Protein AF-A0A375ABY7-F1 (afdb_monomer_lite)

Radius of gyration: 39.33 Å; chains: 1; bounding box: 84×59×164 Å

Organism: NCBI:txid1401087

Structure (mmCIF, N/CA/C/O backbone):
data_AF-A0A375ABY7-F1
#
_entry.id   AF-A0A375ABY7-F1
#
loop_
_atom_site.group_PDB
_atom_site.id
_atom_site.type_symbol
_atom_site.label_atom_id
_atom_site.label_alt_id
_atom_site.label_comp_id
_atom_site.label_asym_id
_atom_site.label_entity_id
_atom_site.label_seq_id
_atom_site.pdbx_PDB_ins_code
_atom_site.Cartn_x
_atom_site.Cartn_y
_atom_site.Cartn_z
_atom_site.occupancy
_atom_site.B_iso_or_equiv
_atom_site.auth_seq_id
_atom_site.auth_comp_id
_atom_site.auth_asym_id
_atom_site.auth_atom_id
_atom_site.pdbx_PDB_model_num
ATOM 1 N N . MET A 1 1 ? 3.886 -8.723 -0.516 1.00 47.38 1 MET A N 1
ATOM 2 C CA . MET A 1 1 ? 2.912 -7.849 0.178 1.00 47.38 1 MET A CA 1
ATOM 3 C C . MET A 1 1 ? 3.285 -7.792 1.645 1.00 47.38 1 MET A C 1
ATOM 5 O O . MET A 1 1 ? 3.635 -8.850 2.158 1.00 47.38 1 MET A O 1
ATOM 9 N N . PRO A 1 2 ? 3.219 -6.632 2.321 1.00 45.31 2 PRO A N 1
ATOM 10 C CA . PRO A 1 2 ? 3.276 -6.630 3.775 1.00 45.31 2 PRO A CA 1
ATOM 11 C C . PRO A 1 2 ? 2.141 -7.528 4.275 1.00 45.31 2 PRO A C 1
ATOM 13 O O . PRO A 1 2 ? 0.974 -7.316 3.959 1.00 45.31 2 PRO A O 1
ATOM 16 N N . ILE A 1 3 ? 2.516 -8.606 4.958 1.00 53.03 3 ILE A N 1
ATOM 17 C CA . ILE A 1 3 ? 1.608 -9.682 5.386 1.00 53.03 3 ILE A CA 1
ATOM 18 C C . ILE A 1 3 ? 0.677 -9.195 6.515 1.00 53.03 3 ILE A C 1
ATOM 20 O O . ILE A 1 3 ? -0.306 -9.852 6.842 1.00 53.03 3 ILE A O 1
ATOM 24 N N . ILE A 1 4 ? 0.958 -8.024 7.092 1.00 64.69 4 ILE A N 1
ATOM 25 C CA . ILE A 1 4 ? 0.335 -7.531 8.317 1.00 64.69 4 ILE A CA 1
ATOM 26 C C . ILE A 1 4 ? -0.389 -6.217 8.027 1.00 64.69 4 ILE A C 1
ATOM 28 O O . ILE A 1 4 ? 0.233 -5.229 7.634 1.00 64.69 4 ILE A O 1
ATOM 32 N N . ASP A 1 5 ? -1.701 -6.210 8.258 1.00 75.06 5 ASP A N 1
ATOM 33 C CA . ASP A 1 5 ? -2.489 -4.985 8.365 1.00 75.06 5 ASP A CA 1
ATOM 34 C C . ASP A 1 5 ? -2.070 -4.243 9.639 1.00 75.06 5 ASP A C 1
ATOM 36 O O . ASP A 1 5 ? -2.392 -4.657 10.754 1.00 75.06 5 ASP A O 1
ATOM 40 N N . LEU A 1 6 ? -1.322 -3.149 9.469 1.00 78.75 6 LEU A N 1
ATOM 41 C CA . LEU A 1 6 ? -0.796 -2.359 10.584 1.00 78.75 6 LEU A CA 1
ATOM 42 C C . LEU A 1 6 ? -1.899 -1.797 11.489 1.00 78.75 6 LEU A C 1
ATOM 44 O O . LEU A 1 6 ? -1.629 -1.542 12.658 1.00 78.75 6 LEU A O 1
ATOM 48 N N . SER A 1 7 ? -3.129 -1.634 10.986 1.00 76.06 7 SER A N 1
ATOM 49 C CA . SER A 1 7 ? -4.248 -1.131 11.794 1.00 76.06 7 SER A CA 1
ATOM 50 C C . SER A 1 7 ? -4.737 -2.126 12.852 1.00 76.06 7 SER A C 1
ATOM 52 O O . SER A 1 7 ? -5.441 -1.737 13.779 1.00 76.06 7 SER A O 1
ATOM 54 N N . GLN A 1 8 ? -4.338 -3.399 12.747 1.00 80.69 8 GLN A N 1
ATOM 55 C CA . GLN A 1 8 ? -4.672 -4.451 13.711 1.00 80.69 8 GLN A CA 1
ATOM 56 C C . GLN A 1 8 ? -3.637 -4.581 14.837 1.00 80.69 8 GLN A C 1
ATOM 58 O O . GLN A 1 8 ? -3.783 -5.436 15.712 1.00 80.69 8 GLN A O 1
ATOM 63 N N . LEU A 1 9 ? -2.567 -3.779 14.816 1.00 82.75 9 LEU A N 1
ATOM 64 C CA . LEU A 1 9 ? -1.571 -3.799 15.881 1.00 82.75 9 LEU A CA 1
ATOM 65 C C . LEU A 1 9 ? -2.171 -3.262 17.190 1.00 82.75 9 LEU A C 1
ATOM 67 O O . LEU A 1 9 ? -2.969 -2.320 17.165 1.00 82.75 9 LEU A O 1
ATOM 71 N N . PRO A 1 10 ? -1.780 -3.826 18.348 1.00 85.62 10 PRO A N 1
ATOM 72 C CA . PRO A 1 10 ? -2.202 -3.291 19.632 1.00 85.62 10 PRO A CA 1
ATOM 73 C C . PRO A 1 10 ? -1.714 -1.850 19.794 1.00 85.62 10 PRO A C 1
ATOM 75 O O . PRO A 1 10 ? -0.683 -1.452 19.243 1.00 85.62 10 PRO A O 1
ATOM 78 N N . ALA A 1 11 ? -2.457 -1.066 20.574 1.00 84.81 11 ALA A N 1
ATOM 79 C CA . ALA A 1 11 ? -2.044 0.291 20.895 1.00 84.81 11 ALA A CA 1
ATOM 80 C C . ALA A 1 11 ? -0.668 0.277 21.600 1.00 84.81 11 ALA A C 1
ATOM 82 O O . ALA A 1 11 ? -0.438 -0.565 22.470 1.00 84.81 11 ALA A O 1
ATOM 83 N N . PRO A 1 12 ? 0.255 1.180 21.229 1.00 87.56 12 PRO A N 1
ATOM 84 C CA . PRO A 1 12 ? 1.574 1.262 21.847 1.00 87.56 12 PRO A CA 1
ATOM 85 C C . PRO A 1 12 ? 1.485 1.829 23.264 1.00 87.56 12 PRO A C 1
ATOM 87 O O . PRO A 1 12 ? 0.535 2.534 23.592 1.00 87.56 12 PRO A O 1
ATOM 90 N N . SER A 1 13 ? 2.525 1.614 24.072 1.00 87.81 13 SER A N 1
ATOM 91 C CA . SER A 1 13 ? 2.567 2.014 25.489 1.00 87.81 13 SER A CA 1
ATOM 92 C C . SER A 1 13 ? 2.395 3.515 25.750 1.00 87.81 13 SER A C 1
ATOM 94 O O . SER A 1 13 ? 2.078 3.895 26.869 1.00 87.81 13 SER A O 1
ATOM 96 N N . VAL A 1 14 ? 2.601 4.371 24.741 1.00 85.75 14 VAL A N 1
ATOM 97 C CA . VAL A 1 14 ? 2.328 5.817 24.846 1.00 85.75 14 VAL A CA 1
ATOM 98 C C . VAL A 1 14 ? 0.828 6.127 24.925 1.00 85.75 14 VAL A C 1
ATOM 100 O O . VAL A 1 14 ? 0.452 7.205 25.366 1.00 85.75 14 VAL A O 1
ATOM 103 N N . VAL A 1 15 ? -0.032 5.202 24.482 1.00 87.19 15 VAL A N 1
ATOM 104 C CA . VAL A 1 15 ? -1.485 5.322 24.602 1.00 87.19 15 VAL A CA 1
ATOM 105 C C . VAL A 1 15 ? -1.897 4.774 25.962 1.00 87.19 15 VAL A C 1
ATOM 107 O O . VAL A 1 15 ? -1.997 3.564 26.158 1.00 87.19 15 VAL A O 1
ATOM 110 N N . GLU A 1 16 ? -2.158 5.677 26.897 1.00 87.94 16 GLU A N 1
ATOM 111 C CA . GLU A 1 16 ? -2.575 5.321 28.252 1.00 87.94 16 GLU A CA 1
ATOM 112 C C . GLU A 1 16 ? -4.068 4.964 28.293 1.00 87.94 16 GLU A C 1
ATOM 114 O O . GLU A 1 16 ? -4.901 5.639 27.682 1.00 87.94 16 GLU A O 1
ATOM 119 N N . THR A 1 17 ? -4.437 3.938 29.062 1.00 89.19 17 THR A N 1
ATOM 120 C CA . THR A 1 17 ? -5.833 3.723 29.463 1.00 89.19 17 THR A CA 1
ATOM 121 C C . THR A 1 17 ? -6.176 4.694 30.584 1.00 89.19 17 THR A C 1
ATOM 123 O O . THR A 1 17 ? -5.584 4.631 31.660 1.00 89.19 17 THR A O 1
ATOM 126 N N . LEU A 1 18 ? -7.119 5.596 30.332 1.00 86.12 18 LEU A N 1
ATOM 127 C CA . LEU A 1 18 ? -7.476 6.652 31.272 1.00 86.12 18 LEU A CA 1
ATOM 128 C C . LEU A 1 18 ? -8.690 6.239 32.100 1.00 86.12 18 LEU A C 1
ATOM 130 O O . LEU A 1 18 ? -9.719 5.864 31.542 1.00 86.12 18 LEU A O 1
ATOM 134 N N . ASP A 1 19 ? -8.569 6.360 33.419 1.00 93.62 19 ASP A N 1
ATOM 135 C CA . ASP A 1 19 ? -9.668 6.184 34.363 1.00 93.62 19 ASP A CA 1
ATOM 136 C C . ASP A 1 19 ? -9.809 7.429 35.243 1.00 93.62 19 ASP A C 1
ATOM 138 O O . ASP A 1 19 ? -8.854 7.889 35.874 1.00 93.62 19 ASP A O 1
ATOM 142 N N . TYR A 1 20 ? -11.015 7.987 35.261 1.00 89.06 20 TYR A N 1
ATOM 143 C CA . TYR A 1 20 ? -11.310 9.223 35.975 1.00 89.06 20 TYR A CA 1
ATOM 144 C C . TYR A 1 20 ? -11.210 9.046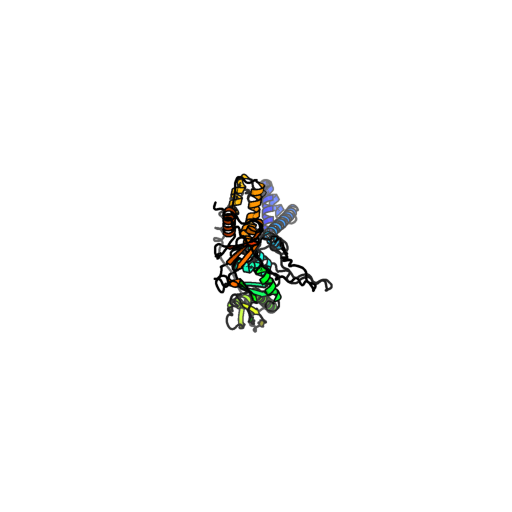 37.494 1.00 89.06 20 TYR A C 1
ATOM 146 O O . TYR A 1 20 ? -10.643 9.902 38.175 1.00 89.06 20 TYR A O 1
ATOM 154 N N . GLU A 1 21 ? -11.727 7.935 38.023 1.00 93.44 21 GLU A N 1
ATOM 155 C CA . GLU A 1 21 ? -11.785 7.705 39.469 1.00 93.44 21 GLU A CA 1
ATOM 156 C C . GLU A 1 21 ? -10.387 7.507 40.060 1.00 93.44 21 GLU A C 1
ATOM 158 O O . GLU A 1 21 ? -10.067 8.078 41.105 1.00 93.44 21 GLU A O 1
ATOM 163 N N . THR A 1 22 ? -9.513 6.793 39.345 1.00 93.88 22 THR A N 1
ATOM 164 C CA . THR A 1 22 ? -8.100 6.653 39.718 1.00 93.88 22 THR A CA 1
ATOM 165 C C . THR A 1 22 ? -7.399 8.014 39.779 1.00 93.88 22 THR A C 1
ATOM 167 O O . THR A 1 22 ? -6.739 8.321 40.772 1.00 93.88 22 THR A O 1
ATOM 170 N N . LEU A 1 23 ? -7.584 8.875 38.767 1.00 86.19 23 LEU A N 1
ATOM 171 C CA . LEU A 1 23 ? -6.995 10.222 38.756 1.00 86.19 23 LEU A CA 1
ATOM 172 C C . LEU A 1 23 ? -7.519 11.086 39.912 1.00 86.19 23 LEU A C 1
ATOM 174 O O . LEU A 1 23 ? -6.738 11.762 40.587 1.00 86.19 23 LEU A O 1
ATOM 178 N N . LEU A 1 24 ? -8.829 11.050 40.173 1.00 88.81 24 LEU A N 1
ATOM 179 C CA . LEU A 1 24 ? -9.443 11.788 41.275 1.00 88.81 24 LEU A CA 1
ATOM 180 C C . LEU A 1 24 ? -8.913 11.314 42.636 1.00 88.81 24 LEU A C 1
ATOM 182 O O . LEU A 1 24 ? -8.612 12.148 43.495 1.00 88.81 24 LEU A O 1
ATOM 186 N N . ALA A 1 25 ? -8.760 10.003 42.827 1.00 93.31 25 ALA A N 1
ATOM 187 C CA . ALA A 1 25 ? -8.198 9.426 44.044 1.00 93.31 25 ALA A CA 1
ATOM 188 C C . ALA A 1 25 ? -6.751 9.892 44.271 1.00 93.31 25 ALA A C 1
ATOM 190 O O . ALA A 1 25 ? -6.456 10.462 45.323 1.00 93.31 25 ALA A O 1
ATOM 191 N N . THR A 1 26 ? -5.880 9.780 43.261 1.00 90.81 26 THR A N 1
ATOM 192 C CA . THR A 1 26 ? -4.487 10.260 43.343 1.00 90.81 26 THR A CA 1
ATOM 193 C C . THR A 1 26 ? -4.412 11.757 43.656 1.00 90.81 26 THR A C 1
ATOM 195 O O . THR A 1 26 ? -3.563 12.199 44.436 1.00 90.81 26 THR A O 1
ATOM 198 N N . ARG A 1 27 ? -5.313 12.569 43.091 1.00 85.31 27 ARG A N 1
ATOM 199 C CA . ARG A 1 27 ? -5.376 14.012 43.370 1.00 85.31 27 ARG A CA 1
ATOM 200 C C . ARG A 1 27 ? -5.817 14.306 44.803 1.00 85.31 27 ARG A C 1
ATOM 202 O O . ARG A 1 27 ? -5.216 15.170 45.444 1.00 85.31 27 ARG A O 1
ATOM 209 N N . LYS A 1 28 ? -6.807 13.576 45.330 1.00 87.12 28 LYS A N 1
ATOM 210 C CA . LYS A 1 28 ? -7.218 13.666 46.743 1.00 87.12 28 LYS A CA 1
ATOM 211 C C . LYS A 1 28 ? -6.071 13.277 47.681 1.00 87.12 28 LYS A C 1
ATOM 213 O O . LYS A 1 28 ? -5.802 14.007 48.631 1.00 87.12 28 LYS A O 1
ATOM 218 N N . GLU A 1 29 ? -5.359 12.191 47.389 1.00 92.38 29 GLU A N 1
ATOM 219 C CA . GLU A 1 29 ? -4.185 11.757 48.162 1.00 92.38 29 GLU A CA 1
ATOM 220 C C . GLU A 1 29 ? -3.049 12.785 48.120 1.00 92.38 29 GLU A C 1
ATOM 222 O O . GLU A 1 29 ? -2.469 13.119 49.154 1.00 92.38 29 GLU A O 1
ATOM 227 N N . THR A 1 30 ? -2.776 13.353 46.942 1.00 85.31 30 THR A N 1
ATOM 228 C CA . THR A 1 30 ? -1.775 14.417 46.786 1.00 85.31 30 THR A CA 1
ATOM 229 C C . THR A 1 30 ? -2.149 15.634 47.627 1.00 85.31 30 THR A C 1
ATOM 231 O O . THR A 1 30 ? -1.303 16.143 48.359 1.00 85.31 30 THR A O 1
ATOM 234 N N . LEU A 1 31 ? -3.414 16.073 47.588 1.00 83.00 31 LEU A N 1
ATOM 235 C CA . LEU A 1 31 ? -3.880 17.187 48.413 1.00 83.00 31 LEU A CA 1
ATOM 236 C C . LEU A 1 31 ? -3.700 16.883 49.907 1.00 83.00 31 LEU A C 1
ATOM 238 O O . LEU A 1 31 ? -3.166 17.718 50.628 1.00 83.00 31 LEU A O 1
ATOM 242 N N . LEU A 1 32 ? -4.066 15.679 50.360 1.00 88.50 32 LEU A N 1
ATOM 243 C CA . LEU A 1 32 ? -3.877 15.249 51.750 1.00 88.50 32 LEU A CA 1
ATOM 244 C C . LEU A 1 32 ? -2.405 15.251 52.179 1.00 88.50 32 LEU A C 1
ATOM 246 O O . LEU A 1 32 ? -2.107 15.603 53.320 1.00 88.50 32 LEU A O 1
ATOM 250 N N . SER A 1 33 ? -1.484 14.901 51.276 1.00 87.44 33 SER A N 1
ATOM 251 C CA . SER A 1 33 ? -0.044 14.887 51.565 1.00 87.44 33 SER A CA 1
ATOM 252 C C . SER A 1 33 ? 0.534 16.273 51.877 1.00 87.44 33 SER A C 1
ATOM 254 O O . SER A 1 33 ? 1.536 16.365 52.587 1.00 87.44 33 SER A O 1
ATOM 256 N N . LEU A 1 34 ? -0.113 17.343 51.395 1.00 89.19 34 LEU A N 1
ATOM 257 C CA . LEU A 1 34 ? 0.322 18.730 51.593 1.00 89.19 34 LEU A CA 1
ATOM 258 C C . LEU A 1 34 ? -0.072 19.301 52.965 1.00 89.19 34 LEU A C 1
ATOM 260 O O . LEU A 1 34 ? 0.476 20.325 53.370 1.00 89.19 34 LEU A O 1
ATOM 264 N N . TYR A 1 35 ? -0.995 18.655 53.684 1.00 85.88 35 TYR A N 1
ATOM 265 C CA . TYR A 1 35 ? -1.421 19.084 55.017 1.00 85.88 35 TYR A CA 1
ATOM 266 C C . TYR A 1 35 ? -0.549 18.481 56.127 1.00 85.88 35 TYR A C 1
ATOM 268 O O . TYR A 1 35 ? -0.005 17.370 56.014 1.00 85.88 35 TYR A O 1
ATOM 276 N N . SER A 1 36 ? -0.438 19.216 57.236 1.00 92.06 36 SER A N 1
ATOM 277 C CA . SER A 1 36 ? 0.242 18.757 58.450 1.00 92.06 36 SER A CA 1
ATOM 278 C C . SER A 1 36 ? -0.485 17.557 59.078 1.00 92.06 36 SER A C 1
ATOM 280 O O . SER A 1 36 ? -1.668 17.331 58.821 1.00 92.06 36 SER A O 1
ATOM 282 N N . ALA A 1 37 ? 0.213 16.748 59.884 1.00 89.25 37 ALA A N 1
ATOM 283 C CA . ALA A 1 37 ? -0.360 15.524 60.458 1.00 89.25 37 ALA A CA 1
ATOM 284 C C . ALA A 1 37 ? -1.641 15.786 61.275 1.00 89.25 37 ALA A C 1
ATOM 286 O O . ALA A 1 37 ? -2.571 14.984 61.212 1.00 89.25 37 ALA A O 1
ATOM 287 N N . ASP A 1 38 ? -1.705 16.932 61.954 1.00 90.19 38 ASP A N 1
ATOM 288 C CA . ASP A 1 38 ? -2.819 17.323 62.822 1.00 90.19 38 ASP A CA 1
ATOM 289 C C . ASP A 1 38 ? -4.074 17.735 62.025 1.00 90.19 38 ASP A C 1
ATOM 291 O O . ASP A 1 38 ? -5.199 17.606 62.505 1.00 90.19 38 ASP A O 1
ATOM 295 N N . GLU A 1 39 ? -3.906 18.193 60.780 1.00 88.31 39 GLU A N 1
ATOM 296 C CA . GLU A 1 39 ? -4.999 18.665 59.913 1.00 88.31 39 GLU A CA 1
ATOM 297 C C . GLU A 1 39 ? -5.518 17.576 58.959 1.00 88.31 39 GLU A C 1
ATOM 299 O O . GLU A 1 39 ? -6.666 17.633 58.505 1.00 88.31 39 GLU A O 1
ATOM 304 N N . ARG A 1 40 ? -4.702 16.555 58.662 1.00 88.12 40 ARG A N 1
ATOM 305 C CA . ARG A 1 40 ? -5.013 15.515 57.663 1.00 88.12 40 ARG A CA 1
ATOM 306 C C . ARG A 1 40 ? -6.319 14.780 57.920 1.00 88.12 40 ARG A C 1
ATOM 308 O O . ARG A 1 40 ? -7.047 14.518 56.969 1.00 88.12 40 ARG A O 1
ATOM 315 N N . GLU A 1 41 ? -6.631 14.443 59.170 1.00 91.38 41 GLU A N 1
ATOM 316 C CA . GLU A 1 41 ? -7.851 13.688 59.486 1.00 91.38 41 GLU A CA 1
ATOM 317 C C . GLU A 1 41 ? -9.116 14.516 59.204 1.00 91.38 41 GLU A C 1
ATOM 319 O O . GLU A 1 41 ? -10.105 14.007 58.670 1.00 91.38 41 GLU A O 1
ATOM 324 N N . ALA A 1 42 ? -9.081 15.816 59.515 1.00 89.44 42 ALA A N 1
ATOM 325 C CA . ALA A 1 42 ? -10.186 16.726 59.237 1.00 89.44 42 ALA A CA 1
ATOM 326 C C . ALA A 1 42 ? -10.400 16.903 57.726 1.00 89.44 42 ALA A C 1
ATOM 328 O O . ALA A 1 42 ? -11.532 16.783 57.253 1.00 89.44 42 ALA A O 1
ATOM 329 N N . ILE A 1 43 ? -9.318 17.104 56.967 1.00 86.38 43 ILE A N 1
ATOM 330 C CA . ILE A 1 43 ? -9.382 17.250 55.507 1.00 86.38 43 ILE A CA 1
ATOM 331 C C . ILE A 1 43 ? -9.803 15.939 54.831 1.00 86.38 43 ILE A C 1
ATOM 333 O O . ILE A 1 43 ? -10.629 15.964 53.922 1.00 86.38 43 ILE A O 1
ATOM 337 N N . ALA A 1 44 ? -9.326 14.781 55.299 1.00 90.88 44 ALA A N 1
ATOM 338 C CA . ALA A 1 44 ? -9.725 13.481 54.757 1.00 90.88 44 ALA A CA 1
ATOM 339 C C . ALA A 1 44 ? -11.233 13.248 54.890 1.00 90.88 44 ALA A C 1
ATOM 341 O O . ALA A 1 44 ? -11.869 12.813 53.932 1.00 90.88 44 ALA A O 1
ATOM 342 N N . ARG A 1 45 ? -11.824 13.606 56.040 1.00 91.69 45 ARG A N 1
ATOM 343 C CA . ARG A 1 45 ? -13.282 13.561 56.231 1.00 91.69 45 ARG A CA 1
ATOM 344 C C . ARG A 1 45 ? -14.027 14.537 55.325 1.00 91.69 45 ARG A C 1
ATOM 346 O O . ARG A 1 45 ? -15.087 14.185 54.828 1.00 91.69 45 ARG A O 1
ATOM 353 N N . ALA A 1 46 ? -13.496 15.735 55.089 1.00 87.88 46 ALA A N 1
ATOM 354 C CA . ALA A 1 46 ? -14.122 16.684 54.169 1.00 87.88 46 ALA A CA 1
ATOM 355 C C . ALA A 1 46 ? -14.115 16.162 52.718 1.00 87.88 46 ALA A C 1
ATOM 357 O O . ALA A 1 46 ? -15.113 16.275 52.011 1.00 87.88 46 ALA A O 1
ATOM 358 N N . LEU A 1 47 ? -13.029 15.508 52.285 1.00 88.25 47 LEU A N 1
ATOM 359 C CA . LEU A 1 47 ? -12.875 14.985 50.920 1.00 88.25 47 LEU A CA 1
ATOM 360 C C . LEU A 1 47 ? -13.763 13.770 50.580 1.00 88.25 47 LEU A C 1
ATOM 362 O O . LEU A 1 47 ? -13.823 13.376 49.405 1.00 88.25 47 LEU A O 1
ATOM 366 N N . THR A 1 48 ? -14.452 13.174 51.561 1.00 92.88 48 THR A N 1
ATOM 367 C CA . THR A 1 48 ? -15.474 12.138 51.316 1.00 92.88 48 THR A CA 1
ATOM 368 C C . THR A 1 48 ? -16.844 12.728 50.979 1.00 92.88 48 THR A C 1
ATOM 370 O O . THR A 1 48 ? -17.663 12.041 50.372 1.00 92.88 48 THR A O 1
ATOM 373 N N . LEU A 1 49 ? -17.098 13.994 51.324 1.00 90.94 49 LEU A N 1
ATOM 374 C CA . LEU A 1 49 ? -18.371 14.662 51.069 1.00 90.94 49 LEU A CA 1
ATOM 375 C C . LEU A 1 49 ? -18.400 15.232 49.648 1.00 90.94 49 LEU A C 1
ATOM 377 O O . LEU A 1 49 ? -17.629 16.122 49.302 1.00 90.94 49 LEU A O 1
ATOM 381 N N . GLU A 1 50 ? -19.338 14.780 48.816 1.00 87.44 50 GLU A N 1
ATOM 382 C CA . GLU A 1 50 ? -19.453 15.288 47.440 1.00 87.44 50 GLU A CA 1
ATOM 383 C C . GLU A 1 50 ? -19.878 16.756 47.344 1.00 87.44 50 GLU A C 1
ATOM 385 O O . GLU A 1 50 ? -19.640 17.395 46.315 1.00 87.44 50 GLU A O 1
ATOM 390 N N . SER A 1 51 ? -20.540 17.278 48.378 1.00 89.44 51 SER A N 1
ATOM 391 C CA . SER A 1 51 ? -20.966 18.676 48.465 1.00 89.44 51 SER A CA 1
ATOM 392 C C . SER A 1 51 ? -19.818 19.631 48.790 1.00 89.44 51 SER A C 1
ATOM 394 O O . SER A 1 51 ? -19.996 20.841 48.676 1.00 89.44 51 SER A O 1
ATOM 396 N N . GLU A 1 52 ? -18.664 19.109 49.210 1.00 89.62 52 GLU A N 1
ATOM 397 C CA . GLU A 1 52 ? -17.517 19.920 49.600 1.00 89.62 52 GLU A CA 1
ATOM 398 C C . GLU A 1 52 ? -16.929 20.654 48.377 1.00 89.62 52 GLU A C 1
ATOM 400 O O . GLU A 1 52 ? -16.570 20.007 47.384 1.00 89.62 52 GLU A O 1
ATOM 405 N N . PRO A 1 53 ? -16.779 21.993 48.412 1.00 83.19 53 PRO A N 1
ATOM 406 C CA . PRO A 1 53 ? -16.255 22.759 47.280 1.00 83.19 53 PRO A CA 1
ATOM 407 C C . PRO A 1 53 ? -14.870 22.299 46.807 1.00 83.19 53 PRO A C 1
ATOM 409 O O . PRO A 1 53 ? -14.604 22.290 45.604 1.00 83.19 53 PRO A O 1
ATOM 412 N N . LEU A 1 54 ? -14.005 21.856 47.728 1.00 79.12 54 LEU A N 1
ATOM 413 C CA . LEU A 1 54 ? -12.693 21.297 47.387 1.00 79.12 54 LEU A CA 1
ATOM 414 C C . LEU A 1 54 ? -12.814 20.033 46.528 1.00 79.12 54 LEU A C 1
ATOM 416 O O . LEU A 1 54 ? -12.069 19.876 45.563 1.00 79.12 54 LEU A O 1
ATOM 420 N N . VAL A 1 55 ? -13.785 19.160 46.818 1.00 80.75 55 VAL A N 1
ATOM 421 C CA . VAL A 1 55 ? -14.037 17.960 46.008 1.00 80.75 55 VAL A CA 1
ATOM 422 C C . VAL A 1 55 ? -14.495 18.353 44.606 1.00 80.75 55 VAL A C 1
ATOM 424 O O . VAL A 1 55 ? -14.001 17.777 43.641 1.00 80.75 55 VAL A O 1
ATOM 427 N N . LYS A 1 56 ? -15.352 19.373 44.459 1.00 77.38 56 LYS A N 1
ATOM 428 C CA . LYS A 1 56 ? -15.778 19.864 43.135 1.00 77.38 56 LYS A CA 1
ATOM 429 C C . LYS A 1 56 ? -14.619 20.423 42.305 1.00 77.38 56 LYS A C 1
ATOM 431 O O . LYS A 1 56 ? -14.549 20.150 41.109 1.00 77.38 56 LYS A O 1
ATOM 436 N N . LEU A 1 57 ? -13.686 21.146 42.928 1.00 77.25 57 LEU A N 1
ATOM 437 C CA . LEU A 1 57 ? -12.482 21.638 42.248 1.00 77.25 57 LEU A CA 1
ATOM 438 C C . LEU A 1 57 ? -11.546 20.496 41.824 1.00 77.25 57 LEU A C 1
ATOM 440 O O . LEU A 1 57 ? -11.013 20.520 40.717 1.00 77.25 57 LEU A O 1
ATOM 444 N N . LEU A 1 58 ? -11.373 19.474 42.667 1.00 78.06 58 LEU A N 1
ATOM 445 C CA . LEU A 1 58 ? -10.569 18.295 42.324 1.00 78.06 58 LEU A CA 1
ATOM 446 C C . LEU A 1 58 ? -11.203 17.467 41.200 1.00 78.06 58 LEU A C 1
ATOM 448 O O . LEU A 1 58 ? -10.482 16.990 40.328 1.00 78.06 58 LEU A O 1
ATOM 452 N N . GLN A 1 59 ? -12.532 17.331 41.193 1.00 76.88 59 GLN A N 1
ATOM 453 C CA . GLN A 1 59 ? -13.285 16.678 40.116 1.00 76.88 59 GLN A CA 1
ATOM 454 C C . GLN A 1 59 ? -13.093 17.407 38.779 1.00 76.88 59 GLN A C 1
ATOM 456 O O . GLN A 1 59 ? -12.771 16.786 37.767 1.00 76.88 59 GLN A O 1
ATOM 461 N N . GLU A 1 60 ? -13.220 18.736 38.781 1.00 84.00 60 GLU A N 1
ATOM 462 C CA . GLU A 1 60 ? -12.987 19.568 37.597 1.00 84.00 60 GLU A CA 1
ATOM 463 C C . GLU A 1 60 ? -11.551 19.426 37.070 1.00 84.00 60 GLU A C 1
ATOM 465 O O . GLU A 1 60 ? -11.342 19.234 35.869 1.00 84.00 60 GLU A O 1
ATOM 470 N N . ASN A 1 61 ? -10.566 19.425 37.972 1.00 80.25 61 ASN A N 1
ATOM 471 C CA . ASN A 1 61 ? -9.161 19.271 37.614 1.00 80.25 61 ASN A CA 1
ATOM 472 C C . ASN A 1 61 ? -8.846 17.874 37.055 1.00 80.25 61 ASN A C 1
ATOM 474 O O . ASN A 1 61 ? -8.185 17.775 36.021 1.00 80.25 61 ASN A O 1
ATOM 478 N N . ALA A 1 62 ? -9.359 16.812 37.686 1.00 79.06 62 ALA A N 1
ATOM 479 C CA . ALA A 1 62 ? -9.213 15.437 37.208 1.00 79.06 62 ALA A CA 1
ATOM 480 C C . ALA A 1 62 ? -9.852 15.256 35.823 1.00 79.06 62 ALA A C 1
ATOM 482 O O . ALA A 1 62 ? -9.269 14.617 34.948 1.00 79.06 62 ALA A O 1
ATOM 483 N N . TYR A 1 63 ? -11.007 15.884 35.583 1.00 77.19 63 TYR A N 1
ATOM 484 C CA . TYR A 1 63 ? -11.655 15.871 34.274 1.00 77.19 63 TYR A CA 1
ATOM 485 C C . TYR A 1 63 ? -10.826 16.609 33.211 1.00 77.19 63 TYR A C 1
ATOM 487 O O . TYR A 1 63 ? -10.617 16.085 32.115 1.00 77.19 63 TYR A O 1
ATOM 495 N N . ARG A 1 64 ? -10.285 17.795 33.529 1.00 72.44 64 ARG A N 1
ATOM 496 C CA . ARG A 1 64 ? -9.375 18.522 32.624 1.00 72.44 64 ARG A CA 1
ATOM 497 C C . ARG A 1 64 ? -8.117 17.726 32.301 1.00 72.44 64 ARG A C 1
ATOM 499 O O . ARG A 1 64 ? -7.679 17.726 31.153 1.00 72.44 64 ARG A O 1
ATOM 506 N N . GLU A 1 65 ? -7.540 17.062 33.296 1.00 83.00 65 GLU A N 1
ATOM 507 C CA . GLU A 1 65 ? -6.378 16.200 33.106 1.00 83.00 65 GLU A CA 1
ATOM 508 C C . GLU A 1 65 ? -6.707 15.008 32.203 1.00 83.00 65 GLU A C 1
ATOM 510 O O . GLU A 1 65 ? -5.950 14.734 31.272 1.00 83.00 65 GLU A O 1
ATOM 515 N N . LEU A 1 66 ? -7.852 14.353 32.413 1.00 86.06 66 LEU A N 1
ATOM 516 C CA . LEU A 1 66 ? -8.318 13.262 31.560 1.00 86.06 66 LEU A CA 1
ATOM 517 C C . LEU A 1 66 ? -8.462 13.720 30.105 1.00 86.06 66 LEU A C 1
ATOM 519 O O . LEU A 1 66 ? -7.940 13.063 29.208 1.00 86.06 66 LEU A O 1
ATOM 523 N N . LEU A 1 67 ? -9.097 14.872 29.863 1.00 77.00 67 LEU A N 1
ATOM 524 C CA . LEU A 1 67 ? -9.219 15.436 28.515 1.00 77.00 67 LEU A CA 1
ATOM 525 C C . LEU A 1 67 ? -7.855 15.764 27.895 1.00 77.00 67 LEU A C 1
ATOM 527 O O . LEU A 1 67 ? -7.639 15.515 26.709 1.00 77.00 67 LEU A O 1
ATOM 531 N N . LEU A 1 68 ? -6.920 16.307 28.681 1.00 78.50 68 LEU A N 1
ATOM 532 C CA . LEU A 1 68 ? -5.574 16.617 28.204 1.00 78.50 68 LEU A CA 1
ATOM 533 C C . LEU A 1 68 ? -4.807 15.345 27.822 1.00 78.50 68 LEU A C 1
ATOM 535 O O . LEU A 1 68 ? -4.222 15.296 26.741 1.00 78.50 68 LEU A O 1
ATOM 539 N N . ARG A 1 69 ? -4.829 14.314 28.672 1.00 87.38 69 ARG A N 1
ATOM 540 C CA . ARG A 1 69 ? -4.183 13.025 28.388 1.00 87.38 69 ARG A CA 1
ATOM 541 C C . ARG A 1 69 ? -4.839 12.314 27.207 1.00 87.38 69 ARG A C 1
ATOM 543 O O . ARG A 1 69 ? -4.133 11.782 26.358 1.00 87.38 69 ARG A O 1
ATOM 550 N N . GLN A 1 70 ? -6.165 12.386 27.081 1.00 83.75 70 GLN A N 1
ATOM 551 C CA . GLN A 1 70 ? -6.881 11.846 25.924 1.00 83.75 70 GLN A CA 1
ATOM 552 C C . GLN A 1 70 ? -6.452 12.552 24.632 1.00 83.75 70 GLN A C 1
ATOM 554 O O . GLN A 1 70 ? -6.147 11.894 23.639 1.00 83.75 70 GLN A O 1
ATOM 559 N N . ARG A 1 71 ? -6.330 13.883 24.662 1.00 85.06 71 ARG A N 1
ATOM 560 C CA . ARG A 1 71 ? -5.806 14.656 23.531 1.00 85.06 71 ARG A CA 1
ATOM 561 C C . ARG A 1 71 ? -4.363 14.270 23.189 1.00 85.06 71 ARG A C 1
ATOM 563 O O . ARG A 1 71 ? -4.012 14.239 22.013 1.00 85.06 71 ARG A O 1
ATOM 570 N N . ILE A 1 72 ? -3.523 13.975 24.184 1.00 86.06 72 ILE A N 1
ATOM 571 C CA . ILE A 1 72 ? -2.150 13.488 23.965 1.00 86.06 72 ILE A CA 1
ATOM 572 C C . ILE A 1 72 ? -2.166 12.096 23.318 1.00 86.06 72 ILE A C 1
ATOM 574 O O . ILE A 1 72 ? -1.455 11.888 22.337 1.00 86.06 72 ILE A O 1
ATOM 578 N N . ASN A 1 73 ? -3.012 11.176 23.795 1.00 88.38 73 ASN A N 1
ATOM 579 C CA . ASN A 1 73 ? -3.202 9.854 23.192 1.00 88.38 73 ASN A CA 1
ATOM 580 C C . ASN A 1 73 ? -3.625 9.958 21.719 1.00 88.38 73 ASN A C 1
ATOM 582 O O . ASN A 1 73 ? -3.092 9.250 20.864 1.00 88.38 73 ASN A O 1
ATOM 586 N N . GLU A 1 74 ? -4.579 10.837 21.414 1.00 86.88 74 GLU A N 1
ATOM 587 C CA . GLU A 1 74 ? -5.048 11.090 20.048 1.00 86.88 74 GLU A CA 1
ATOM 588 C C . GLU A 1 74 ? -3.944 11.694 19.174 1.00 86.88 74 GLU A C 1
ATOM 590 O O . GLU A 1 74 ? -3.711 11.205 18.071 1.00 86.88 74 GLU A O 1
ATOM 595 N N . ALA A 1 75 ? -3.197 12.676 19.686 1.00 85.19 75 ALA A N 1
ATOM 596 C CA . ALA A 1 75 ? -2.065 13.270 18.975 1.00 85.19 75 ALA A CA 1
ATOM 597 C C . ALA A 1 75 ? -0.941 12.253 18.706 1.00 85.19 75 ALA A C 1
ATOM 599 O O . ALA A 1 75 ? -0.352 12.246 17.625 1.00 85.19 75 ALA A O 1
ATOM 600 N N . ALA A 1 76 ? -0.659 11.363 19.662 1.00 89.81 76 ALA A N 1
ATOM 601 C CA . ALA A 1 76 ? 0.310 10.288 19.484 1.00 89.81 76 ALA A CA 1
ATOM 602 C C . ALA A 1 76 ? -0.148 9.297 18.402 1.00 89.81 76 ALA A C 1
ATOM 604 O O . ALA A 1 76 ? 0.642 8.943 17.528 1.00 89.81 76 ALA A O 1
ATOM 605 N N . LYS A 1 77 ? -1.429 8.898 18.412 1.00 89.31 77 LYS A N 1
ATOM 606 C CA . LYS A 1 77 ? -2.025 8.028 17.382 1.00 89.31 77 LYS A CA 1
ATOM 607 C C . LYS A 1 77 ? -1.994 8.671 15.994 1.00 89.31 77 LYS A C 1
ATOM 609 O O . LYS A 1 77 ? -1.639 7.997 15.031 1.00 89.31 77 LYS A O 1
ATOM 614 N N . ALA A 1 78 ? -2.304 9.962 15.893 1.00 89.56 78 ALA A N 1
ATOM 615 C CA . ALA A 1 78 ? -2.261 10.719 14.641 1.00 89.56 78 ALA A CA 1
ATOM 616 C C . ALA A 1 78 ? -0.859 10.740 14.002 1.00 89.56 78 ALA A C 1
ATOM 618 O O . ALA A 1 78 ? -0.730 10.728 12.782 1.00 89.56 78 ALA A O 1
ATOM 619 N N . GLY A 1 79 ? 0.202 10.703 14.815 1.00 89.69 79 GLY A N 1
ATOM 620 C CA . GLY A 1 79 ? 1.586 10.622 14.337 1.00 89.69 79 GLY A CA 1
ATOM 621 C C . GLY A 1 79 ? 2.040 9.227 13.887 1.00 89.69 79 GLY A C 1
ATOM 622 O O . GLY A 1 79 ? 3.181 9.076 13.449 1.00 89.69 79 GLY A O 1
ATOM 623 N N . MET A 1 80 ? 1.194 8.198 14.003 1.00 91.25 80 MET A N 1
ATOM 624 C CA . MET A 1 80 ? 1.553 6.807 13.725 1.00 91.25 80 MET A CA 1
ATOM 625 C C . MET A 1 80 ? 0.756 6.248 12.553 1.00 91.25 80 MET A C 1
ATOM 627 O O . MET A 1 80 ? -0.471 6.219 12.581 1.00 91.25 80 MET A O 1
ATOM 631 N N . LEU A 1 81 ? 1.457 5.686 11.565 1.00 91.25 81 LEU A N 1
ATOM 632 C CA . LEU A 1 81 ? 0.842 5.155 10.343 1.00 91.25 81 LEU A CA 1
ATOM 633 C C . LEU A 1 81 ? -0.287 4.142 10.615 1.00 91.25 81 LEU A C 1
ATOM 635 O O . LEU A 1 81 ? -1.277 4.121 9.891 1.00 91.25 81 LEU A O 1
ATOM 639 N N . ALA A 1 82 ? -0.158 3.329 11.668 1.00 90.56 82 ALA A N 1
ATOM 640 C CA . ALA A 1 82 ? -1.150 2.328 12.066 1.00 90.56 82 ALA A CA 1
ATOM 641 C C . ALA A 1 82 ? -2.506 2.925 12.491 1.00 90.56 82 ALA A C 1
ATOM 643 O O . ALA A 1 82 ? -3.539 2.314 12.229 1.00 90.56 82 ALA A O 1
ATOM 644 N N . PHE A 1 83 ? -2.509 4.109 13.115 1.00 89.69 83 PHE A N 1
ATOM 645 C CA . PHE A 1 83 ? -3.698 4.698 13.748 1.00 89.69 83 PHE A CA 1
ATOM 646 C C . PHE A 1 83 ? -4.165 6.003 13.098 1.00 89.69 83 PHE A C 1
ATOM 648 O O . PHE A 1 83 ? -5.314 6.389 13.299 1.00 89.69 83 PHE A O 1
ATOM 655 N N . ALA A 1 84 ? -3.305 6.676 12.331 1.00 91.81 84 ALA A N 1
ATOM 656 C CA . ALA A 1 84 ? -3.634 7.922 11.650 1.00 91.81 84 ALA A CA 1
ATOM 657 C C . ALA A 1 84 ? -4.784 7.737 10.647 1.00 91.81 84 ALA A C 1
ATOM 659 O O . ALA A 1 84 ? -4.850 6.725 9.937 1.00 91.81 84 ALA A O 1
AT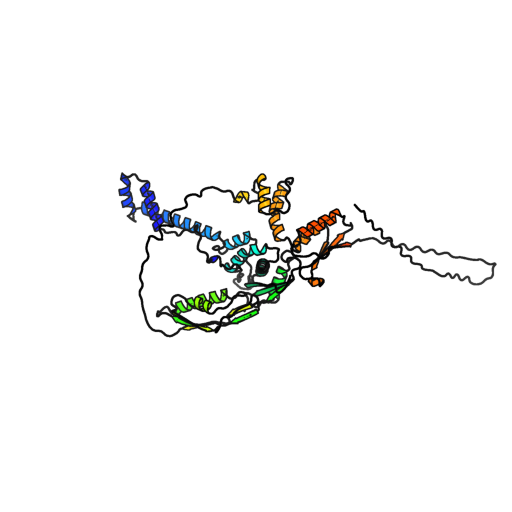OM 660 N N . LEU A 1 85 ? -5.665 8.737 10.578 1.00 91.06 85 LEU A N 1
ATOM 661 C CA . LEU A 1 85 ? -6.844 8.782 9.710 1.00 91.06 85 LEU A CA 1
ATOM 662 C C . LEU A 1 85 ? -6.958 10.160 9.046 1.00 91.06 85 LEU A C 1
ATOM 664 O O . LEU A 1 85 ? -6.438 11.150 9.564 1.00 91.06 85 LEU A O 1
ATOM 668 N N . GLY A 1 86 ? -7.653 10.224 7.909 1.00 91.88 86 GLY A N 1
ATOM 669 C CA . GLY A 1 86 ? -7.941 11.473 7.199 1.00 91.88 86 GLY A CA 1
ATOM 670 C C . GLY A 1 86 ? -6.698 12.339 6.954 1.00 91.88 86 GLY A C 1
ATOM 671 O O . GLY A 1 86 ? -5.678 11.853 6.467 1.00 91.88 86 GLY A O 1
ATOM 672 N N . ASN A 1 87 ? -6.779 13.618 7.329 1.00 91.75 87 ASN A N 1
ATOM 673 C CA . ASN A 1 87 ? -5.730 14.607 7.062 1.00 91.75 87 ASN A CA 1
ATOM 674 C C . ASN A 1 87 ? -4.388 14.277 7.735 1.00 91.75 87 ASN A C 1
ATOM 676 O O . ASN A 1 87 ? -3.340 14.611 7.185 1.00 91.75 87 ASN A O 1
ATOM 680 N N . ASP A 1 88 ? -4.392 13.627 8.903 1.00 92.75 88 ASP A N 1
ATOM 681 C CA . ASP A 1 88 ? -3.148 13.239 9.580 1.00 92.75 88 ASP A CA 1
ATOM 682 C C . ASP A 1 88 ? -2.418 12.154 8.777 1.00 92.75 88 ASP A C 1
ATOM 684 O O . ASP A 1 88 ? -1.200 12.208 8.594 1.00 92.75 88 ASP A O 1
ATOM 688 N N . LEU A 1 89 ? -3.176 11.209 8.210 1.00 94.44 89 LEU A N 1
ATOM 689 C CA . LEU A 1 89 ? -2.637 10.202 7.299 1.00 94.44 89 LEU A CA 1
ATOM 690 C C . LEU A 1 89 ? -2.109 10.843 6.007 1.00 94.44 89 LEU A C 1
ATOM 692 O O . LEU A 1 89 ? -1.067 10.424 5.504 1.00 94.44 89 LEU A O 1
ATOM 696 N N . ASP A 1 90 ? -2.776 11.884 5.502 1.00 94.19 90 ASP A N 1
ATOM 697 C CA . ASP A 1 90 ? -2.315 12.644 4.334 1.00 94.19 90 ASP A CA 1
ATOM 698 C C . ASP A 1 90 ? -0.972 13.352 4.604 1.00 94.19 90 ASP A C 1
ATOM 700 O O . ASP A 1 90 ? -0.096 13.346 3.736 1.00 94.19 90 ASP A O 1
ATOM 704 N N . GLN A 1 91 ? -0.743 13.872 5.818 1.00 93.06 91 GLN A N 1
ATOM 705 C CA . GLN A 1 91 ? 0.561 14.427 6.219 1.00 93.06 91 GLN A CA 1
ATOM 706 C C . GLN A 1 91 ? 1.651 13.351 6.308 1.00 93.06 91 GLN A C 1
ATOM 708 O O . GLN A 1 91 ? 2.782 13.566 5.867 1.00 93.06 91 GLN A O 1
ATOM 713 N N . LEU A 1 92 ? 1.323 12.167 6.835 1.00 92.94 92 LEU A N 1
ATOM 714 C CA . LEU A 1 92 ? 2.264 11.044 6.850 1.00 92.94 92 LEU A CA 1
ATOM 715 C C . LEU A 1 92 ? 2.612 10.572 5.433 1.00 92.94 92 LEU A C 1
ATOM 717 O O . LEU A 1 92 ? 3.771 10.248 5.172 1.00 92.94 92 LEU A O 1
ATOM 721 N N . GLY A 1 93 ? 1.648 10.579 4.510 1.00 92.50 93 GLY A N 1
ATOM 722 C CA . GLY A 1 93 ? 1.897 10.295 3.097 1.00 92.50 93 GLY A CA 1
ATOM 723 C C . GLY A 1 93 ? 2.786 11.342 2.430 1.00 92.50 93 GLY A C 1
ATOM 724 O O . GLY A 1 93 ? 3.710 10.985 1.695 1.00 92.50 93 GLY A O 1
ATOM 725 N N . ALA A 1 94 ? 2.596 12.624 2.755 1.00 92.19 94 ALA A N 1
ATOM 726 C CA . ALA A 1 94 ? 3.434 13.706 2.246 1.00 92.19 94 ALA A CA 1
ATOM 727 C C . ALA A 1 94 ? 4.920 13.530 2.614 1.00 92.19 94 ALA A C 1
ATOM 729 O O . ALA A 1 94 ? 5.783 13.787 1.775 1.00 92.19 94 ALA A O 1
ATOM 730 N N . ASN A 1 95 ? 5.233 12.995 3.802 1.00 89.81 95 ASN A N 1
ATOM 731 C CA . ASN A 1 95 ? 6.617 12.714 4.220 1.00 89.81 95 ASN A CA 1
ATOM 732 C C . ASN A 1 95 ? 7.351 11.724 3.299 1.00 89.81 95 ASN A C 1
ATOM 734 O O . ASN A 1 95 ? 8.580 11.728 3.245 1.00 89.81 95 ASN A O 1
ATOM 738 N N . VAL A 1 96 ? 6.610 10.877 2.581 1.00 90.31 96 VAL A N 1
ATOM 739 C CA . VAL A 1 96 ? 7.151 9.906 1.619 1.00 90.31 96 VAL A CA 1
ATOM 740 C C . VAL A 1 96 ? 6.759 10.229 0.173 1.00 90.31 96 VAL A C 1
ATOM 742 O O . VAL A 1 96 ? 6.910 9.387 -0.709 1.00 90.31 96 VAL A O 1
ATOM 745 N N . ASN A 1 97 ? 6.303 11.459 -0.095 1.00 90.25 97 ASN A N 1
ATOM 746 C CA . ASN A 1 97 ? 5.849 11.936 -1.408 1.00 90.25 97 ASN A CA 1
ATOM 747 C C . ASN A 1 97 ? 4.698 11.113 -2.018 1.00 90.25 97 ASN A C 1
ATOM 749 O O . ASN A 1 97 ? 4.642 10.921 -3.234 1.00 90.25 97 ASN A O 1
ATOM 753 N N . VAL A 1 98 ? 3.771 10.629 -1.189 1.00 93.12 98 VAL A N 1
ATOM 754 C CA . VAL A 1 98 ? 2.569 9.914 -1.637 1.00 93.12 98 VAL A CA 1
ATOM 755 C C . VAL A 1 98 ? 1.334 10.741 -1.292 1.00 93.12 98 VAL A C 1
ATOM 757 O O . VAL A 1 98 ? 1.083 11.056 -0.133 1.00 93.12 98 VAL A O 1
ATOM 760 N N . THR A 1 99 ? 0.544 11.081 -2.307 1.00 93.94 99 THR A N 1
ATOM 761 C CA . THR A 1 99 ? -0.725 11.809 -2.168 1.00 93.94 99 THR A CA 1
ATOM 762 C C . THR A 1 99 ? -1.903 10.899 -2.485 1.00 93.94 99 THR A C 1
ATOM 764 O O . THR A 1 99 ? -1.767 9.936 -3.244 1.00 93.94 99 THR A O 1
ATOM 767 N N . ARG A 1 100 ? -3.066 11.188 -1.898 1.00 94.31 100 ARG A N 1
ATOM 768 C CA . ARG A 1 100 ? -4.280 10.389 -2.077 1.00 94.31 100 ARG A CA 1
ATOM 769 C C . ARG A 1 100 ? -4.762 10.440 -3.529 1.00 94.31 100 ARG A C 1
ATOM 771 O O . ARG A 1 100 ? -4.852 11.516 -4.119 1.00 94.31 100 ARG A O 1
ATOM 778 N N . LEU A 1 101 ? -5.078 9.280 -4.105 1.00 94.38 101 LEU A N 1
ATOM 779 C CA . LEU A 1 101 ? -5.557 9.212 -5.488 1.00 94.38 101 LEU A CA 1
ATOM 780 C C . LEU A 1 101 ? -7.042 9.564 -5.576 1.00 94.38 101 LEU A C 1
ATOM 782 O O . LEU A 1 101 ? -7.837 9.219 -4.700 1.00 94.38 101 LEU A O 1
ATOM 786 N N . VAL A 1 102 ? -7.422 10.204 -6.678 1.00 93.81 102 VAL A N 1
ATOM 787 C CA . VAL A 1 102 ? -8.824 10.395 -7.059 1.00 93.81 102 VAL A CA 1
ATOM 788 C C . VAL A 1 102 ? -9.280 9.149 -7.818 1.00 93.81 102 VAL A C 1
ATOM 790 O O . VAL A 1 102 ? -8.680 8.790 -8.830 1.00 93.81 102 VAL A O 1
ATOM 793 N N . ILE A 1 103 ? -10.320 8.475 -7.327 1.00 90.88 103 ILE A N 1
ATOM 794 C CA . ILE A 1 103 ? -10.939 7.317 -7.992 1.00 90.88 103 ILE A CA 1
ATOM 795 C C . ILE A 1 103 ? -11.948 7.806 -9.029 1.00 90.88 103 ILE A C 1
ATOM 797 O O . ILE A 1 103 ? -11.910 7.399 -10.188 1.00 90.88 103 ILE A O 1
ATOM 801 N N . THR A 1 104 ? -12.833 8.708 -8.607 1.00 89.56 104 THR A N 1
ATOM 802 C CA . THR A 1 104 ? -13.839 9.333 -9.466 1.00 89.56 104 THR A CA 1
ATOM 803 C C . THR A 1 104 ? -13.741 10.844 -9.286 1.00 89.56 104 THR A C 1
ATOM 805 O O . THR A 1 104 ? -13.818 11.313 -8.146 1.00 89.56 104 THR A O 1
ATOM 808 N N . PRO A 1 105 ? -13.532 11.618 -10.364 1.00 90.94 105 PRO A N 1
ATOM 809 C CA . PRO A 1 105 ? -13.476 13.071 -10.269 1.00 90.94 105 PRO A CA 1
ATOM 810 C C . PRO A 1 105 ? -14.822 13.639 -9.805 1.00 90.94 105 PRO A C 1
ATOM 812 O O . PRO A 1 105 ? -15.861 13.001 -9.956 1.00 90.94 105 PRO A O 1
ATOM 815 N N . ALA A 1 106 ? -14.795 14.844 -9.237 1.00 91.25 106 ALA A N 1
ATOM 816 C CA . ALA A 1 106 ? -16.020 15.543 -8.865 1.00 91.25 106 ALA A CA 1
ATOM 817 C C . ALA A 1 106 ? -16.864 15.834 -10.113 1.00 91.25 106 ALA A C 1
ATOM 819 O O . ALA A 1 106 ? -16.324 16.231 -11.149 1.00 91.25 106 ALA A O 1
ATOM 820 N N . ASP A 1 107 ? -18.179 15.678 -9.993 1.00 91.38 107 ASP A N 1
ATOM 821 C CA . ASP A 1 107 ? -19.127 15.995 -11.054 1.00 91.38 107 ASP A CA 1
ATOM 822 C C . ASP A 1 107 ? -19.856 17.299 -10.724 1.00 91.38 107 ASP A C 1
ATOM 824 O O . ASP A 1 107 ? -20.736 17.362 -9.861 1.00 91.38 107 ASP A O 1
ATOM 828 N N . THR A 1 108 ? -19.471 18.355 -11.435 1.00 91.38 108 THR A N 1
ATOM 829 C CA . THR A 1 108 ? -20.050 19.694 -11.308 1.00 91.38 108 THR A CA 1
ATOM 830 C C . THR A 1 108 ? -21.331 19.879 -12.120 1.00 91.38 108 THR A C 1
ATOM 832 O O . THR A 1 108 ? -21.948 20.939 -12.024 1.00 91.38 108 THR A O 1
ATOM 835 N N . SER A 1 109 ? -21.751 18.879 -12.904 1.00 90.81 109 SER A N 1
ATOM 836 C CA . SER A 1 109 ? -22.996 18.926 -13.683 1.00 90.81 109 SER A CA 1
ATOM 837 C C . SER A 1 109 ? -24.249 18.628 -12.848 1.00 90.81 109 SER A C 1
ATOM 839 O O . SER A 1 109 ? -25.362 18.954 -13.264 1.00 90.81 109 SER A O 1
ATOM 841 N N . THR A 1 110 ? -24.081 18.057 -11.651 1.00 89.12 110 THR A N 1
ATOM 842 C CA . THR A 1 110 ? -25.161 17.779 -10.692 1.00 89.12 110 THR A CA 1
ATOM 843 C C . THR A 1 110 ? -25.349 18.937 -9.700 1.00 89.12 110 THR A C 1
ATOM 845 O O . THR A 1 110 ? -24.415 19.682 -9.406 1.00 89.12 110 THR A O 1
ATOM 848 N N . LEU A 1 111 ? -26.574 19.130 -9.192 1.00 85.75 111 LEU A N 1
ATOM 849 C CA . LEU A 1 111 ? -26.922 20.177 -8.220 1.00 85.75 111 LEU A CA 1
ATOM 850 C C . LEU A 1 111 ? -27.594 19.550 -6.982 1.00 85.75 111 LEU A C 1
ATOM 852 O O . LEU A 1 111 ? -28.723 19.069 -7.105 1.00 85.75 111 LEU A O 1
ATOM 856 N N . PRO A 1 112 ? -26.956 19.582 -5.793 1.00 86.88 112 PRO A N 1
ATOM 857 C CA . PRO A 1 112 ? -25.597 20.078 -5.532 1.00 86.88 112 PRO A CA 1
ATOM 858 C C . PRO A 1 112 ? -24.508 19.228 -6.229 1.00 86.88 112 PRO A C 1
ATOM 860 O O . PRO A 1 112 ? -24.761 18.053 -6.494 1.00 86.88 112 PRO A O 1
ATOM 863 N N . PRO A 1 113 ? -23.314 19.795 -6.512 1.00 90.56 113 PRO A N 1
ATOM 864 C CA . PRO A 1 113 ? -22.209 19.066 -7.137 1.00 90.56 113 PRO A CA 1
ATOM 865 C C . PRO A 1 113 ? -21.838 17.796 -6.377 1.00 90.56 113 PRO A C 1
ATOM 867 O O . PRO A 1 113 ? -21.668 17.818 -5.154 1.00 90.56 113 PRO A O 1
ATOM 870 N N . THR A 1 114 ? -21.663 16.698 -7.106 1.00 92.25 114 THR A N 1
ATOM 871 C CA . THR A 1 114 ? -21.217 15.430 -6.524 1.00 92.25 114 THR A CA 1
ATOM 872 C C . THR A 1 114 ? -19.712 15.504 -6.272 1.00 92.25 114 THR A C 1
ATOM 874 O O . THR A 1 114 ? -18.926 15.741 -7.190 1.00 92.25 114 THR A O 1
ATOM 877 N N . ALA A 1 115 ? -19.298 15.335 -5.015 1.00 91.38 115 ALA A N 1
ATOM 878 C CA . ALA A 1 115 ? -17.893 15.406 -4.623 1.00 91.38 115 ALA A CA 1
ATOM 879 C C . ALA A 1 115 ? -17.060 14.265 -5.235 1.00 91.38 115 ALA A C 1
ATOM 881 O O . ALA A 1 115 ? -17.574 13.186 -5.525 1.00 91.38 115 ALA A O 1
ATOM 882 N N . ALA A 1 116 ? -15.755 14.502 -5.397 1.00 91.81 116 ALA A N 1
ATOM 883 C CA . ALA A 1 116 ? -14.826 13.479 -5.863 1.00 91.81 116 ALA A CA 1
ATOM 884 C C . ALA A 1 116 ? -1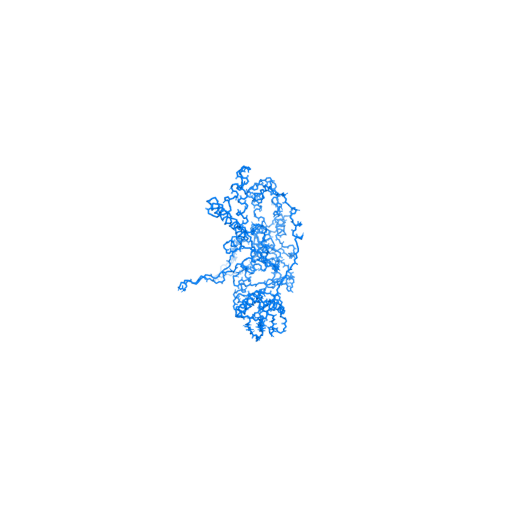4.755 12.308 -4.871 1.00 91.81 116 ALA A C 1
ATOM 886 O O . ALA A 1 116 ? -14.702 12.510 -3.656 1.00 91.81 116 ALA A O 1
ATOM 887 N N . VAL A 1 117 ? -14.684 11.087 -5.396 1.00 93.00 117 VAL A N 1
ATOM 888 C CA . VAL A 1 117 ? -14.431 9.886 -4.596 1.00 93.00 117 VAL A CA 1
ATOM 889 C C . VAL A 1 117 ? -12.926 9.666 -4.544 1.00 93.00 117 VAL A C 1
ATOM 891 O O . VAL A 1 117 ? -12.288 9.442 -5.574 1.00 93.00 117 VAL A O 1
ATOM 894 N N . LEU A 1 118 ? -12.357 9.751 -3.345 1.00 93.50 118 LEU A N 1
ATOM 895 C CA . LEU A 1 118 ? -10.929 9.561 -3.104 1.00 93.50 118 LEU A CA 1
ATOM 896 C C . LEU A 1 118 ? -10.616 8.120 -2.677 1.00 93.50 118 LEU A C 1
ATOM 898 O O . LEU A 1 118 ? -11.491 7.378 -2.228 1.00 93.50 118 LEU A O 1
ATOM 902 N N . GLU A 1 119 ? -9.347 7.737 -2.806 1.00 92.75 119 GLU A N 1
ATOM 903 C CA . GLU A 1 119 ? -8.778 6.508 -2.242 1.00 92.75 119 GLU A CA 1
ATOM 904 C C . GLU A 1 119 ? -9.112 6.389 -0.745 1.00 92.75 119 GLU A C 1
ATOM 906 O O . GLU A 1 119 ? -9.181 7.396 -0.046 1.00 92.75 119 GLU A O 1
ATOM 911 N N . SER A 1 120 ? -9.344 5.173 -0.242 1.00 91.81 120 SER A N 1
ATOM 912 C CA . SER A 1 120 ? -9.665 4.936 1.176 1.00 91.81 120 SER A CA 1
ATOM 913 C C . SER A 1 120 ? -8.427 5.041 2.076 1.00 91.81 120 SER A C 1
ATOM 915 O O . SER A 1 120 ? -7.314 4.788 1.622 1.00 91.81 120 SER A O 1
ATOM 917 N N . ASP A 1 121 ? -8.602 5.330 3.372 1.00 91.56 121 ASP A N 1
ATOM 918 C CA . ASP A 1 121 ? -7.484 5.385 4.336 1.00 91.56 121 ASP A CA 1
ATOM 919 C C . ASP A 1 121 ? -6.709 4.064 4.402 1.00 91.56 121 ASP A C 1
ATOM 921 O O . ASP A 1 121 ? -5.492 4.059 4.555 1.00 91.56 121 ASP A O 1
ATOM 925 N N . THR A 1 122 ? -7.400 2.932 4.258 1.00 88.75 122 THR A N 1
ATOM 926 C CA . THR A 1 122 ? -6.780 1.603 4.287 1.00 88.75 122 THR A CA 1
ATOM 927 C C . THR A 1 122 ? -5.864 1.375 3.088 1.00 88.75 122 THR A C 1
ATOM 929 O O . THR A 1 122 ? -4.730 0.926 3.262 1.00 88.75 122 THR A O 1
ATOM 932 N N . ASP A 1 123 ? -6.328 1.702 1.879 1.00 89.31 123 ASP A N 1
ATOM 933 C CA . ASP A 1 123 ? -5.516 1.540 0.669 1.00 89.31 123 ASP A CA 1
ATOM 934 C C . ASP A 1 123 ? -4.376 2.566 0.627 1.00 89.31 123 ASP A C 1
ATOM 936 O O . ASP A 1 123 ? -3.235 2.209 0.326 1.00 89.31 123 ASP A O 1
ATOM 940 N N . PHE A 1 124 ? -4.658 3.808 1.028 1.00 93.50 124 PHE A N 1
ATOM 941 C CA . PHE A 1 124 ? -3.663 4.870 1.091 1.00 93.50 124 PHE A CA 1
ATOM 942 C C . PHE A 1 124 ? -2.549 4.542 2.096 1.00 93.50 124 PHE A C 1
ATOM 944 O O . PHE A 1 124 ? -1.371 4.638 1.756 1.00 93.50 124 PHE A O 1
ATOM 951 N N . ARG A 1 125 ? -2.891 4.031 3.288 1.00 92.50 125 ARG A N 1
ATOM 952 C CA . ARG A 1 125 ? -1.922 3.543 4.287 1.00 92.50 125 ARG A CA 1
ATOM 953 C C . ARG A 1 125 ? -1.015 2.449 3.730 1.00 92.50 125 ARG A C 1
ATOM 955 O O . ARG A 1 125 ? 0.195 2.481 3.953 1.00 92.50 125 ARG A O 1
ATOM 962 N N . LEU A 1 126 ? -1.584 1.495 2.994 1.00 89.50 126 LEU A N 1
ATOM 963 C CA . LEU A 1 126 ? -0.811 0.427 2.363 1.00 89.50 126 LEU A CA 1
ATOM 964 C C . LEU A 1 126 ? 0.161 0.997 1.322 1.00 89.50 126 LEU A C 1
ATOM 966 O O . LEU A 1 126 ? 1.312 0.568 1.260 1.00 89.50 126 LEU A O 1
ATOM 970 N N . ARG A 1 127 ? -0.262 2.002 0.549 1.00 92.62 127 ARG A N 1
ATOM 971 C CA . ARG A 1 127 ? 0.592 2.673 -0.439 1.00 92.62 127 ARG A CA 1
ATOM 972 C C . ARG A 1 127 ? 1.718 3.479 0.217 1.00 92.62 127 ARG A C 1
ATOM 974 O O . ARG A 1 127 ? 2.846 3.414 -0.258 1.00 92.62 127 ARG A O 1
ATOM 981 N N . ILE A 1 128 ? 1.453 4.143 1.346 1.00 92.75 128 ILE A N 1
ATOM 982 C CA . ILE A 1 128 ? 2.479 4.810 2.172 1.00 92.75 128 ILE A CA 1
ATOM 983 C C . ILE A 1 128 ? 3.513 3.793 2.674 1.00 92.75 128 ILE A C 1
ATOM 985 O O . ILE A 1 128 ? 4.713 4.030 2.563 1.00 92.75 128 ILE A O 1
ATOM 989 N N . GLN A 1 129 ? 3.071 2.632 3.167 1.00 90.69 129 GLN A N 1
ATOM 990 C CA . GLN A 1 129 ? 3.978 1.566 3.604 1.00 90.69 129 GLN A CA 1
ATOM 991 C C . GLN A 1 129 ? 4.836 1.032 2.446 1.00 90.69 129 GLN A C 1
ATOM 993 O O . GLN A 1 129 ? 6.024 0.767 2.620 1.00 90.69 129 GLN A O 1
ATOM 998 N N . GLN A 1 130 ? 4.243 0.895 1.257 1.00 88.94 130 GLN A N 1
ATOM 999 C CA . GLN A 1 130 ? 4.929 0.450 0.044 1.00 88.94 130 GLN A CA 1
ATOM 1000 C C . GLN A 1 130 ? 5.834 1.519 -0.588 1.00 88.94 130 GLN A C 1
ATOM 1002 O O . GLN A 1 130 ? 6.629 1.176 -1.458 1.00 88.94 130 GLN A O 1
ATOM 1007 N N . ALA A 1 131 ? 5.768 2.783 -0.160 1.00 90.31 131 ALA A N 1
ATOM 1008 C CA . ALA A 1 131 ? 6.574 3.859 -0.738 1.00 90.31 131 ALA A CA 1
ATOM 1009 C C . ALA A 1 131 ? 8.079 3.561 -0.683 1.00 90.31 131 ALA A C 1
ATOM 1011 O O . ALA A 1 131 ? 8.802 3.843 -1.637 1.00 90.31 131 ALA A O 1
ATOM 1012 N N . TYR A 1 132 ? 8.534 2.904 0.389 1.00 86.38 132 TYR A N 1
ATOM 1013 C CA . TYR A 1 132 ? 9.928 2.486 0.542 1.00 86.38 132 TYR A CA 1
ATOM 1014 C C . TYR A 1 132 ? 10.352 1.414 -0.470 1.00 86.38 132 TYR A C 1
ATOM 1016 O O . TYR A 1 132 ? 11.483 1.442 -0.948 1.00 86.38 132 TYR A O 1
ATOM 1024 N N . GLU A 1 133 ? 9.445 0.511 -0.857 1.00 85.75 133 GLU A N 1
ATOM 1025 C CA . GLU A 1 133 ? 9.697 -0.458 -1.934 1.00 85.75 133 GLU A CA 1
ATOM 1026 C C . GLU A 1 133 ? 9.862 0.253 -3.283 1.00 85.75 133 GLU A C 1
ATOM 1028 O O . GLU A 1 133 ? 10.677 -0.150 -4.111 1.00 85.75 133 GLU A O 1
ATOM 1033 N N . GLY A 1 134 ? 9.134 1.357 -3.478 1.00 83.12 134 GLY A N 1
ATOM 1034 C CA . GLY A 1 134 ? 9.239 2.232 -4.644 1.00 83.12 134 GLY A CA 1
ATOM 1035 C C . GLY A 1 134 ? 10.583 2.949 -4.795 1.00 83.12 134 GLY A C 1
ATOM 1036 O O . GLY A 1 134 ? 10.862 3.462 -5.879 1.00 83.12 134 GLY A O 1
ATOM 1037 N N . PHE A 1 135 ? 11.421 2.981 -3.751 1.00 79.94 135 PHE A N 1
ATOM 1038 C CA . PHE A 1 135 ? 12.788 3.509 -3.833 1.00 79.94 135 PHE A CA 1
ATOM 1039 C C . PHE A 1 135 ? 13.777 2.513 -4.440 1.00 79.94 135 PHE A C 1
ATOM 1041 O O . PHE A 1 135 ? 14.891 2.900 -4.792 1.00 79.94 135 PHE A O 1
ATOM 1048 N N . SER A 1 136 ? 13.395 1.238 -4.566 1.00 79.12 136 SER A N 1
ATOM 1049 C CA . SER A 1 136 ? 14.258 0.232 -5.170 1.00 79.12 136 SER A CA 1
ATOM 1050 C C . SER A 1 136 ? 14.367 0.438 -6.677 1.00 79.12 136 SER A C 1
ATOM 1052 O O . SER A 1 136 ? 13.388 0.368 -7.415 1.00 79.12 136 SER A O 1
ATOM 1054 N N . VAL A 1 137 ? 15.602 0.601 -7.130 1.00 66.06 137 VAL A N 1
ATOM 1055 C CA . VAL A 1 137 ? 15.975 0.736 -8.543 1.00 66.06 137 VAL A CA 1
ATOM 1056 C C . VAL A 1 137 ? 16.349 -0.582 -9.216 1.00 66.06 137 VAL A C 1
ATOM 1058 O O . VAL A 1 137 ? 16.595 -0.644 -10.417 1.00 66.06 137 VAL A O 1
ATOM 1061 N N . ALA A 1 138 ? 16.404 -1.661 -8.437 1.00 70.38 138 ALA A N 1
ATOM 1062 C CA . ALA A 1 138 ? 16.830 -2.974 -8.908 1.00 70.38 138 ALA A CA 1
ATOM 1063 C C . ALA A 1 138 ? 15.698 -3.776 -9.577 1.00 70.38 138 ALA A C 1
ATOM 1065 O O . ALA A 1 138 ? 15.894 -4.947 -9.896 1.00 70.38 138 ALA A O 1
ATOM 1066 N N . GLY A 1 139 ? 14.514 -3.180 -9.769 1.00 78.56 139 GLY A N 1
ATOM 1067 C CA . GLY A 1 139 ? 13.361 -3.869 -10.355 1.00 78.56 139 GLY A CA 1
ATOM 1068 C C . GLY A 1 139 ? 12.744 -4.904 -9.424 1.00 78.56 139 GLY A C 1
ATOM 1069 O O . GLY A 1 139 ? 12.373 -5.991 -9.866 1.00 78.56 139 GLY A O 1
ATOM 1070 N N . SER A 1 140 ? 12.663 -4.606 -8.124 1.00 87.94 140 SER A N 1
ATOM 1071 C CA . SER A 1 140 ? 12.029 -5.517 -7.172 1.00 87.94 140 SER A CA 1
ATOM 1072 C C . SER A 1 140 ? 10.529 -5.661 -7.460 1.00 87.94 140 SER A C 1
ATOM 1074 O O . SER A 1 140 ? 9.875 -4.761 -7.993 1.00 87.94 140 SER A O 1
ATOM 1076 N N . ILE A 1 141 ? 9.951 -6.794 -7.052 1.00 89.31 141 ILE A N 1
ATOM 1077 C CA . ILE A 1 141 ? 8.497 -7.022 -7.112 1.00 89.31 141 ILE A CA 1
ATOM 1078 C C . ILE A 1 141 ? 7.750 -5.884 -6.397 1.00 89.31 141 ILE A C 1
ATOM 1080 O O . ILE A 1 141 ? 6.756 -5.379 -6.917 1.00 89.31 141 ILE A O 1
ATOM 1084 N N . GLY A 1 142 ? 8.251 -5.450 -5.234 1.00 89.31 142 GLY A N 1
ATOM 1085 C CA . GLY A 1 142 ? 7.663 -4.367 -4.447 1.00 89.31 142 GLY A CA 1
ATOM 1086 C C . GLY A 1 142 ? 7.654 -3.021 -5.177 1.00 89.31 142 GLY A C 1
ATOM 1087 O O . GLY A 1 142 ? 6.640 -2.324 -5.134 1.00 89.31 142 GLY A O 1
ATOM 1088 N N . ALA A 1 143 ? 8.726 -2.688 -5.904 1.00 90.00 143 ALA A N 1
ATOM 1089 C CA . ALA A 1 143 ? 8.818 -1.449 -6.675 1.00 90.00 143 ALA A CA 1
ATOM 1090 C C . ALA A 1 143 ? 7.756 -1.393 -7.781 1.00 90.00 143 ALA A C 1
ATOM 1092 O O . ALA A 1 143 ? 6.990 -0.431 -7.861 1.00 90.00 143 ALA A O 1
ATOM 1093 N N . TYR A 1 144 ? 7.645 -2.453 -8.590 1.00 92.31 144 TYR A N 1
ATOM 1094 C CA . TYR A 1 144 ? 6.630 -2.533 -9.646 1.00 92.31 144 TYR A CA 1
ATOM 1095 C C . TYR A 1 144 ? 5.201 -2.521 -9.077 1.00 92.31 144 TYR A C 1
ATOM 1097 O O . TYR A 1 144 ? 4.314 -1.888 -9.653 1.00 92.31 144 TYR A O 1
ATOM 1105 N N . GLN A 1 145 ? 4.968 -3.165 -7.926 1.00 92.88 145 GLN A N 1
ATOM 1106 C CA . GLN A 1 145 ? 3.676 -3.107 -7.235 1.00 92.88 145 GLN A CA 1
ATOM 1107 C C . GLN A 1 145 ? 3.332 -1.684 -6.784 1.00 92.88 145 GLN A C 1
ATOM 1109 O O . GLN A 1 145 ? 2.217 -1.226 -7.030 1.00 92.88 145 GLN A O 1
ATOM 1114 N N . PHE A 1 146 ? 4.271 -0.977 -6.151 1.00 92.62 146 PHE A N 1
ATOM 1115 C CA . PHE A 1 146 ? 4.054 0.387 -5.675 1.00 92.62 146 PHE A CA 1
ATOM 1116 C C . PHE A 1 146 ? 3.779 1.363 -6.826 1.00 92.62 146 PHE A C 1
ATOM 1118 O O . PHE A 1 146 ? 2.767 2.072 -6.802 1.00 92.62 146 PHE A O 1
ATOM 1125 N N . HIS A 1 147 ? 4.648 1.381 -7.843 1.00 92.56 147 HIS A N 1
ATOM 1126 C CA . HIS A 1 147 ? 4.530 2.299 -8.982 1.00 92.56 147 HIS A CA 1
ATOM 1127 C C . HIS A 1 147 ? 3.274 2.018 -9.802 1.00 92.56 147 HIS A C 1
ATOM 1129 O O . HIS A 1 147 ? 2.559 2.944 -10.177 1.00 92.56 147 HIS A O 1
ATOM 1135 N N . GLY A 1 148 ? 2.937 0.742 -10.003 1.00 92.38 148 GLY A N 1
ATOM 1136 C CA . GLY A 1 148 ? 1.723 0.373 -10.718 1.00 92.38 148 GLY A CA 1
ATOM 1137 C C . GLY A 1 148 ? 0.455 0.757 -9.946 1.00 92.38 148 GLY A C 1
ATOM 1138 O O . GLY A 1 148 ? -0.471 1.308 -10.537 1.00 92.38 148 GLY A O 1
ATOM 1139 N N . ARG A 1 149 ? 0.402 0.514 -8.624 1.00 93.06 149 ARG A N 1
ATOM 1140 C CA . ARG A 1 149 ? -0.754 0.908 -7.790 1.00 93.06 149 ARG A CA 1
ATOM 1141 C C . ARG A 1 149 ? -0.905 2.418 -7.704 1.00 93.06 149 ARG A C 1
ATOM 1143 O O . ARG A 1 149 ? -2.013 2.913 -7.553 1.00 93.06 149 ARG A O 1
ATOM 1150 N N . SER A 1 150 ? 0.205 3.141 -7.800 1.00 93.50 150 SER A N 1
ATOM 1151 C CA . SER A 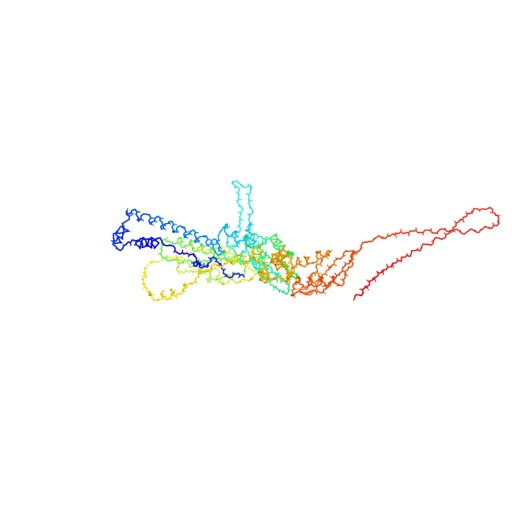1 150 ? 0.223 4.600 -7.757 1.00 93.50 150 SER A CA 1
ATOM 1152 C C . SER A 1 150 ? -0.121 5.260 -9.092 1.00 93.50 150 SER A C 1
ATOM 1154 O O . SER A 1 150 ? -0.323 6.469 -9.115 1.00 93.50 150 SER A O 1
ATOM 1156 N N . ALA A 1 151 ? -0.228 4.492 -10.182 1.00 93.62 151 ALA A N 1
ATOM 1157 C CA . ALA A 1 151 ? -0.504 5.028 -11.512 1.00 93.62 151 ALA A CA 1
ATOM 1158 C C . ALA A 1 151 ? -1.930 5.590 -11.662 1.00 93.62 151 ALA A C 1
ATOM 1160 O O . ALA A 1 151 ? -2.137 6.531 -12.423 1.00 93.62 151 ALA A O 1
ATOM 1161 N N . SER A 1 152 ? -2.924 5.015 -10.973 1.00 94.31 152 SER A N 1
ATOM 1162 C CA . SER A 1 152 ? -4.319 5.469 -11.038 1.00 94.31 152 SER A CA 1
ATOM 1163 C C . SER A 1 152 ? -5.122 5.015 -9.820 1.00 94.31 152 SER A C 1
ATOM 1165 O O . SER A 1 152 ? -4.966 3.887 -9.354 1.00 94.31 152 SER A O 1
ATOM 1167 N N . GLY A 1 153 ? -6.041 5.864 -9.340 1.00 90.94 153 GLY A N 1
ATOM 1168 C CA . GLY A 1 153 ? -6.954 5.528 -8.240 1.00 90.94 153 GLY A CA 1
ATOM 1169 C C . GLY A 1 153 ? -7.919 4.387 -8.571 1.00 90.94 153 GLY A C 1
ATOM 1170 O O . GLY A 1 153 ? -8.425 3.730 -7.665 1.00 90.94 153 GLY A O 1
ATOM 1171 N N . GLN A 1 154 ? -8.134 4.098 -9.858 1.00 92.94 154 GLN A N 1
ATOM 1172 C CA . GLN A 1 154 ? -8.966 2.982 -10.321 1.00 92.94 154 GLN A CA 1
ATOM 1173 C C . GLN A 1 154 ? -8.321 1.608 -10.090 1.00 92.94 154 GLN A C 1
ATOM 1175 O O . GLN A 1 154 ? -9.009 0.592 -10.164 1.00 92.94 154 GLN A O 1
ATOM 1180 N N . VAL A 1 155 ? -7.018 1.553 -9.798 1.00 94.31 155 VAL A N 1
ATOM 1181 C CA . VAL A 1 155 ? -6.325 0.300 -9.490 1.00 94.31 155 VAL A CA 1
ATOM 1182 C C . VAL A 1 155 ? -6.693 -0.154 -8.075 1.00 94.31 155 VAL A C 1
ATOM 1184 O O . VAL A 1 155 ? -6.469 0.554 -7.089 1.00 94.31 155 VAL A O 1
ATOM 1187 N N . ALA A 1 156 ? -7.263 -1.352 -7.962 1.00 91.38 156 ALA A N 1
ATOM 1188 C CA . ALA A 1 156 ? -7.560 -1.988 -6.681 1.00 91.38 156 ALA A CA 1
ATOM 1189 C C . ALA A 1 156 ? -6.314 -2.676 -6.115 1.00 91.38 156 ALA A C 1
ATOM 1191 O O . ALA A 1 156 ? -5.980 -2.518 -4.937 1.00 91.38 156 ALA A O 1
ATOM 1192 N N . ASP A 1 157 ? -5.628 -3.441 -6.966 1.00 92.31 157 ASP A N 1
ATOM 1193 C CA . ASP A 1 157 ? -4.455 -4.218 -6.594 1.00 92.31 157 ASP A CA 1
ATOM 1194 C C . ASP A 1 157 ? -3.585 -4.557 -7.805 1.00 92.31 157 ASP A C 1
ATOM 1196 O O . ASP A 1 157 ? -4.060 -4.561 -8.944 1.00 92.31 157 ASP A O 1
ATOM 1200 N N . ILE A 1 158 ? -2.311 -4.859 -7.543 1.00 93.50 158 ILE A N 1
ATOM 1201 C CA . ILE A 1 158 ? -1.356 -5.295 -8.563 1.00 93.50 158 ILE A CA 1
ATOM 1202 C C . ILE A 1 158 ? -0.505 -6.448 -8.052 1.00 93.50 158 ILE A C 1
ATOM 1204 O O . ILE A 1 158 ? 0.063 -6.407 -6.957 1.00 93.50 158 ILE A O 1
ATOM 1208 N N . SER A 1 159 ? -0.339 -7.442 -8.913 1.00 94.00 159 SER A N 1
ATOM 1209 C CA . SER A 1 159 ? 0.630 -8.512 -8.745 1.00 94.00 159 SER A CA 1
ATOM 1210 C C . SER A 1 159 ? 1.697 -8.431 -9.824 1.00 94.00 159 SER A C 1
ATOM 1212 O O . SER A 1 159 ? 1.471 -7.937 -10.930 1.00 94.00 159 SER A O 1
ATOM 1214 N N . VAL A 1 160 ? 2.884 -8.917 -9.480 1.00 93.62 160 VAL A N 1
ATOM 1215 C CA . VAL A 1 160 ? 4.036 -8.913 -10.372 1.00 93.62 160 VAL A CA 1
ATOM 1216 C C . VAL A 1 160 ? 4.701 -10.273 -10.271 1.00 93.62 160 VAL A C 1
ATOM 1218 O O . VAL A 1 160 ? 5.013 -10.733 -9.171 1.00 93.62 160 VAL A O 1
ATOM 1221 N N . ILE A 1 161 ? 4.904 -10.916 -11.415 1.00 93.31 161 ILE A N 1
ATOM 1222 C CA . ILE A 1 161 ? 5.651 -12.167 -11.531 1.00 93.31 161 ILE A CA 1
ATOM 1223 C C . ILE A 1 161 ? 6.677 -12.057 -12.654 1.00 93.31 161 ILE A C 1
ATOM 1225 O O . ILE A 1 161 ? 6.514 -11.271 -13.587 1.00 93.31 161 ILE A O 1
ATOM 1229 N N . SER A 1 162 ? 7.731 -12.864 -12.580 1.00 92.38 162 SER A N 1
ATOM 1230 C CA . SER A 1 162 ? 8.747 -12.944 -13.627 1.00 92.38 162 SER A CA 1
ATOM 1231 C C . SER A 1 162 ? 8.645 -14.299 -14.333 1.00 92.38 162 SER A C 1
ATOM 1233 O O . SER A 1 162 ? 9.106 -15.299 -13.783 1.00 92.38 162 SER A O 1
ATOM 1235 N N . PRO A 1 163 ? 8.002 -14.379 -15.516 1.00 90.62 163 PRO A N 1
ATOM 1236 C CA . PRO A 1 163 ? 7.865 -15.640 -16.249 1.00 90.62 163 PRO A CA 1
ATOM 1237 C C . PRO A 1 163 ? 9.182 -16.106 -16.891 1.00 90.62 163 PRO A C 1
ATOM 1239 O O . PRO A 1 163 ? 9.301 -17.263 -17.281 1.00 90.62 163 PRO A O 1
ATOM 1242 N N . GLY A 1 164 ? 10.169 -15.215 -17.010 1.00 87.94 164 GLY A N 1
ATOM 1243 C CA . GLY A 1 164 ? 11.485 -15.512 -17.557 1.00 87.94 164 GLY A CA 1
ATOM 1244 C C . GLY A 1 164 ? 12.482 -14.380 -17.288 1.00 87.94 164 GLY A C 1
ATOM 1245 O O . GLY A 1 164 ? 12.088 -13.306 -16.826 1.00 87.94 164 GLY A O 1
ATOM 1246 N N . PRO A 1 165 ? 13.777 -14.589 -17.582 1.00 86.62 165 PRO A N 1
ATOM 1247 C CA . PRO A 1 165 ? 14.822 -13.605 -17.317 1.00 86.62 165 PRO A CA 1
ATOM 1248 C C . PRO A 1 165 ? 14.531 -12.255 -17.978 1.00 86.62 165 PRO A C 1
ATOM 1250 O O . PRO A 1 165 ? 14.212 -12.202 -19.166 1.00 86.62 165 PRO A O 1
ATOM 1253 N N . ALA A 1 166 ? 14.652 -11.170 -17.206 1.00 86.19 166 ALA A N 1
ATOM 1254 C CA . ALA A 1 166 ? 14.391 -9.796 -17.652 1.00 86.19 166 ALA A CA 1
ATOM 1255 C C . ALA A 1 166 ? 12.983 -9.571 -18.252 1.00 86.19 166 ALA A C 1
ATOM 1257 O O . ALA A 1 166 ? 12.771 -8.634 -19.024 1.00 86.19 166 ALA A O 1
ATOM 1258 N N . GLN A 1 167 ? 12.018 -10.432 -17.910 1.00 91.38 167 GLN A N 1
ATOM 1259 C CA . GLN A 1 167 ? 10.607 -10.279 -18.251 1.00 91.38 167 GLN A CA 1
ATOM 1260 C C . GLN A 1 167 ? 9.793 -10.095 -16.976 1.00 91.38 167 GLN A C 1
ATOM 1262 O O . GLN A 1 167 ? 9.906 -10.876 -16.026 1.00 91.38 167 GLN A O 1
ATOM 1267 N N . VAL A 1 168 ? 8.944 -9.073 -16.982 1.00 93.06 168 VAL A N 1
ATOM 1268 C CA . VAL A 1 168 ? 8.082 -8.703 -15.862 1.00 93.06 168 VAL A CA 1
ATOM 1269 C C . VAL A 1 168 ? 6.644 -8.738 -16.357 1.00 93.06 168 VAL A C 1
ATOM 1271 O O . VAL A 1 168 ? 6.281 -8.005 -17.276 1.00 93.06 168 VAL A O 1
ATOM 1274 N N . LEU A 1 169 ? 5.822 -9.603 -15.767 1.00 95.19 169 LEU A N 1
ATOM 1275 C CA . LEU A 1 169 ? 4.387 -9.663 -16.018 1.00 95.19 169 LEU A CA 1
ATOM 1276 C C . LEU A 1 169 ? 3.650 -9.037 -14.838 1.00 95.19 169 LEU A C 1
ATOM 1278 O O . LEU A 1 169 ? 3.744 -9.515 -13.708 1.00 95.19 169 LEU A O 1
ATOM 1282 N N . VAL A 1 170 ? 2.898 -7.984 -15.131 1.00 95.88 170 VAL A N 1
ATOM 1283 C CA . VAL A 1 170 ? 2.110 -7.224 -14.165 1.00 95.88 170 VAL A CA 1
ATOM 1284 C C . VAL A 1 170 ? 0.635 -7.488 -14.426 1.00 95.88 170 VAL A C 1
ATOM 1286 O O . VAL A 1 170 ? 0.158 -7.246 -15.537 1.00 95.88 170 VAL A O 1
ATOM 1289 N N . SER A 1 171 ? -0.084 -7.973 -13.414 1.00 96.50 171 SER A N 1
ATOM 1290 C CA . SER A 1 171 ? -1.537 -8.165 -13.492 1.00 96.50 171 SER A CA 1
ATOM 1291 C C . SER A 1 171 ? -2.237 -7.056 -12.717 1.00 96.50 171 SER A C 1
ATOM 1293 O O . SER A 1 171 ? -1.898 -6.801 -11.561 1.00 96.50 171 SER A O 1
ATOM 1295 N N . VAL A 1 172 ? -3.196 -6.391 -13.358 1.00 96.50 172 VAL A N 1
ATOM 1296 C CA . VAL A 1 172 ? -3.927 -5.245 -12.805 1.00 96.50 172 VAL A CA 1
ATOM 1297 C C . VAL A 1 172 ? -5.352 -5.656 -12.470 1.00 96.50 172 VAL A C 1
ATOM 1299 O O . VAL A 1 172 ? -6.084 -6.120 -13.344 1.00 96.50 172 VAL A O 1
ATOM 1302 N N . LEU A 1 173 ? -5.747 -5.444 -11.216 1.00 95.88 173 LEU A N 1
ATOM 1303 C CA . LEU A 1 173 ? -7.129 -5.562 -10.760 1.00 95.88 173 LEU A CA 1
ATOM 1304 C C . LEU A 1 173 ? -7.759 -4.166 -10.691 1.00 95.88 173 LEU A C 1
ATOM 1306 O O . LEU A 1 173 ? -7.231 -3.276 -10.020 1.00 95.88 173 LEU A O 1
ATOM 1310 N N . SER A 1 174 ? -8.883 -3.977 -11.375 1.00 95.75 174 SER A N 1
ATOM 1311 C CA . SER A 1 174 ? -9.675 -2.743 -11.339 1.00 95.75 174 SER A CA 1
ATOM 1312 C C . SER A 1 174 ? -10.554 -2.674 -10.088 1.00 95.75 174 SER A C 1
ATOM 1314 O O . SER A 1 174 ? -10.927 -3.695 -9.519 1.00 95.75 174 SER A O 1
ATOM 1316 N N . ARG A 1 175 ? -10.917 -1.463 -9.659 1.00 90.12 175 ARG A N 1
ATOM 1317 C CA . ARG A 1 175 ? -11.973 -1.233 -8.653 1.00 90.12 175 ARG A CA 1
ATOM 1318 C C . ARG A 1 175 ? -13.374 -1.254 -9.250 1.00 90.12 175 ARG A C 1
ATOM 1320 O O . ARG A 1 175 ? -14.351 -1.315 -8.511 1.00 90.12 175 ARG A O 1
ATOM 1327 N N . GLU A 1 176 ? -13.477 -1.136 -10.567 1.00 89.81 176 GLU A N 1
ATOM 1328 C CA . GLU A 1 176 ? -14.756 -1.035 -11.254 1.00 89.81 176 GLU A CA 1
ATOM 1329 C C . GLU A 1 176 ? -15.330 -2.418 -11.582 1.00 89.81 176 GLU A C 1
ATOM 1331 O O . GLU A 1 176 ? -14.607 -3.342 -11.961 1.00 89.81 176 GLU A O 1
ATOM 1336 N N . LYS A 1 177 ? -16.663 -2.524 -11.510 1.00 88.75 177 LYS A N 1
ATOM 1337 C CA . LYS A 1 177 ? -17.450 -3.699 -11.918 1.00 88.75 177 LYS A CA 1
ATOM 1338 C C . LYS A 1 177 ? -17.012 -4.994 -11.216 1.00 88.75 177 LYS A C 1
ATOM 1340 O O . LYS A 1 177 ? -17.274 -5.153 -10.027 1.00 88.75 177 LYS A O 1
ATOM 1345 N N . ASP A 1 178 ? -16.429 -5.927 -11.965 1.00 88.62 178 ASP A N 1
ATOM 1346 C CA . ASP A 1 178 ? -16.012 -7.261 -11.527 1.00 88.62 178 ASP A CA 1
ATOM 1347 C C . ASP A 1 178 ? -14.507 -7.369 -11.238 1.00 88.62 178 ASP A C 1
ATOM 1349 O O . ASP A 1 178 ? -14.021 -8.432 -10.851 1.00 88.62 178 ASP A O 1
ATOM 1353 N N . GLY A 1 179 ? -13.773 -6.269 -11.420 1.00 90.62 179 GLY A N 1
ATOM 1354 C CA . GLY A 1 179 ? -12.324 -6.212 -11.282 1.00 90.62 179 GLY A CA 1
ATOM 1355 C C . GLY A 1 179 ? -11.559 -6.268 -12.606 1.00 90.62 179 GLY A C 1
ATOM 1356 O O . GLY A 1 179 ? -10.341 -6.075 -12.608 1.00 90.62 179 GLY A O 1
ATOM 1357 N N . THR A 1 180 ? -12.227 -6.465 -13.745 1.00 94.75 180 THR A N 1
ATOM 1358 C CA . THR A 1 180 ? -11.560 -6.452 -15.055 1.00 94.75 180 THR A CA 1
ATOM 1359 C C . THR A 1 180 ? -11.031 -5.051 -15.383 1.00 94.75 180 THR A C 1
ATOM 1361 O O . THR A 1 180 ? -11.770 -4.063 -15.351 1.00 94.75 180 THR A O 1
ATOM 1364 N N . ALA A 1 181 ? -9.740 -4.942 -15.705 1.00 94.81 181 ALA A N 1
ATOM 1365 C CA . ALA A 1 181 ? -9.116 -3.678 -16.088 1.00 94.81 181 ALA A CA 1
ATOM 1366 C C . ALA A 1 181 ? -9.432 -3.327 -17.547 1.00 94.81 181 ALA A C 1
ATOM 1368 O O . ALA A 1 181 ? -9.272 -4.153 -18.444 1.00 94.81 181 ALA A O 1
ATOM 1369 N N . SER A 1 182 ? -9.856 -2.084 -17.787 1.00 96.00 182 SER A N 1
ATOM 1370 C CA . SER A 1 182 ? -10.060 -1.563 -19.140 1.00 96.00 182 SER A CA 1
ATOM 1371 C C . SER A 1 182 ? -8.724 -1.330 -19.852 1.00 96.00 182 SER A C 1
ATOM 1373 O O . SER A 1 182 ? -7.703 -1.072 -19.210 1.00 96.00 182 SER A O 1
ATOM 1375 N N . ASP A 1 183 ? -8.729 -1.334 -21.187 1.00 94.50 183 ASP A N 1
ATOM 1376 C CA . ASP A 1 183 ? -7.520 -1.071 -21.982 1.00 94.50 183 ASP A CA 1
ATOM 1377 C C . ASP A 1 183 ? -6.899 0.299 -21.666 1.00 94.50 183 ASP A C 1
ATOM 1379 O O . ASP A 1 183 ? -5.677 0.443 -21.633 1.00 94.50 183 ASP A O 1
ATOM 1383 N N . ALA A 1 184 ? -7.731 1.299 -21.354 1.00 94.25 184 ALA A N 1
ATOM 1384 C CA . ALA A 1 184 ? -7.278 2.623 -20.931 1.00 94.25 184 ALA A CA 1
ATOM 1385 C C . ALA A 1 184 ? -6.527 2.584 -19.587 1.00 94.25 184 ALA A C 1
ATOM 1387 O O . ALA A 1 184 ? -5.484 3.230 -19.434 1.00 94.25 184 ALA A O 1
ATOM 1388 N N . LEU A 1 185 ? -7.017 1.799 -18.620 1.00 94.12 185 LEU A N 1
ATOM 1389 C CA . LEU A 1 185 ? -6.339 1.609 -17.337 1.00 94.12 185 LEU A CA 1
ATOM 1390 C C . LEU A 1 185 ? -5.018 0.850 -17.523 1.00 94.12 185 LEU A C 1
ATOM 1392 O O . LEU A 1 185 ? -3.995 1.256 -16.971 1.00 94.12 185 LEU A O 1
ATOM 1396 N N . ILE A 1 186 ? -5.016 -0.199 -18.352 1.00 95.94 186 ILE A N 1
ATOM 1397 C CA . ILE A 1 186 ? -3.806 -0.962 -18.696 1.00 95.94 186 ILE A CA 1
ATOM 1398 C C . ILE A 1 186 ? -2.762 -0.047 -19.346 1.00 95.94 186 ILE A C 1
ATOM 1400 O O . ILE A 1 186 ? -1.600 -0.080 -18.947 1.00 95.94 186 ILE A O 1
ATOM 1404 N N . ALA A 1 187 ? -3.159 0.809 -20.292 1.00 94.81 187 ALA A N 1
ATOM 1405 C CA . ALA A 1 187 ? -2.261 1.763 -20.940 1.00 94.81 187 ALA A CA 1
ATOM 1406 C C . ALA A 1 187 ? -1.684 2.792 -19.951 1.00 94.81 187 ALA A C 1
ATOM 1408 O O . ALA A 1 187 ? -0.493 3.108 -20.015 1.00 94.81 187 ALA A O 1
ATOM 1409 N N . THR A 1 188 ? -2.498 3.270 -19.003 1.00 94.38 188 THR A N 1
ATOM 1410 C CA . THR A 1 188 ? -2.067 4.205 -17.949 1.00 94.38 188 THR A CA 1
ATOM 1411 C C . THR A 1 188 ? -1.005 3.568 -17.050 1.00 94.38 188 THR A C 1
ATOM 1413 O O . THR A 1 188 ? 0.077 4.129 -16.869 1.00 94.38 188 THR A O 1
ATOM 1416 N N . VAL A 1 189 ? -1.268 2.355 -16.551 1.00 95.12 189 VAL A N 1
ATOM 1417 C CA . VAL A 1 189 ? -0.313 1.597 -15.725 1.00 95.12 189 VAL A CA 1
ATOM 1418 C C . VAL A 1 189 ? 0.948 1.263 -16.524 1.00 95.12 189 VAL A C 1
ATOM 1420 O O . VAL A 1 189 ? 2.057 1.432 -16.024 1.00 95.12 189 VAL A O 1
ATOM 1423 N N . ASN A 1 190 ? 0.808 0.846 -17.784 1.00 94.69 190 ASN A N 1
ATOM 1424 C CA . ASN A 1 190 ? 1.945 0.540 -18.649 1.00 94.69 190 ASN A CA 1
ATOM 1425 C C . ASN A 1 190 ? 2.836 1.765 -18.892 1.00 94.69 190 ASN A C 1
ATOM 1427 O O . ASN A 1 190 ? 4.057 1.634 -18.886 1.00 94.69 190 ASN A O 1
ATOM 1431 N N . THR A 1 191 ? 2.248 2.950 -19.060 1.00 94.19 191 THR A N 1
ATOM 1432 C CA . THR A 1 191 ? 3.000 4.205 -19.214 1.00 94.19 191 THR A CA 1
ATOM 1433 C C . THR A 1 191 ? 3.774 4.539 -17.941 1.00 94.19 191 THR A C 1
ATOM 1435 O O . THR A 1 191 ? 4.965 4.828 -18.012 1.00 94.19 191 THR A O 1
ATOM 1438 N N . ALA A 1 192 ? 3.135 4.426 -16.772 1.00 92.81 192 ALA A N 1
ATOM 1439 C CA . ALA A 1 192 ? 3.783 4.689 -15.488 1.00 92.81 192 ALA A CA 1
ATOM 1440 C C . ALA A 1 192 ? 4.950 3.724 -15.209 1.00 92.81 192 ALA A C 1
ATOM 1442 O O . ALA A 1 192 ? 6.022 4.150 -14.787 1.00 92.81 192 ALA A O 1
ATOM 1443 N N . LEU A 1 193 ? 4.770 2.430 -15.489 1.00 92.88 193 LEU A N 1
ATOM 1444 C CA . LEU A 1 193 ? 5.793 1.409 -15.241 1.00 92.88 193 LEU A CA 1
ATOM 1445 C C . LEU A 1 193 ? 6.948 1.419 -16.247 1.00 92.88 193 LEU A C 1
ATOM 1447 O O . LEU A 1 193 ? 8.009 0.887 -15.938 1.00 92.88 193 LEU A O 1
ATOM 1451 N N . ASN A 1 194 ? 6.754 1.997 -17.435 1.00 90.56 194 ASN A N 1
ATOM 1452 C CA . ASN A 1 194 ? 7.808 2.163 -18.439 1.00 90.56 194 ASN A CA 1
ATOM 1453 C C . ASN A 1 194 ? 8.448 3.561 -18.416 1.00 90.56 194 ASN A C 1
ATOM 1455 O O . ASN A 1 194 ? 9.258 3.860 -19.294 1.00 90.56 194 ASN A O 1
ATOM 1459 N N . ALA A 1 195 ? 8.116 4.406 -17.434 1.00 87.81 195 ALA A N 1
ATOM 1460 C CA . ALA A 1 195 ? 8.754 5.706 -17.265 1.00 87.81 195 ALA A CA 1
ATOM 1461 C C . ALA A 1 195 ? 10.272 5.561 -17.042 1.00 87.81 195 ALA A C 1
ATOM 1463 O O . ALA A 1 195 ? 10.732 4.611 -16.398 1.00 87.81 195 ALA A O 1
ATOM 1464 N N . GLU A 1 196 ? 11.050 6.517 -17.564 1.00 83.38 196 GLU A N 1
ATOM 1465 C CA . GLU A 1 196 ? 12.520 6.440 -17.607 1.00 83.38 196 GLU A CA 1
ATOM 1466 C C . GLU A 1 196 ? 13.178 6.337 -16.225 1.00 83.38 196 GLU A C 1
ATOM 1468 O O . GLU A 1 196 ? 14.230 5.717 -16.105 1.00 83.38 196 GLU A O 1
ATOM 1473 N N . ASP A 1 197 ? 12.549 6.919 -15.203 1.00 83.25 197 ASP A N 1
ATOM 1474 C CA . ASP A 1 197 ? 13.003 6.954 -13.807 1.00 83.25 197 ASP A CA 1
ATOM 1475 C C . ASP A 1 197 ? 12.406 5.811 -12.947 1.00 83.25 197 ASP A C 1
ATOM 1477 O O . ASP A 1 197 ? 12.675 5.732 -11.750 1.00 83.25 197 ASP A O 1
ATOM 1481 N N . VAL A 1 198 ? 11.579 4.930 -13.531 1.00 84.44 198 VAL A N 1
ATOM 1482 C CA . VAL A 1 198 ? 10.895 3.824 -12.825 1.00 84.44 198 VAL A CA 1
ATOM 1483 C C . VAL A 1 198 ? 11.426 2.464 -13.266 1.00 84.44 198 VAL A C 1
ATOM 1485 O O . VAL A 1 198 ? 11.690 1.596 -12.434 1.00 84.44 198 VAL A O 1
ATOM 1488 N N . ARG A 1 199 ? 11.573 2.261 -14.578 1.00 89.75 199 ARG A N 1
ATOM 1489 C CA . ARG A 1 199 ? 11.971 0.971 -15.143 1.00 89.75 199 ARG A CA 1
ATOM 1490 C C . ARG A 1 199 ? 13.497 0.815 -15.109 1.00 89.75 199 ARG A C 1
ATOM 1492 O O . ARG A 1 199 ? 14.198 1.638 -15.708 1.00 89.75 199 ARG A O 1
ATOM 1499 N N . PRO A 1 200 ? 14.033 -0.246 -14.485 1.00 86.44 200 PRO A N 1
ATOM 1500 C CA . PRO A 1 200 ? 15.431 -0.612 -14.655 1.00 86.44 200 PRO A CA 1
ATOM 1501 C C . PRO A 1 200 ? 15.735 -0.897 -16.124 1.00 86.44 200 PRO A C 1
ATOM 1503 O O . PRO A 1 200 ? 14.920 -1.471 -16.852 1.00 86.44 200 PRO A O 1
ATOM 1506 N N . VAL A 1 201 ? 16.941 -0.538 -16.554 1.00 84.69 201 VAL A N 1
ATOM 1507 C CA . VAL A 1 201 ? 17.386 -0.783 -17.931 1.00 84.69 201 VAL A CA 1
ATOM 1508 C C . VAL A 1 201 ? 17.315 -2.281 -18.258 1.00 84.69 201 VAL A C 1
ATOM 1510 O O . VAL A 1 201 ? 17.719 -3.122 -17.448 1.00 84.69 201 VAL A O 1
ATOM 1513 N N . ALA A 1 202 ? 16.850 -2.605 -19.468 1.00 84.50 202 ALA A N 1
ATOM 1514 C CA . ALA A 1 202 ? 16.763 -3.953 -20.027 1.00 84.50 202 ALA A CA 1
ATOM 1515 C C . ALA A 1 202 ? 15.699 -4.883 -19.407 1.00 84.50 202 ALA A C 1
ATOM 1517 O O . ALA A 1 202 ? 15.682 -6.073 -19.744 1.00 84.50 202 ALA A O 1
ATOM 1518 N N . ASP A 1 203 ? 14.775 -4.370 -18.586 1.00 88.19 203 ASP A N 1
ATOM 1519 C CA . ASP A 1 203 ? 13.567 -5.101 -18.177 1.00 88.19 203 ASP A CA 1
ATOM 1520 C C . ASP A 1 203 ? 12.415 -4.903 -19.166 1.00 88.19 203 ASP A C 1
ATOM 1522 O O . ASP A 1 203 ? 12.031 -3.777 -19.486 1.00 88.19 203 ASP A O 1
ATOM 1526 N N . ARG A 1 204 ? 11.799 -6.003 -19.608 1.00 91.44 204 ARG A N 1
ATOM 1527 C CA . ARG A 1 204 ? 10.613 -5.977 -20.468 1.00 91.44 204 ARG A CA 1
ATOM 1528 C C . ARG A 1 204 ? 9.346 -6.130 -19.632 1.00 91.44 204 ARG A C 1
ATOM 1530 O O . ARG A 1 204 ? 8.998 -7.239 -19.223 1.00 91.44 204 ARG A O 1
ATOM 1537 N N . VAL A 1 205 ? 8.636 -5.024 -19.425 1.00 93.38 205 VAL A N 1
ATOM 1538 C CA . VAL A 1 205 ? 7.386 -4.989 -18.655 1.00 93.38 205 VAL A CA 1
ATOM 1539 C C . VAL A 1 205 ? 6.189 -5.244 -19.571 1.00 93.38 205 VAL A C 1
ATOM 1541 O O . VAL A 1 205 ? 6.027 -4.594 -20.600 1.00 93.38 205 VAL A O 1
ATOM 1544 N N . THR A 1 206 ? 5.344 -6.203 -19.199 1.00 94.44 206 THR A N 1
ATOM 1545 C CA . THR A 1 206 ? 4.063 -6.497 -19.851 1.00 94.44 206 THR A CA 1
ATOM 1546 C C . THR A 1 206 ? 2.947 -6.338 -18.831 1.00 94.44 206 THR A C 1
ATOM 1548 O O . THR A 1 206 ? 2.943 -7.032 -17.816 1.00 94.44 206 THR A O 1
ATOM 1551 N N . VAL A 1 207 ? 1.987 -5.457 -19.106 1.00 96.25 207 VAL A N 1
ATOM 1552 C CA . VAL A 1 207 ? 0.824 -5.222 -18.240 1.00 96.25 207 VAL A CA 1
ATOM 1553 C C . VAL A 1 207 ? -0.407 -5.904 -18.836 1.00 96.25 207 VAL A C 1
ATOM 1555 O O . VAL A 1 207 ? -0.673 -5.765 -20.030 1.00 96.25 207 VAL A O 1
ATOM 1558 N N . LYS A 1 208 ? -1.152 -6.655 -18.020 1.00 95.62 208 LYS A N 1
ATOM 1559 C CA . LYS A 1 208 ? -2.405 -7.328 -18.400 1.00 95.62 208 LYS A CA 1
ATOM 1560 C C . LYS A 1 208 ? -3.473 -7.145 -17.320 1.00 95.62 208 LYS A C 1
ATOM 1562 O O . LYS A 1 208 ? -3.146 -6.914 -16.159 1.00 95.62 208 LYS A O 1
ATOM 1567 N N . SER A 1 209 ? -4.747 -7.278 -17.691 1.00 96.38 209 SER A N 1
ATOM 1568 C CA . SER A 1 209 ? -5.828 -7.405 -16.704 1.00 96.38 209 SER A CA 1
ATOM 1569 C C . SER A 1 209 ? -5.688 -8.709 -15.919 1.00 96.38 209 SER A C 1
ATOM 1571 O O . SER A 1 209 ? -5.262 -9.727 -16.468 1.00 96.38 209 SER A O 1
ATOM 1573 N N . ALA A 1 210 ? -6.097 -8.674 -14.652 1.00 94.81 210 ALA A N 1
ATOM 1574 C CA . ALA A 1 210 ? -6.333 -9.859 -13.844 1.00 94.81 210 ALA A CA 1
ATOM 1575 C C . ALA A 1 210 ? -7.360 -10.787 -14.508 1.00 94.81 210 ALA A C 1
ATOM 1577 O O . ALA A 1 210 ? -8.319 -10.319 -15.132 1.00 94.81 210 ALA A O 1
ATOM 1578 N N . VAL A 1 211 ? -7.180 -12.097 -14.336 1.00 95.25 211 VAL A N 1
ATOM 1579 C CA . VAL A 1 211 ? -8.191 -13.094 -14.701 1.00 95.25 211 VAL A CA 1
ATOM 1580 C C . VAL A 1 211 ? -9.181 -13.220 -13.544 1.00 95.25 211 VAL A C 1
ATOM 1582 O O . VAL A 1 211 ? -8.809 -13.619 -12.441 1.00 95.25 211 VAL A O 1
ATOM 1585 N N . ILE A 1 212 ? -10.442 -12.865 -13.788 1.00 95.50 212 ILE A N 1
ATOM 1586 C CA . ILE A 1 212 ? -11.480 -12.875 -12.757 1.00 95.50 212 ILE A CA 1
ATOM 1587 C C . ILE A 1 212 ? -12.117 -14.262 -12.657 1.00 95.50 212 ILE A C 1
ATOM 1589 O O . ILE A 1 212 ? -12.640 -14.791 -13.638 1.00 95.50 212 ILE A O 1
ATOM 1593 N N . VAL A 1 213 ? -12.092 -14.846 -11.459 1.00 95.00 213 VAL A N 1
ATOM 1594 C CA . VAL A 1 213 ? -12.719 -16.135 -11.147 1.00 95.00 213 VAL A CA 1
ATOM 1595 C C . VAL A 1 213 ? -14.004 -15.879 -10.352 1.00 95.00 213 VAL A C 1
ATOM 1597 O O . VAL A 1 213 ? -13.932 -15.570 -9.156 1.00 95.00 213 VAL A O 1
ATOM 1600 N N . PRO A 1 214 ? -15.188 -15.971 -10.984 1.00 94.12 214 PRO A N 1
ATOM 1601 C CA . PRO A 1 214 ? -16.453 -15.739 -10.303 1.00 94.12 214 PRO A CA 1
ATOM 1602 C C . PRO A 1 214 ? -16.796 -16.891 -9.353 1.00 94.12 214 PRO A C 1
ATOM 1604 O O . PRO A 1 214 ? -16.602 -18.063 -9.681 1.00 94.12 214 PRO A O 1
ATOM 1607 N N . TYR A 1 215 ? -17.350 -16.565 -8.188 1.00 93.62 215 TYR A N 1
ATOM 1608 C CA . TYR A 1 215 ? -17.854 -17.540 -7.223 1.00 93.62 215 TYR A CA 1
ATOM 1609 C C . TYR A 1 215 ? -19.064 -16.999 -6.455 1.00 93.62 215 TYR A C 1
ATOM 1611 O O . TYR A 1 215 ? -19.285 -15.793 -6.383 1.00 93.62 215 TYR A O 1
ATOM 1619 N N . ASP A 1 216 ? -19.837 -17.896 -5.851 1.00 93.62 216 ASP A N 1
ATOM 1620 C CA . ASP A 1 216 ? -20.980 -17.559 -5.009 1.00 93.62 216 ASP A CA 1
ATOM 1621 C C . ASP A 1 216 ? -20.887 -18.238 -3.637 1.00 93.62 216 ASP A C 1
ATOM 1623 O O . ASP A 1 216 ? -20.331 -19.333 -3.494 1.00 93.62 216 ASP A O 1
ATOM 1627 N N . ILE A 1 217 ? -21.429 -17.570 -2.616 1.00 93.88 217 ILE A N 1
ATOM 1628 C CA . ILE A 1 217 ? -21.434 -18.067 -1.235 1.00 93.88 217 ILE A CA 1
ATOM 1629 C C . ILE A 1 217 ? -22.869 -18.376 -0.823 1.00 93.88 217 ILE A C 1
ATOM 1631 O O . ILE A 1 217 ? -23.700 -17.482 -0.713 1.00 93.88 217 ILE A O 1
ATOM 1635 N N . SER A 1 218 ? -23.165 -19.639 -0.542 1.00 92.25 218 SER A N 1
ATOM 1636 C CA . SER A 1 218 ? -24.473 -20.044 -0.017 1.00 92.25 218 SER A CA 1
ATOM 1637 C C . SER A 1 218 ? -24.279 -20.746 1.313 1.00 92.25 218 SER A C 1
ATOM 1639 O O . SER A 1 218 ? -23.638 -21.801 1.353 1.00 92.25 218 SER A O 1
ATOM 1641 N N . ALA A 1 219 ? -24.814 -20.163 2.385 1.00 92.00 219 ALA A N 1
ATOM 1642 C CA . ALA A 1 219 ? -24.680 -20.703 3.729 1.00 92.00 219 ALA A CA 1
ATOM 1643 C C . ALA A 1 219 ? -25.993 -20.654 4.519 1.00 92.00 219 ALA A C 1
ATOM 1645 O O . ALA A 1 219 ? -26.792 -19.722 4.403 1.00 92.00 219 ALA A O 1
ATOM 1646 N N . THR A 1 220 ? -26.179 -21.656 5.371 1.00 91.19 220 THR A N 1
ATOM 1647 C CA . THR A 1 220 ? -27.282 -21.740 6.327 1.00 91.19 220 THR A CA 1
ATOM 1648 C C . THR A 1 220 ? -26.728 -21.525 7.728 1.00 91.19 220 THR A C 1
ATOM 1650 O O . THR A 1 220 ? -25.833 -22.249 8.177 1.00 91.19 220 THR A O 1
ATOM 1653 N N . LEU A 1 221 ? -27.242 -20.507 8.415 1.00 90.19 221 LEU A N 1
ATOM 1654 C CA . LEU A 1 221 ? -26.847 -20.147 9.771 1.00 90.19 221 LEU A CA 1
ATOM 1655 C C . LEU A 1 221 ? -27.822 -20.767 10.772 1.00 90.19 221 LEU A C 1
ATOM 1657 O O . LEU A 1 221 ? -29.039 -20.594 10.675 1.00 90.19 221 LEU A O 1
ATOM 1661 N N . TYR A 1 222 ? -27.270 -21.450 11.770 1.00 87.81 222 TYR A N 1
ATOM 1662 C CA . TYR A 1 222 ? -28.014 -21.946 12.921 1.00 87.81 222 TYR A CA 1
ATOM 1663 C C . TYR A 1 222 ? -27.636 -21.093 14.125 1.00 87.81 222 TYR A C 1
ATOM 1665 O O . TYR A 1 222 ? -26.481 -21.090 14.559 1.00 87.81 222 TYR A O 1
ATOM 1673 N N . LEU A 1 223 ? -28.602 -20.328 14.624 1.00 85.69 223 LEU A N 1
ATOM 1674 C CA . LEU A 1 223 ? -28.398 -19.359 15.695 1.00 85.69 223 LEU A CA 1
ATOM 1675 C C . LEU A 1 223 ? -28.804 -19.934 17.046 1.00 85.69 223 LEU A C 1
ATOM 1677 O O . LEU A 1 223 ? -29.693 -20.785 17.137 1.00 85.69 223 LEU A O 1
ATOM 1681 N N . TYR A 1 224 ? -28.196 -19.408 18.107 1.00 80.69 224 TYR A N 1
ATOM 1682 C CA . TYR A 1 224 ? -28.696 -19.658 19.447 1.00 80.69 224 TYR A CA 1
ATOM 1683 C C . TYR A 1 224 ? -30.090 -19.039 19.636 1.00 80.69 224 TYR A C 1
ATOM 1685 O O . TYR A 1 224 ? -30.446 -18.048 18.990 1.00 80.69 224 TYR A O 1
ATOM 1693 N N . PRO A 1 225 ? -30.911 -19.600 20.533 1.00 71.12 225 PRO A N 1
ATOM 1694 C CA . PRO A 1 225 ? -32.308 -19.206 20.641 1.00 71.12 225 PRO A CA 1
ATOM 1695 C C . PRO A 1 225 ? -32.434 -17.844 21.334 1.00 71.12 225 PRO A C 1
ATOM 1697 O O . PRO A 1 225 ? -32.245 -17.738 22.545 1.00 71.12 225 PRO A O 1
ATOM 1700 N N . GLY A 1 226 ? -32.814 -16.810 20.582 1.00 71.50 226 GLY A N 1
ATOM 1701 C CA . GLY A 1 226 ? -33.034 -15.458 21.097 1.00 71.50 226 GLY A CA 1
ATOM 1702 C C . GLY A 1 226 ?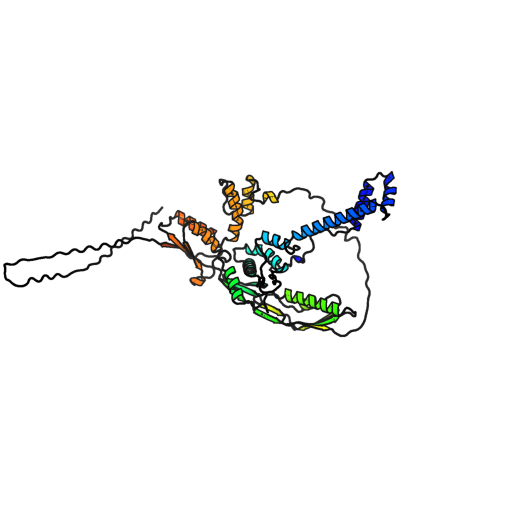 -33.908 -14.603 20.167 1.00 71.50 226 GLY A C 1
ATOM 1703 O O . GLY A 1 226 ? -34.167 -14.999 19.027 1.00 71.50 226 GLY A O 1
ATOM 1704 N N . PRO A 1 227 ? -34.400 -13.440 20.635 1.00 75.56 227 PRO A N 1
ATOM 1705 C CA . PRO A 1 227 ? -35.082 -12.465 19.779 1.00 75.56 227 PRO A CA 1
ATOM 1706 C C . PRO A 1 227 ? -34.118 -11.764 18.801 1.00 75.56 227 PRO A C 1
ATOM 1708 O O . PRO A 1 227 ? -34.559 -11.105 17.868 1.00 75.56 227 PRO A O 1
ATOM 1711 N N . GLU A 1 228 ? -32.810 -11.943 18.984 1.00 80.06 228 GLU A N 1
ATOM 1712 C CA . GLU A 1 228 ? -31.729 -11.239 18.283 1.00 80.06 228 GLU A CA 1
ATOM 1713 C C . GLU A 1 228 ? -31.326 -11.883 16.942 1.00 80.06 228 GLU A C 1
ATOM 1715 O O . GLU A 1 228 ? -30.277 -11.562 16.390 1.00 80.06 228 GLU A O 1
ATOM 1720 N N . ALA A 1 229 ? -32.152 -12.772 16.379 1.00 81.88 229 ALA A N 1
ATOM 1721 C CA . ALA A 1 229 ? -31.820 -13.505 15.154 1.00 81.88 229 ALA A CA 1
ATOM 1722 C C . ALA A 1 229 ? -31.511 -12.587 13.955 1.00 81.88 229 ALA A C 1
ATOM 1724 O O . ALA A 1 229 ? -30.530 -12.805 13.246 1.00 81.88 229 ALA A O 1
ATOM 1725 N N . GLU A 1 230 ? -32.315 -11.539 13.752 1.00 85.62 230 GLU A N 1
ATOM 1726 C CA . GLU A 1 230 ? -32.094 -10.567 12.674 1.00 85.62 230 GLU A CA 1
ATOM 1727 C C . GLU A 1 230 ? -30.829 -9.715 12.889 1.00 85.62 230 GLU A C 1
ATOM 1729 O O . GLU A 1 230 ? -30.012 -9.649 11.968 1.00 85.62 230 GLU A O 1
ATOM 1734 N N . PRO A 1 231 ? -30.584 -9.123 14.078 1.00 89.06 231 PRO A N 1
ATOM 1735 C CA . PRO A 1 231 ? -29.309 -8.470 14.378 1.00 89.06 231 PRO A CA 1
ATOM 1736 C C . PRO A 1 231 ? -28.078 -9.359 14.148 1.00 89.06 231 PRO A C 1
ATOM 1738 O O . PRO A 1 231 ? -27.098 -8.905 13.556 1.00 89.06 231 PRO A O 1
ATOM 1741 N N . ILE A 1 232 ? -28.129 -10.631 14.561 1.00 86.50 232 ILE A N 1
ATOM 1742 C CA . ILE A 1 232 ? -27.017 -11.577 14.386 1.00 86.50 232 ILE A CA 1
ATOM 1743 C C . ILE A 1 232 ? -26.807 -11.898 12.900 1.00 86.50 232 ILE A C 1
ATOM 1745 O O . ILE A 1 232 ? -25.670 -11.891 12.426 1.00 86.50 232 ILE A O 1
ATOM 1749 N N . ARG A 1 233 ? -27.889 -12.121 12.139 1.00 88.19 233 ARG A N 1
ATOM 1750 C CA . ARG A 1 233 ? -27.824 -12.323 10.683 1.00 88.19 233 ARG A CA 1
ATOM 1751 C C . ARG A 1 233 ? -27.186 -11.120 9.990 1.00 88.19 233 ARG A C 1
ATOM 1753 O O . ARG A 1 233 ? -26.273 -11.306 9.190 1.00 88.19 233 ARG A O 1
ATOM 1760 N N . ALA A 1 234 ? -27.611 -9.905 10.336 1.00 89.44 234 ALA A N 1
ATOM 1761 C CA . ALA A 1 234 ? -27.055 -8.672 9.783 1.00 89.44 234 ALA A CA 1
ATOM 1762 C C . ALA A 1 234 ? -25.569 -8.486 10.149 1.00 89.44 234 ALA A C 1
ATOM 1764 O O . ALA A 1 234 ? -24.772 -8.045 9.321 1.00 89.44 234 ALA A O 1
ATOM 1765 N N . ALA A 1 235 ? -25.161 -8.861 11.367 1.00 90.25 235 ALA A N 1
ATOM 1766 C CA . ALA A 1 235 ? -23.759 -8.829 11.782 1.00 90.25 235 ALA A CA 1
ATOM 1767 C C . ALA A 1 235 ? -22.898 -9.852 11.015 1.00 90.25 235 ALA A C 1
ATOM 1769 O O . ALA A 1 235 ? -21.791 -9.518 10.583 1.00 90.25 235 ALA A O 1
ATOM 1770 N N . ALA A 1 236 ? -23.409 -11.071 10.811 1.00 90.44 236 ALA A N 1
ATOM 1771 C CA . ALA A 1 236 ? -22.757 -12.103 10.002 1.00 90.44 236 ALA A CA 1
ATOM 1772 C C . ALA A 1 236 ? -22.626 -11.664 8.538 1.00 90.44 236 ALA A C 1
ATOM 1774 O O . ALA A 1 236 ? -21.557 -11.797 7.945 1.00 90.44 236 ALA A O 1
ATOM 1775 N N . GLU A 1 237 ? -23.684 -11.075 7.979 1.00 92.75 237 GLU A N 1
ATOM 1776 C CA . GLU A 1 237 ? -23.695 -10.516 6.629 1.00 92.75 237 GLU A CA 1
ATOM 1777 C C . GLU A 1 237 ? -22.661 -9.394 6.482 1.00 92.75 237 GLU A C 1
ATOM 1779 O O . GLU A 1 237 ? -21.859 -9.415 5.551 1.00 92.75 237 GLU A O 1
ATOM 1784 N N . LYS A 1 238 ? -22.584 -8.472 7.447 1.00 92.38 238 LYS A N 1
ATOM 1785 C CA . LYS A 1 238 ? -21.569 -7.412 7.455 1.00 92.38 238 LYS A CA 1
ATOM 1786 C C . LYS A 1 238 ? -20.146 -7.977 7.516 1.00 92.38 238 LYS A C 1
ATOM 1788 O O . LYS A 1 238 ? -19.274 -7.507 6.786 1.00 92.38 238 LYS A O 1
ATOM 1793 N N . LYS A 1 239 ? -19.883 -8.996 8.348 1.00 91.88 239 LYS A N 1
ATOM 1794 C CA . LYS A 1 239 ? -18.569 -9.669 8.369 1.00 91.88 239 LYS A CA 1
ATOM 1795 C C . LYS A 1 239 ? -18.268 -10.384 7.053 1.00 91.88 239 LYS A C 1
ATOM 1797 O O . LYS A 1 239 ? -17.130 -10.321 6.591 1.00 91.88 239 LYS A O 1
ATOM 1802 N N . LEU A 1 240 ? -19.267 -11.014 6.434 1.00 92.75 240 LEU A N 1
ATOM 1803 C CA . LEU A 1 240 ? -19.123 -11.659 5.132 1.00 92.75 240 LEU A CA 1
ATOM 1804 C C . LEU A 1 240 ? -18.799 -10.638 4.036 1.00 92.75 240 LEU A C 1
ATOM 1806 O O . LEU A 1 240 ? -17.884 -10.869 3.253 1.00 92.75 240 LEU A O 1
ATOM 1810 N N . GLN A 1 241 ? -19.490 -9.496 4.006 1.00 92.06 241 GLN A N 1
ATOM 1811 C CA . GLN A 1 241 ? -19.217 -8.403 3.068 1.00 92.06 241 GLN A CA 1
ATOM 1812 C C . GLN A 1 241 ? -17.789 -7.866 3.229 1.00 92.06 241 GLN A C 1
ATOM 1814 O O . GLN A 1 241 ? -17.082 -7.689 2.234 1.00 92.06 241 GLN A O 1
ATOM 1819 N N . THR A 1 242 ? -17.334 -7.668 4.472 1.00 90.44 242 THR A N 1
ATOM 1820 C CA . THR A 1 242 ? -15.946 -7.277 4.764 1.00 90.44 242 THR A CA 1
ATOM 1821 C C . THR A 1 242 ? -14.959 -8.335 4.277 1.00 90.44 242 THR A C 1
ATOM 1823 O O . THR A 1 242 ? -13.976 -7.996 3.620 1.00 90.44 242 THR A O 1
ATOM 1826 N N . TYR A 1 243 ? -15.235 -9.618 4.539 1.00 91.69 243 TYR A N 1
ATOM 1827 C CA . TYR A 1 243 ? -14.412 -10.725 4.058 1.00 91.69 243 TYR A CA 1
ATOM 1828 C C . TYR A 1 243 ? -14.327 -10.725 2.527 1.00 91.69 243 TYR A C 1
ATOM 1830 O O . TYR A 1 243 ? -13.223 -10.630 1.997 1.00 91.69 243 TYR A O 1
ATOM 1838 N N . VAL A 1 244 ? -15.461 -10.727 1.821 1.00 92.19 244 VAL A N 1
ATOM 1839 C CA . VAL A 1 244 ? -15.529 -10.694 0.350 1.00 92.19 244 VAL A CA 1
ATOM 1840 C C . VAL A 1 244 ? -14.741 -9.509 -0.210 1.00 92.19 244 VAL A C 1
ATOM 1842 O O . VAL A 1 244 ? -13.893 -9.691 -1.081 1.00 92.19 244 VAL A O 1
ATOM 1845 N N . SER A 1 245 ? -14.942 -8.312 0.343 1.00 88.56 245 SER A N 1
ATOM 1846 C CA . SER A 1 245 ? -14.237 -7.100 -0.098 1.00 88.56 245 SER A CA 1
ATOM 1847 C C . SER A 1 245 ? -12.726 -7.186 0.141 1.00 88.56 245 SER A C 1
ATOM 1849 O O . SER A 1 245 ? -11.937 -6.749 -0.693 1.00 88.56 245 SER A O 1
ATOM 1851 N N . SER A 1 246 ? -12.307 -7.778 1.264 1.00 87.75 246 SER A N 1
ATOM 1852 C CA . SER A 1 246 ? -10.891 -7.970 1.602 1.00 87.75 246 SER A CA 1
ATOM 1853 C C . SER A 1 246 ? -10.209 -9.063 0.771 1.00 87.75 246 SER A C 1
ATOM 1855 O O . SER A 1 246 ? -9.002 -8.986 0.535 1.00 87.75 246 SER A O 1
ATOM 1857 N N . GLN A 1 247 ? -10.957 -10.080 0.331 1.00 90.19 247 GLN A N 1
ATOM 1858 C CA . GLN A 1 247 ? -10.438 -11.178 -0.486 1.00 90.19 247 GLN A CA 1
ATOM 1859 C C . GLN A 1 247 ? -10.461 -10.877 -1.984 1.00 90.19 247 GLN A C 1
ATOM 1861 O O . GLN A 1 247 ? -9.754 -11.546 -2.733 1.00 90.19 247 GLN A O 1
ATOM 1866 N N . HIS A 1 248 ? -11.196 -9.847 -2.419 1.00 91.25 248 HIS A N 1
ATOM 1867 C CA . HIS A 1 248 ? -11.144 -9.326 -3.786 1.00 91.25 248 HIS A CA 1
ATOM 1868 C C . HIS A 1 248 ? -9.818 -8.578 -4.043 1.00 91.25 248 HIS A C 1
ATOM 1870 O O . HIS A 1 248 ? -9.747 -7.346 -4.125 1.00 91.25 248 HIS A O 1
ATOM 1876 N N . ARG A 1 249 ? -8.730 -9.350 -4.070 1.00 90.62 249 ARG A N 1
ATOM 1877 C CA . ARG A 1 249 ? -7.328 -8.964 -4.275 1.00 90.62 249 ARG A CA 1
ATOM 1878 C C . ARG A 1 249 ? -6.620 -10.095 -5.036 1.00 90.62 249 ARG A C 1
ATOM 1880 O O . ARG A 1 249 ? -7.120 -11.219 -5.086 1.00 90.62 249 ARG A O 1
ATOM 1887 N N . LEU A 1 250 ? -5.473 -9.800 -5.643 1.00 91.75 250 LEU A N 1
ATOM 1888 C CA . LEU A 1 250 ? -4.763 -10.761 -6.497 1.00 91.75 250 LEU A CA 1
ATOM 1889 C C . LEU A 1 250 ? -4.083 -11.864 -5.677 1.00 91.75 250 LEU A C 1
ATOM 1891 O O . LEU A 1 250 ? -3.492 -11.585 -4.632 1.00 91.75 250 LEU A O 1
ATOM 1895 N N . GLY A 1 251 ? -4.155 -13.110 -6.159 1.00 87.44 251 GLY A N 1
ATOM 1896 C CA . GLY A 1 251 ? -3.506 -14.266 -5.525 1.00 87.44 251 GLY A CA 1
ATOM 1897 C C . GLY A 1 251 ? -4.039 -14.617 -4.133 1.00 87.44 251 GLY A C 1
ATOM 1898 O O . GLY A 1 251 ? -3.339 -15.258 -3.348 1.00 87.44 251 GLY A O 1
ATOM 1899 N N . ARG A 1 252 ? -5.250 -14.161 -3.784 1.00 89.44 252 ARG A N 1
ATOM 1900 C CA . ARG A 1 252 ? -5.897 -14.488 -2.509 1.00 89.44 252 ARG A CA 1
ATOM 1901 C C . ARG A 1 252 ? -6.888 -15.624 -2.672 1.00 89.44 252 ARG A C 1
ATOM 1903 O O . ARG A 1 252 ? -7.970 -15.435 -3.219 1.00 89.44 252 ARG A O 1
ATOM 1910 N N . ASP A 1 253 ? -6.519 -16.780 -2.139 1.00 92.25 253 ASP A N 1
ATOM 1911 C CA . ASP A 1 253 ? -7.362 -17.969 -2.131 1.00 92.25 253 ASP A CA 1
ATOM 1912 C C . ASP A 1 253 ? -8.678 -17.759 -1.371 1.00 92.25 253 ASP A C 1
ATOM 1914 O O . ASP A 1 253 ? -8.710 -17.210 -0.265 1.00 92.25 253 ASP A O 1
ATOM 1918 N N . ILE A 1 254 ? -9.760 -18.328 -1.902 1.00 93.06 254 ILE A N 1
ATOM 1919 C CA . ILE A 1 254 ? -11.036 -18.428 -1.193 1.00 93.06 254 ILE A CA 1
ATOM 1920 C C . ILE A 1 254 ? -11.111 -19.797 -0.526 1.00 93.06 254 ILE A C 1
ATOM 1922 O O . ILE A 1 254 ? -11.394 -20.821 -1.152 1.00 93.06 254 ILE A O 1
ATOM 1926 N N . ARG A 1 255 ? -10.840 -19.806 0.780 1.00 93.62 255 ARG A N 1
ATOM 1927 C CA . ARG A 1 255 ? -10.844 -21.010 1.617 1.00 93.62 255 ARG A CA 1
ATOM 1928 C C . ARG A 1 255 ? -12.163 -21.147 2.366 1.00 93.62 255 ARG A C 1
ATOM 1930 O O . ARG A 1 255 ? -12.635 -20.189 2.983 1.00 93.62 255 ARG A O 1
ATOM 1937 N N . ARG A 1 256 ? -12.723 -22.360 2.399 1.00 93.56 256 ARG A N 1
ATOM 1938 C CA . ARG A 1 256 ? -13.963 -22.661 3.139 1.00 93.56 256 ARG A CA 1
ATOM 1939 C C . ARG A 1 256 ? -13.830 -22.311 4.619 1.00 93.56 256 ARG A C 1
ATOM 1941 O O . ARG A 1 256 ? -14.738 -21.717 5.188 1.00 93.56 256 ARG A O 1
ATOM 1948 N N . SER A 1 257 ? -12.684 -22.624 5.227 1.00 93.69 257 SER A N 1
ATOM 1949 C CA . SER A 1 257 ? -12.386 -22.310 6.633 1.00 93.69 257 SER A CA 1
ATOM 1950 C C . SER A 1 257 ? -12.474 -20.814 6.945 1.00 93.69 257 SER A C 1
ATOM 1952 O O . SER A 1 257 ? -12.992 -20.439 7.994 1.00 93.69 257 SER A O 1
ATOM 1954 N N . ALA A 1 258 ? -12.034 -19.953 6.025 1.00 91.56 258 ALA A N 1
ATOM 1955 C CA . ALA A 1 258 ? -12.096 -18.507 6.199 1.00 91.56 258 ALA A CA 1
ATOM 1956 C C . ALA A 1 258 ? -13.537 -17.976 6.090 1.00 91.56 258 ALA A C 1
ATOM 1958 O O . ALA A 1 258 ? -13.925 -17.106 6.867 1.00 91.56 258 ALA A O 1
ATOM 1959 N N . ILE A 1 259 ? -14.354 -18.551 5.199 1.00 92.50 259 ILE A N 1
ATOM 1960 C CA . ILE A 1 259 ? -15.791 -18.240 5.111 1.00 92.50 259 ILE A CA 1
ATOM 1961 C C . ILE A 1 259 ? -16.509 -18.672 6.397 1.00 92.50 259 ILE A C 1
ATOM 1963 O O . ILE A 1 259 ? -17.291 -17.899 6.951 1.00 92.50 259 ILE A O 1
ATOM 1967 N N . TYR A 1 260 ? -16.209 -19.870 6.915 1.00 92.56 260 TYR A N 1
ATOM 1968 C CA . TYR A 1 260 ? -16.729 -20.321 8.208 1.00 92.56 260 TYR A CA 1
ATOM 1969 C C . TYR A 1 260 ? -16.354 -19.349 9.331 1.00 92.56 260 TYR A C 1
ATOM 1971 O O . TYR A 1 260 ? -17.231 -18.910 10.071 1.00 92.56 260 TYR A O 1
ATOM 1979 N N . ALA A 1 261 ? -15.081 -18.958 9.428 1.00 91.25 261 ALA A N 1
ATOM 1980 C CA . ALA A 1 261 ? -14.613 -18.017 10.443 1.00 91.25 261 ALA A CA 1
ATOM 1981 C C . ALA A 1 261 ? -15.295 -16.640 10.340 1.00 91.25 261 ALA A C 1
ATOM 1983 O O . ALA A 1 261 ? -15.644 -16.052 11.363 1.00 91.25 261 ALA A O 1
ATOM 1984 N N . ALA A 1 262 ? -15.533 -16.137 9.124 1.00 91.88 262 ALA A N 1
ATOM 1985 C CA . ALA A 1 262 ? -16.236 -14.872 8.910 1.00 91.88 262 ALA A CA 1
ATOM 1986 C C . ALA A 1 262 ? -17.711 -14.937 9.351 1.00 91.88 262 ALA A C 1
ATOM 1988 O O . ALA A 1 262 ? -18.224 -13.971 9.916 1.00 91.88 262 ALA A O 1
ATOM 1989 N N . LEU A 1 263 ? -18.376 -16.075 9.118 1.00 92.06 263 LEU A N 1
ATOM 1990 C CA . LEU A 1 263 ? -19.786 -16.294 9.455 1.00 92.06 263 LEU A CA 1
ATOM 1991 C C . LEU A 1 263 ? -20.020 -16.692 10.921 1.00 92.06 263 LEU A C 1
ATOM 1993 O O . LEU A 1 263 ? -21.130 -16.519 11.419 1.00 92.06 263 LEU A O 1
ATOM 1997 N N . HIS A 1 264 ? -18.999 -17.176 11.632 1.00 90.00 264 HIS A N 1
ATOM 1998 C CA . HIS A 1 264 ? -19.053 -17.440 13.073 1.00 90.00 264 HIS A CA 1
ATOM 1999 C C . HIS A 1 264 ? -18.970 -16.136 13.886 1.00 90.00 264 HIS A C 1
ATOM 2001 O O . HIS A 1 264 ? -17.951 -15.789 14.486 1.00 90.00 264 HIS A O 1
ATOM 2007 N N . VAL A 1 265 ? -20.072 -15.387 13.895 1.00 88.38 265 VAL A N 1
ATOM 2008 C CA . VAL A 1 265 ? -20.286 -14.255 14.806 1.00 88.38 265 VAL A CA 1
ATOM 2009 C C . VAL A 1 265 ? -20.873 -14.721 16.136 1.00 88.38 265 VAL A C 1
ATOM 2011 O O . VAL A 1 265 ? -21.399 -15.830 16.250 1.00 88.38 265 VAL A O 1
ATOM 2014 N N . GLU A 1 266 ? -20.790 -13.863 17.151 1.00 85.25 266 GLU A N 1
ATOM 2015 C CA . GLU A 1 266 ? -21.450 -14.105 18.431 1.00 85.25 266 GLU A CA 1
ATOM 2016 C C . GLU A 1 266 ? -22.948 -14.372 18.204 1.00 85.25 266 GLU A C 1
ATOM 2018 O O . GLU A 1 266 ? -23.611 -13.661 17.451 1.00 85.25 266 GLU A O 1
ATOM 2023 N N . GLY A 1 267 ? -23.461 -15.458 18.787 1.00 82.12 267 GLY A N 1
ATOM 2024 C CA . GLY A 1 267 ? -24.837 -15.911 18.567 1.00 82.12 267 GLY A CA 1
ATOM 2025 C C . GLY A 1 267 ? -25.027 -16.957 17.457 1.00 82.12 267 GLY A C 1
ATOM 2026 O O . GLY A 1 267 ? -26.100 -17.559 17.391 1.00 82.12 267 GLY A O 1
ATOM 2027 N N . VAL A 1 268 ? -24.010 -17.260 16.639 1.00 85.69 268 VAL A N 1
ATOM 2028 C CA . VAL A 1 268 ? -24.040 -18.374 15.669 1.00 85.69 268 VAL A CA 1
ATOM 2029 C C . VAL A 1 268 ? -23.515 -19.654 16.320 1.00 85.69 268 VAL A C 1
ATOM 2031 O O . VAL A 1 268 ? -22.374 -19.714 16.774 1.00 85.69 268 VAL A O 1
ATOM 2034 N N . GLN A 1 269 ? -24.331 -20.706 16.335 1.00 84.56 269 GLN A N 1
ATOM 2035 C CA . GLN A 1 269 ? -23.948 -22.020 16.856 1.00 84.56 269 GLN A CA 1
ATOM 2036 C C . GLN A 1 269 ? -23.141 -22.811 15.826 1.00 84.56 269 GLN A C 1
ATOM 2038 O O . GLN A 1 269 ? -22.075 -23.345 16.128 1.00 84.56 269 GLN A O 1
ATOM 2043 N N . ARG A 1 270 ? -23.665 -22.909 14.603 1.00 86.75 270 ARG A N 1
ATOM 2044 C CA . ARG A 1 270 ? -23.027 -23.632 13.503 1.00 86.75 270 ARG A CA 1
ATOM 2045 C C . ARG A 1 270 ? -23.409 -23.019 12.166 1.00 86.75 270 ARG A C 1
ATOM 2047 O O . ARG A 1 270 ? -24.490 -22.450 12.009 1.00 86.75 270 ARG A O 1
ATOM 2054 N N . VAL A 1 271 ? -22.518 -23.186 11.203 1.00 91.25 271 VAL A N 1
ATOM 2055 C CA . VAL A 1 271 ? -22.692 -22.730 9.829 1.00 91.25 271 VAL A CA 1
ATOM 2056 C C . VAL A 1 271 ? -22.607 -23.950 8.923 1.00 91.25 271 VAL A C 1
ATOM 2058 O O . VAL A 1 271 ? -21.678 -24.747 9.040 1.00 91.25 271 VAL A O 1
ATOM 2061 N N . GLU A 1 272 ? -23.557 -24.095 8.009 1.00 90.56 272 GLU A N 1
ATOM 2062 C CA . GLU A 1 272 ? -23.469 -25.059 6.914 1.00 90.56 272 GLU A CA 1
ATOM 2063 C C . GLU A 1 272 ? -23.201 -24.304 5.616 1.00 90.56 272 GLU A C 1
ATOM 2065 O O . GLU A 1 272 ? -23.987 -23.453 5.215 1.00 90.56 272 GLU A O 1
ATOM 2070 N N . LEU A 1 273 ? -22.069 -24.591 4.972 1.00 92.25 273 LEU A N 1
ATOM 2071 C CA . LEU A 1 273 ? -21.649 -23.934 3.738 1.00 92.25 273 LEU A CA 1
ATOM 2072 C C . LEU A 1 273 ? -21.895 -24.866 2.548 1.00 92.25 273 LEU A C 1
ATOM 2074 O O . LEU A 1 273 ? -21.173 -25.854 2.369 1.00 92.25 273 LEU A O 1
ATOM 2078 N N . THR A 1 274 ? -22.888 -24.522 1.731 1.00 91.19 274 THR A N 1
ATOM 2079 C CA . THR A 1 274 ? -23.280 -25.269 0.528 1.00 91.19 274 THR A CA 1
ATOM 2080 C C . THR A 1 274 ? -22.380 -24.922 -0.656 1.00 91.19 274 THR A C 1
ATOM 2082 O O . THR A 1 274 ? -21.975 -25.808 -1.407 1.00 91.19 274 THR A O 1
ATOM 2085 N N . ARG A 1 275 ? -22.028 -23.639 -0.822 1.00 89.81 275 ARG A N 1
ATOM 2086 C CA . ARG A 1 275 ? -21.128 -23.155 -1.884 1.00 89.81 275 ARG A CA 1
ATOM 2087 C C . ARG A 1 275 ? -20.131 -22.144 -1.312 1.00 89.81 275 ARG A C 1
ATOM 2089 O O . ARG A 1 275 ? -20.558 -21.316 -0.505 1.00 89.81 275 ARG A O 1
ATOM 2096 N N . PRO A 1 276 ? -18.840 -22.203 -1.692 1.00 90.56 276 PRO A N 1
ATOM 2097 C CA . PRO A 1 276 ? -18.219 -23.128 -2.654 1.00 90.56 276 PRO A CA 1
ATOM 2098 C C . PRO A 1 276 ? -18.009 -24.547 -2.091 1.00 90.56 276 PRO A C 1
ATOM 2100 O O . PRO A 1 276 ? -17.700 -24.711 -0.914 1.00 90.56 276 PRO A O 1
ATOM 2103 N N . ALA A 1 277 ? -18.172 -25.586 -2.923 1.00 87.81 277 ALA A N 1
ATOM 2104 C CA . ALA A 1 277 ? -18.076 -26.995 -2.500 1.00 87.81 277 ALA A CA 1
ATOM 2105 C C . ALA A 1 277 ? -16.649 -27.419 -2.093 1.00 87.81 277 ALA A C 1
ATOM 2107 O O . ALA A 1 277 ? -16.480 -28.254 -1.208 1.00 87.81 277 ALA A O 1
ATOM 2108 N N . ALA A 1 278 ? -15.635 -26.797 -2.693 1.00 91.25 278 ALA A N 1
ATOM 2109 C CA . ALA A 1 278 ? -14.222 -26.970 -2.376 1.00 91.25 278 ALA A CA 1
ATOM 2110 C C . ALA A 1 278 ? -13.539 -25.599 -2.272 1.00 91.25 278 ALA A C 1
ATOM 2112 O O . ALA A 1 278 ? -14.122 -24.581 -2.648 1.00 91.25 278 ALA A O 1
ATOM 2113 N N . ASP A 1 279 ? -12.315 -25.580 -1.752 1.00 93.44 279 ASP A N 1
ATOM 2114 C CA . ASP A 1 279 ? -11.483 -24.377 -1.755 1.00 93.44 279 ASP A CA 1
ATOM 2115 C C . ASP A 1 279 ? -11.155 -23.941 -3.189 1.00 93.44 279 ASP A C 1
ATOM 2117 O O . ASP A 1 279 ? -10.888 -24.776 -4.055 1.00 93.44 279 ASP A O 1
ATOM 2121 N N . ILE A 1 280 ? -11.128 -22.629 -3.420 1.00 93.06 280 ILE A N 1
ATOM 2122 C CA . ILE A 1 280 ? -10.738 -22.030 -4.698 1.00 93.06 280 ILE A CA 1
ATOM 2123 C C . ILE A 1 280 ? -9.337 -21.452 -4.518 1.00 93.06 280 ILE A C 1
ATOM 2125 O O . ILE A 1 280 ? -9.143 -20.501 -3.758 1.00 93.06 280 ILE A O 1
ATOM 2129 N N . VAL A 1 281 ? -8.366 -22.057 -5.199 1.00 93.19 281 VAL A N 1
ATOM 2130 C CA . VAL A 1 281 ? -6.960 -21.637 -5.178 1.00 93.19 281 VAL A CA 1
ATOM 2131 C C . VAL A 1 281 ? -6.700 -20.742 -6.378 1.00 93.19 281 VAL A C 1
ATOM 2133 O O . VAL A 1 281 ? -7.063 -21.107 -7.496 1.00 93.19 281 VAL A O 1
ATOM 2136 N N . LEU A 1 282 ? -6.102 -19.581 -6.137 1.00 92.12 282 LEU A N 1
ATOM 2137 C CA . LEU A 1 282 ? -5.888 -18.539 -7.134 1.00 92.12 282 LEU A CA 1
ATOM 2138 C C . LEU A 1 282 ? -4.395 -18.276 -7.272 1.00 92.12 282 LEU A C 1
ATOM 2140 O O . LEU A 1 282 ? -3.681 -18.118 -6.282 1.00 92.12 282 LEU A O 1
ATOM 2144 N N . ASP A 1 283 ? -3.917 -18.216 -8.509 1.00 92.00 283 ASP A N 1
ATOM 2145 C CA . ASP A 1 283 ? -2.548 -17.781 -8.760 1.00 92.00 283 ASP A CA 1
ATOM 2146 C C . ASP A 1 283 ? -2.418 -16.250 -8.681 1.00 92.00 283 ASP A C 1
ATOM 2148 O O . ASP A 1 283 ? -3.397 -15.508 -8.596 1.00 92.00 283 ASP A O 1
ATOM 2152 N N . ASN A 1 284 ? -1.182 -15.748 -8.733 1.00 90.75 284 ASN A N 1
ATOM 2153 C CA . ASN A 1 284 ? -0.918 -14.313 -8.631 1.00 90.75 284 ASN A CA 1
ATOM 2154 C C . ASN A 1 284 ? -1.549 -13.489 -9.767 1.00 90.75 284 ASN A C 1
ATOM 2156 O O . ASN A 1 284 ? -1.679 -12.282 -9.615 1.00 90.75 284 ASN A O 1
ATOM 2160 N N . THR A 1 285 ? -1.926 -14.084 -10.898 1.00 93.06 285 THR A N 1
ATOM 2161 C CA . THR A 1 285 ? -2.572 -13.389 -12.027 1.00 93.06 285 THR A CA 1
ATOM 2162 C C . THR A 1 285 ? -4.098 -13.378 -11.931 1.00 93.06 285 THR A C 1
ATOM 2164 O O . THR A 1 285 ? -4.764 -12.674 -12.695 1.00 93.06 285 THR A O 1
ATOM 2167 N N . GLN A 1 286 ? -4.654 -14.131 -10.981 1.00 93.62 286 GLN A N 1
ATOM 2168 C CA . GLN A 1 286 ? -6.084 -14.305 -10.792 1.00 93.62 286 GLN A CA 1
ATOM 2169 C C . GLN A 1 286 ? -6.601 -13.541 -9.570 1.00 93.62 286 GLN A C 1
ATOM 2171 O O . GLN A 1 286 ? -5.913 -13.383 -8.557 1.00 93.62 286 GLN A O 1
ATOM 2176 N N . ALA A 1 287 ? -7.850 -13.091 -9.657 1.00 93.69 287 ALA A N 1
ATOM 2177 C CA . ALA A 1 287 ? -8.594 -12.525 -8.539 1.00 93.69 287 ALA A CA 1
ATOM 2178 C C . ALA A 1 287 ? -9.985 -13.158 -8.466 1.00 93.69 287 ALA A C 1
ATOM 2180 O O . ALA A 1 287 ? -10.622 -13.422 -9.485 1.00 93.69 287 ALA A O 1
ATOM 2181 N N . SER A 1 288 ? -10.466 -13.402 -7.252 1.00 92.88 288 SER A N 1
ATOM 2182 C CA . SER A 1 288 ? -11.816 -13.920 -7.022 1.00 92.88 288 SER A CA 1
ATOM 2183 C C . SER A 1 288 ? -12.852 -12.807 -7.145 1.00 92.88 288 SER A C 1
ATOM 2185 O O . SER A 1 288 ? -12.583 -11.702 -6.697 1.00 92.88 288 SER A O 1
ATOM 2187 N N . TYR A 1 289 ? -14.047 -13.065 -7.678 1.00 93.75 289 TYR A N 1
ATOM 2188 C CA . TYR A 1 289 ? -15.166 -12.110 -7.650 1.00 93.75 289 TYR A CA 1
ATOM 2189 C C . TYR A 1 289 ? -16.441 -12.782 -7.144 1.00 93.75 289 TYR A C 1
ATOM 2191 O O . TYR A 1 289 ? -16.897 -13.774 -7.710 1.00 93.75 289 TYR A O 1
ATOM 2199 N N . CYS A 1 290 ? -17.019 -12.254 -6.064 1.00 91.75 290 CYS A N 1
ATOM 2200 C CA . CYS A 1 290 ? -18.247 -12.802 -5.498 1.00 91.75 290 CYS A CA 1
ATOM 2201 C C . CYS A 1 290 ? -19.455 -12.280 -6.284 1.00 91.75 290 CYS A C 1
ATOM 2203 O O . CYS A 1 290 ? -19.806 -11.107 -6.172 1.00 91.75 290 CYS A O 1
ATOM 2205 N N . THR A 1 291 ? -20.111 -13.144 -7.060 1.00 91.06 291 THR A N 1
ATOM 2206 C CA . THR A 1 291 ? -21.290 -12.774 -7.861 1.00 91.06 291 THR A CA 1
ATOM 2207 C C . THR A 1 291 ? -22.543 -12.582 -7.009 1.00 91.06 291 THR A C 1
ATOM 2209 O O . THR A 1 291 ? -23.511 -11.972 -7.453 1.00 91.06 291 THR A O 1
ATOM 2212 N N . GLY A 1 292 ? -22.545 -13.127 -5.791 1.00 88.31 292 GLY A N 1
ATOM 2213 C CA . GLY A 1 292 ? -23.639 -13.002 -4.839 1.00 88.31 292 GLY A CA 1
ATOM 2214 C C . GLY A 1 292 ? -23.488 -13.951 -3.655 1.00 88.31 292 GLY A C 1
ATOM 2215 O O . GLY A 1 292 ? -22.741 -14.933 -3.706 1.00 88.31 292 GLY A O 1
ATOM 2216 N N . TYR A 1 293 ? -24.220 -13.658 -2.583 1.00 89.75 293 TYR A N 1
ATOM 2217 C CA . TYR A 1 293 ? -24.310 -14.528 -1.419 1.00 89.75 293 TYR A CA 1
ATOM 2218 C C . TYR A 1 293 ? -25.753 -14.686 -0.939 1.00 89.75 293 TYR A C 1
ATOM 2220 O O . TYR A 1 293 ? -26.553 -13.756 -1.020 1.00 89.75 293 TYR A O 1
ATOM 2228 N N . ALA A 1 294 ? -26.078 -15.873 -0.431 1.00 88.75 294 ALA A N 1
ATOM 2229 C CA . ALA A 1 294 ? -27.380 -16.204 0.132 1.00 88.75 294 ALA A CA 1
ATOM 2230 C C . ALA A 1 294 ? -27.202 -16.786 1.540 1.00 88.75 294 ALA A C 1
ATOM 2232 O O . ALA A 1 294 ? -26.570 -17.831 1.715 1.00 88.75 294 ALA A O 1
ATOM 2233 N N . LEU A 1 295 ? -27.761 -16.097 2.539 1.00 88.12 295 LEU A N 1
ATOM 2234 C CA . LEU A 1 295 ? -27.761 -16.516 3.940 1.00 88.12 295 LEU A CA 1
ATOM 2235 C C . LEU A 1 295 ? -29.184 -16.886 4.361 1.00 88.12 295 LEU A C 1
ATOM 2237 O O . LEU A 1 295 ? -30.074 -16.036 4.348 1.00 88.12 295 LEU A O 1
ATOM 2241 N N . THR A 1 296 ? -29.397 -18.147 4.741 1.00 87.75 296 THR A N 1
ATOM 2242 C CA . THR A 1 296 ? -30.696 -18.641 5.233 1.00 87.75 296 THR A CA 1
ATOM 2243 C C . THR A 1 296 ? -30.617 -19.026 6.710 1.00 87.75 296 THR A C 1
ATOM 2245 O O . THR A 1 296 ? -29.546 -19.368 7.211 1.00 87.75 296 THR A O 1
ATOM 2248 N N . LEU A 1 297 ? -31.739 -18.930 7.428 1.00 81.38 297 LEU A N 1
ATOM 2249 C CA . LEU A 1 297 ? -31.836 -19.259 8.855 1.00 81.38 297 LEU A CA 1
ATOM 2250 C C . LEU A 1 297 ? -32.498 -20.632 9.042 1.00 81.38 297 LEU A C 1
ATOM 2252 O O . LEU A 1 297 ? -33.551 -20.888 8.461 1.00 81.38 297 LEU A O 1
ATOM 2256 N N . GLY A 1 298 ? -31.899 -21.500 9.862 1.00 69.62 298 GLY A N 1
ATOM 2257 C CA . GLY A 1 298 ? -32.493 -22.781 10.279 1.00 69.62 298 GLY A CA 1
ATOM 2258 C C . GLY A 1 298 ? -33.476 -22.651 11.459 1.00 69.62 298 GLY A C 1
ATOM 2259 O O . GLY A 1 298 ? -33.390 -21.703 12.239 1.00 69.62 298 GLY A O 1
ATOM 2260 N N . GLU A 1 299 ? -34.416 -23.600 11.601 1.00 49.56 299 GLU A N 1
ATOM 2261 C CA . GLU A 1 299 ? -35.471 -23.582 12.638 1.00 49.56 299 GLU A CA 1
ATOM 2262 C C . GLU A 1 299 ? -34.987 -23.807 14.094 1.00 49.56 299 GLU A C 1
ATOM 2264 O O . GLU A 1 299 ? -33.922 -24.366 14.358 1.00 49.56 299 GLU A O 1
ATOM 2269 N N . ARG A 1 300 ? -35.823 -23.331 15.037 1.00 38.44 300 ARG A N 1
ATOM 2270 C CA . ARG A 1 300 ? -35.600 -23.082 16.482 1.00 38.44 300 ARG A CA 1
ATOM 2271 C C . ARG A 1 300 ? -35.777 -24.302 17.407 1.00 38.44 300 ARG A C 1
ATOM 2273 O O . ARG A 1 300 ? -36.776 -24.993 17.281 1.00 38.44 300 ARG A O 1
ATOM 2280 N N . MET A 1 301 ? -34.984 -24.385 18.491 1.00 33.59 301 MET A N 1
ATOM 2281 C CA . MET A 1 301 ? -35.327 -24.999 19.808 1.00 33.59 301 MET A CA 1
ATOM 2282 C C . MET A 1 301 ? -34.537 -24.324 20.962 1.00 33.59 301 MET A C 1
ATOM 2284 O O . MET A 1 301 ? -33.502 -23.747 20.688 1.00 33.59 301 MET A O 1
ATOM 2288 N N . SER A 1 302 ? -35.023 -24.342 22.220 1.00 30.61 302 SER A N 1
ATOM 2289 C CA . SER A 1 302 ? -34.844 -23.333 23.309 1.00 30.61 302 SER A CA 1
ATOM 2290 C C . SER A 1 302 ? -33.695 -23.459 24.360 1.00 30.61 302 SER A C 1
ATOM 2292 O O . SER A 1 302 ? -33.408 -24.571 24.782 1.00 30.61 302 SER A O 1
ATOM 2294 N N . LYS A 1 303 ? -33.196 -22.280 24.834 1.00 28.95 303 LYS A N 1
ATOM 2295 C CA . LYS A 1 303 ? -32.620 -21.766 26.143 1.00 28.95 303 LYS A CA 1
ATOM 2296 C C . LYS A 1 303 ? -32.072 -22.723 27.239 1.00 28.95 303 LYS A C 1
ATOM 2298 O O . LYS A 1 303 ? -32.669 -23.765 27.442 1.00 28.95 303 LYS A O 1
ATOM 2303 N N . SER A 1 304 ? -31.127 -22.414 28.160 1.00 30.16 304 SER A N 1
ATOM 2304 C CA . SER A 1 304 ? -30.111 -21.371 28.547 1.00 30.16 304 SER A CA 1
ATOM 2305 C C . SER A 1 304 ? -29.365 -21.935 29.820 1.00 30.16 304 SER A C 1
ATOM 2307 O O . SER A 1 304 ? -29.651 -23.073 30.181 1.00 30.16 304 SER A O 1
ATOM 2309 N N . PRO A 1 305 ? -28.638 -21.157 30.663 1.00 36.94 305 PRO A N 1
ATOM 2310 C CA . PRO A 1 305 ? -27.225 -20.713 30.664 1.00 36.94 305 PRO A CA 1
ATOM 2311 C C . PRO A 1 305 ? -26.339 -21.368 31.777 1.00 36.94 305 PRO A C 1
ATOM 2313 O O . PRO A 1 305 ? -26.841 -22.205 32.521 1.00 36.94 305 PRO A O 1
ATOM 2316 N N . LEU A 1 306 ? -25.057 -20.949 31.924 1.00 30.67 306 LEU A N 1
ATOM 2317 C CA . LEU A 1 306 ? -24.352 -20.518 33.177 1.00 30.67 306 LEU A CA 1
ATOM 2318 C C . LEU A 1 306 ? -22.796 -20.683 33.118 1.00 30.67 306 LEU A C 1
ATOM 2320 O O . LEU A 1 306 ? -22.296 -21.774 32.872 1.00 30.67 306 LEU A O 1
ATOM 2324 N N . LEU A 1 307 ? -22.045 -19.606 33.413 1.00 31.08 307 LEU A N 1
ATOM 2325 C CA . LEU A 1 307 ? -20.624 -19.553 33.874 1.00 31.08 307 LEU A CA 1
ATOM 2326 C C . LEU A 1 307 ? -20.630 -19.236 35.395 1.00 31.08 307 LEU A C 1
ATOM 2328 O O . LEU A 1 307 ? -21.641 -18.651 35.806 1.00 31.08 307 LEU A O 1
ATOM 2332 N N . PRO A 1 308 ? -19.613 -19.560 36.256 1.00 41.31 308 PRO A N 1
ATOM 2333 C CA . PRO A 1 308 ? -18.330 -18.797 36.396 1.00 41.31 308 PRO A CA 1
ATOM 2334 C C . PRO A 1 308 ? -17.133 -19.621 37.035 1.00 41.31 308 PRO A C 1
ATOM 2336 O O . PRO A 1 308 ? -17.175 -20.843 36.946 1.00 41.31 308 PRO A O 1
ATOM 2339 N N . PRO A 1 309 ? -16.122 -19.059 37.766 1.00 47.38 309 PRO A N 1
ATOM 2340 C CA . PRO A 1 309 ? -14.848 -18.412 37.353 1.00 47.38 309 PRO A CA 1
ATOM 2341 C C . PRO A 1 309 ? -13.552 -18.990 38.035 1.00 47.38 309 PRO A C 1
ATOM 2343 O O . PRO A 1 309 ? -13.650 -19.722 39.016 1.00 47.38 309 PRO A O 1
ATOM 2346 N N . GLY A 1 310 ? -12.331 -18.576 37.627 1.00 37.53 310 GLY A N 1
ATOM 2347 C CA . GLY A 1 310 ? -11.158 -18.548 38.544 1.00 37.53 310 GLY A CA 1
ATOM 2348 C C . GLY A 1 310 ? -9.740 -18.777 37.971 1.00 37.53 310 GLY A C 1
ATOM 2349 O O . GLY A 1 310 ? -9.411 -19.888 37.570 1.00 37.53 310 GLY A O 1
ATOM 2350 N N . SER A 1 311 ? -8.856 -17.770 38.061 1.00 35.94 311 SER A N 1
ATOM 2351 C CA . SER A 1 311 ? -7.384 -17.933 38.157 1.00 35.94 311 SER A CA 1
ATOM 2352 C C . SER A 1 311 ? -6.741 -16.748 38.917 1.00 35.94 311 SER A C 1
ATOM 2354 O O . SER A 1 311 ? -7.405 -15.737 39.149 1.00 35.94 311 SER A O 1
ATOM 2356 N N . SER A 1 312 ? -5.509 -16.917 39.423 1.00 59.62 312 SER A N 1
ATOM 2357 C CA . SER A 1 312 ? -4.960 -16.222 40.605 1.00 59.62 312 SER A CA 1
ATOM 2358 C C . SER A 1 312 ? -3.946 -15.092 40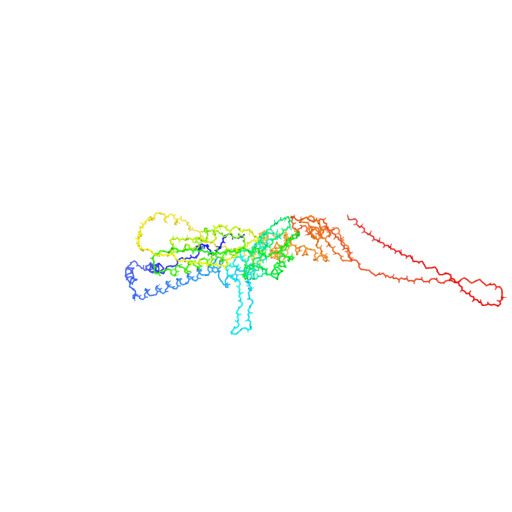.334 1.00 59.62 312 SER A C 1
ATOM 2360 O O . SER A 1 312 ? -3.386 -14.939 39.255 1.00 59.62 312 SER A O 1
ATOM 2362 N N . SER A 1 313 ? -3.687 -14.304 41.381 1.00 50.16 313 SER A N 1
ATOM 2363 C CA . SER A 1 313 ? -2.983 -13.013 41.422 1.00 50.16 313 SER A CA 1
ATOM 2364 C C . SER A 1 313 ? -1.450 -13.068 41.571 1.00 50.16 313 SER A C 1
ATOM 2366 O O . SER A 1 313 ? -0.829 -12.051 41.876 1.00 50.16 313 SER A O 1
ATOM 2368 N N . LEU A 1 314 ? -0.806 -14.218 41.348 1.00 45.09 314 LEU A N 1
ATOM 2369 C CA . LEU A 1 314 ? 0.662 -14.335 41.420 1.00 45.09 314 LEU A CA 1
ATOM 2370 C C . LEU A 1 314 ? 1.345 -14.070 40.064 1.00 45.09 314 LEU A C 1
ATOM 2372 O O . LEU A 1 314 ? 2.473 -13.586 40.021 1.00 45.09 314 LEU A O 1
ATOM 2376 N N . GLU A 1 315 ? 0.642 -14.321 38.959 1.00 46.91 315 GLU A N 1
ATOM 2377 C CA . GLU A 1 315 ? 1.179 -14.224 37.592 1.00 46.91 315 GLU A CA 1
ATOM 2378 C C . GLU A 1 315 ? 1.202 -12.778 37.060 1.00 46.91 315 GLU A C 1
ATOM 2380 O O . GLU A 1 315 ? 1.999 -12.452 36.183 1.00 46.91 315 GLU A O 1
ATOM 2385 N N . HIS A 1 316 ? 0.418 -11.873 37.662 1.00 41.56 316 HIS A N 1
ATOM 2386 C CA . HIS A 1 316 ? 0.461 -10.436 37.365 1.00 41.56 316 HIS A CA 1
ATOM 2387 C C . HIS A 1 316 ? 1.605 -9.679 38.069 1.00 41.56 316 HIS A C 1
ATOM 2389 O O . HIS A 1 316 ? 2.004 -8.614 37.600 1.00 41.56 316 HIS A O 1
ATOM 2395 N N . ASN A 1 317 ? 2.179 -10.215 39.153 1.00 44.94 317 ASN A N 1
ATOM 2396 C CA . ASN A 1 317 ? 3.057 -9.444 40.048 1.00 44.94 317 ASN A CA 1
ATOM 2397 C C . ASN A 1 317 ? 4.563 -9.528 39.730 1.00 44.94 317 ASN A C 1
ATOM 2399 O O . ASN A 1 317 ? 5.355 -8.851 40.380 1.00 44.94 317 ASN A O 1
ATOM 2403 N N . VAL A 1 318 ? 4.979 -10.301 38.721 1.00 44.47 318 VAL A N 1
ATOM 2404 C CA . VAL A 1 318 ? 6.401 -10.411 38.318 1.00 44.47 318 VAL A CA 1
ATOM 2405 C C . VAL A 1 318 ? 6.759 -9.473 37.152 1.00 44.47 318 VAL A C 1
ATOM 2407 O O . VAL A 1 318 ? 7.930 -9.192 36.919 1.00 44.47 318 VAL A O 1
ATOM 2410 N N . ALA A 1 319 ? 5.769 -8.892 36.467 1.00 44.09 319 ALA A N 1
ATOM 2411 C CA . ALA A 1 319 ? 5.987 -7.998 35.324 1.00 44.09 319 ALA A CA 1
ATOM 2412 C C . ALA A 1 319 ? 6.341 -6.537 35.699 1.00 44.09 319 ALA A C 1
ATOM 2414 O O . ALA A 1 319 ? 6.574 -5.723 34.812 1.00 44.09 319 ALA A O 1
ATOM 2415 N N . VAL A 1 320 ? 6.376 -6.188 36.993 1.00 44.50 320 VAL A N 1
ATOM 2416 C CA . VAL A 1 320 ? 6.459 -4.789 37.472 1.00 44.50 320 VAL A CA 1
ATOM 2417 C C . VAL A 1 320 ? 7.861 -4.372 37.954 1.00 44.50 320 VAL A C 1
ATOM 2419 O O . VAL A 1 320 ? 8.131 -3.186 38.128 1.00 44.50 320 VAL A O 1
ATOM 2422 N N . THR A 1 321 ? 8.815 -5.287 38.114 1.00 37.47 321 THR A N 1
ATOM 2423 C CA . THR A 1 321 ? 10.169 -4.931 38.584 1.00 37.47 321 THR A CA 1
ATOM 2424 C C . THR A 1 321 ? 11.174 -4.810 37.446 1.00 37.47 321 THR A C 1
ATOM 2426 O O . THR A 1 321 ? 11.977 -5.711 37.221 1.00 37.47 321 THR A O 1
ATOM 2429 N N . GLY A 1 322 ? 11.172 -3.664 36.765 1.00 44.56 322 GLY A N 1
ATOM 2430 C CA . GLY A 1 322 ? 12.328 -3.252 35.970 1.00 44.56 322 GLY A CA 1
ATOM 2431 C C . GLY A 1 322 ? 12.031 -2.261 34.857 1.00 44.56 322 GLY A C 1
ATOM 2432 O O . GLY A 1 322 ? 11.832 -2.686 33.729 1.00 44.56 322 GLY A O 1
ATOM 2433 N N . ALA A 1 323 ? 12.073 -0.962 35.165 1.00 33.25 323 ALA A N 1
ATOM 2434 C CA . ALA A 1 323 ? 12.802 0.036 34.368 1.00 33.25 323 ALA A CA 1
ATOM 2435 C C . ALA A 1 323 ? 12.531 1.453 34.899 1.00 33.25 323 ALA A C 1
ATOM 2437 O O . ALA A 1 323 ? 11.636 2.153 34.438 1.00 33.25 323 ALA A O 1
ATOM 2438 N N . SER A 1 324 ? 13.365 1.893 35.840 1.00 40.97 324 SER A N 1
ATOM 2439 C CA . SER A 1 324 ? 13.674 3.314 36.002 1.00 40.97 324 SER A CA 1
ATOM 2440 C C . SER A 1 324 ? 15.054 3.539 35.406 1.00 40.97 324 SER A C 1
ATOM 2442 O O . SER A 1 324 ? 16.026 3.110 36.022 1.00 40.97 324 SER A O 1
ATOM 2444 N N . LEU A 1 325 ? 15.128 4.163 34.226 1.00 42.12 325 LEU A N 1
ATOM 2445 C CA . LEU A 1 325 ? 16.258 4.961 33.722 1.00 42.12 325 LEU A CA 1
ATOM 2446 C C . LEU A 1 325 ? 15.983 5.346 32.265 1.00 42.12 325 LEU A C 1
ATOM 2448 O O . LEU A 1 325 ? 16.343 4.593 31.377 1.00 42.12 325 LEU A O 1
ATOM 2452 N N . GLU A 1 326 ? 15.372 6.508 32.014 1.00 36.78 326 GLU A N 1
ATOM 2453 C CA . GLU A 1 326 ? 15.474 7.177 30.705 1.00 36.78 326 GLU A CA 1
ATOM 2454 C C . GLU A 1 326 ? 15.013 8.644 30.791 1.00 36.78 326 GLU A C 1
ATOM 2456 O O . GLU A 1 326 ? 13.879 9.010 30.498 1.00 36.78 326 GLU A O 1
ATOM 2461 N N . GLN A 1 327 ? 15.931 9.514 31.214 1.00 42.75 327 GLN A N 1
ATOM 2462 C CA . GLN A 1 327 ? 15.889 10.942 30.896 1.00 42.75 327 GLN A CA 1
ATOM 2463 C C . GLN A 1 327 ? 17.288 11.376 30.463 1.00 42.75 327 GLN A C 1
ATOM 2465 O O . GLN A 1 327 ? 18.119 11.768 31.278 1.00 42.75 327 GLN A O 1
ATOM 2470 N N . LEU A 1 328 ? 17.538 11.302 29.157 1.00 43.59 328 LEU A N 1
ATOM 2471 C CA . LEU A 1 328 ? 18.632 12.007 28.499 1.00 43.59 328 LEU A CA 1
ATOM 2472 C C . LEU A 1 328 ? 18.064 12.729 27.269 1.00 43.59 328 LEU A C 1
ATOM 2474 O O . LEU A 1 328 ? 17.498 12.077 26.389 1.00 43.59 328 LEU A O 1
ATOM 2478 N N . PRO A 1 329 ? 18.188 14.062 27.178 1.00 49.66 329 PRO A N 1
ATOM 2479 C CA . PRO A 1 329 ? 17.816 14.787 25.974 1.00 49.66 329 PRO A CA 1
ATOM 2480 C C . PRO A 1 329 ? 18.840 14.484 24.873 1.00 49.66 329 PRO A C 1
ATOM 2482 O O . PRO A 1 329 ? 19.965 14.977 24.902 1.00 49.66 329 PRO A O 1
ATOM 2485 N N . LEU A 1 330 ? 18.452 13.665 23.895 1.00 52.91 330 LEU A N 1
ATOM 2486 C CA . LEU A 1 330 ? 19.258 13.385 22.707 1.00 52.91 330 LEU A CA 1
ATOM 2487 C C . LEU A 1 330 ? 18.781 14.272 21.540 1.00 52.91 330 LEU A C 1
ATOM 2489 O O . LEU A 1 330 ? 17.661 14.087 21.054 1.00 52.91 330 LEU A O 1
ATOM 2493 N N . PRO A 1 331 ? 19.597 15.213 21.030 1.00 62.81 331 PRO A N 1
ATOM 2494 C CA . PRO A 1 331 ? 19.238 16.081 19.905 1.00 62.81 331 PRO A CA 1
ATOM 2495 C C . PRO A 1 331 ? 19.365 15.361 18.545 1.00 62.81 331 PRO A C 1
ATOM 2497 O O . PRO A 1 331 ? 19.913 15.900 17.585 1.00 62.81 331 PRO A O 1
ATOM 2500 N N . LEU A 1 332 ? 18.829 14.140 18.426 1.00 61.69 332 LEU A N 1
ATOM 2501 C CA . LEU A 1 332 ? 18.932 13.313 17.212 1.00 61.69 332 LEU A CA 1
ATOM 2502 C C . LEU A 1 332 ? 18.351 14.012 15.973 1.00 61.69 332 LEU A C 1
ATOM 2504 O O . LEU A 1 332 ? 18.886 13.882 14.875 1.00 61.69 332 LEU A O 1
ATOM 2508 N N . ARG A 1 333 ? 17.298 14.825 16.148 1.00 63.84 333 ARG A N 1
ATOM 2509 C CA . ARG A 1 333 ? 16.685 15.595 15.050 1.00 63.84 333 ARG A CA 1
ATOM 2510 C C . ARG A 1 333 ? 17.598 16.672 14.461 1.00 63.84 333 ARG A C 1
ATOM 2512 O O . ARG A 1 333 ? 17.464 16.969 13.279 1.00 63.84 333 ARG A O 1
ATOM 2519 N N . GLN A 1 334 ? 18.491 17.269 15.254 1.00 72.25 334 GLN A N 1
ATOM 2520 C CA . GLN A 1 334 ? 19.423 18.288 14.750 1.00 72.25 334 GLN A CA 1
ATOM 2521 C C . GLN A 1 334 ? 20.577 17.650 13.974 1.00 72.25 334 GLN A C 1
ATOM 2523 O O . GLN A 1 334 ? 20.967 18.168 12.932 1.00 72.25 334 GLN A O 1
ATOM 2528 N N . LEU A 1 335 ? 21.064 16.498 14.441 1.00 74.00 335 LEU A N 1
ATOM 2529 C CA . LEU A 1 335 ? 22.162 15.766 13.806 1.00 74.00 335 LEU A CA 1
ATOM 2530 C C . LEU A 1 335 ? 21.768 15.139 12.461 1.00 74.00 335 LEU A C 1
ATOM 2532 O O . LEU A 1 335 ? 22.608 15.012 11.579 1.00 74.00 335 LEU A O 1
ATOM 2536 N N . TRP A 1 336 ? 20.493 14.785 12.278 1.00 79.06 336 TRP A N 1
ATOM 2537 C CA . TRP A 1 336 ? 20.005 14.173 11.037 1.00 79.06 336 TRP A CA 1
ATOM 2538 C C . TRP A 1 336 ? 19.635 15.181 9.933 1.00 79.06 336 TRP A C 1
ATOM 2540 O O . TRP A 1 336 ? 19.277 14.786 8.827 1.00 79.06 336 TRP A O 1
ATOM 2550 N N . ASN A 1 337 ? 19.683 16.490 10.209 1.00 81.38 337 ASN A N 1
ATOM 2551 C CA . ASN A 1 337 ? 19.294 17.518 9.245 1.00 81.38 337 ASN A CA 1
ATOM 2552 C C . ASN A 1 337 ? 20.535 18.106 8.533 1.00 81.38 337 ASN A C 1
ATOM 2554 O O . ASN A 1 337 ? 21.328 18.777 9.196 1.00 81.38 337 ASN A O 1
ATOM 2558 N N . PRO A 1 338 ? 20.689 17.951 7.198 1.00 81.44 338 PRO A N 1
ATOM 2559 C CA . PRO A 1 338 ? 21.846 18.457 6.455 1.00 81.44 338 PRO A CA 1
ATOM 2560 C C . PRO A 1 338 ? 22.042 19.973 6.500 1.00 81.44 338 PRO A C 1
ATOM 2562 O O . PRO A 1 338 ? 23.123 20.421 6.146 1.00 81.44 338 PRO A O 1
ATOM 2565 N N . ASP A 1 339 ? 21.045 20.765 6.901 1.00 85.38 339 ASP A N 1
ATOM 2566 C CA . ASP A 1 339 ? 21.166 22.221 7.074 1.00 85.38 339 ASP A CA 1
ATOM 2567 C C . ASP A 1 339 ? 21.596 22.618 8.489 1.00 85.38 339 ASP A C 1
ATOM 2569 O O . ASP A 1 339 ? 22.325 23.590 8.664 1.00 85.38 339 ASP A O 1
ATOM 2573 N N . ASN A 1 340 ? 21.188 21.844 9.498 1.00 82.38 340 ASN A N 1
ATOM 2574 C CA . ASN A 1 340 ? 21.391 22.183 10.911 1.00 82.38 340 ASN A CA 1
ATOM 2575 C C . ASN A 1 340 ? 22.486 21.345 11.589 1.00 82.38 340 ASN A C 1
ATOM 2577 O O . ASN A 1 340 ? 22.897 21.659 12.706 1.00 82.38 340 ASN A O 1
ATOM 2581 N N . CYS A 1 341 ? 22.966 20.289 10.928 1.00 83.94 341 CYS A N 1
ATOM 2582 C CA . CYS A 1 341 ? 24.078 19.480 11.403 1.00 83.94 341 CYS A CA 1
ATOM 2583 C C . CYS A 1 341 ? 25.366 20.329 11.436 1.00 83.94 341 CYS A C 1
ATOM 2585 O O . CYS A 1 341 ? 25.671 21.002 10.437 1.00 83.94 341 CYS A O 1
ATOM 2587 N N . PRO A 1 342 ? 26.139 20.297 12.541 1.00 86.44 342 PRO A N 1
ATOM 2588 C CA . PRO A 1 342 ? 27.469 20.898 12.601 1.00 86.44 342 PRO A CA 1
ATOM 2589 C C . PRO A 1 342 ? 28.357 20.414 11.450 1.00 86.44 342 PRO A C 1
ATOM 2591 O O . PRO A 1 342 ? 28.319 19.236 11.094 1.00 86.44 342 PRO A O 1
ATOM 2594 N N . VAL A 1 343 ? 29.165 21.314 10.877 1.00 85.69 343 VAL A N 1
ATOM 2595 C CA . VAL A 1 343 ? 29.988 21.041 9.679 1.00 85.69 343 VAL A CA 1
ATOM 2596 C C . VAL A 1 343 ? 30.938 19.863 9.895 1.00 85.69 343 VAL A C 1
ATOM 2598 O O . VAL A 1 343 ? 31.098 19.025 9.014 1.00 85.69 343 VAL A O 1
ATOM 2601 N N . GLU A 1 344 ? 31.501 19.761 11.097 1.00 87.25 344 GLU A N 1
ATOM 2602 C CA . GLU A 1 344 ? 32.408 18.685 11.517 1.00 87.25 344 GLU A CA 1
ATOM 2603 C C . GLU A 1 344 ? 31.748 17.298 11.498 1.00 87.25 344 GLU A C 1
ATOM 2605 O O . GLU A 1 344 ? 32.430 16.285 11.368 1.00 87.25 344 GLU A O 1
ATOM 2610 N N . LEU A 1 345 ? 30.416 17.246 11.611 1.00 85.00 345 LEU A N 1
ATOM 2611 C CA . LEU A 1 345 ? 29.642 16.007 11.617 1.00 85.00 345 LEU A CA 1
ATOM 2612 C C . LEU A 1 345 ? 29.071 15.647 10.235 1.00 85.00 345 LEU A C 1
ATOM 2614 O O . LEU A 1 345 ? 28.567 14.537 10.052 1.00 85.00 345 LEU A O 1
ATOM 2618 N N . LEU A 1 346 ? 29.195 16.538 9.242 1.00 87.19 346 LEU A N 1
ATOM 2619 C CA . LEU A 1 346 ? 28.737 16.286 7.873 1.00 87.19 346 LEU A CA 1
ATOM 2620 C C . LEU A 1 346 ? 29.388 15.064 7.206 1.00 87.19 346 LEU A C 1
ATOM 2622 O O . LEU A 1 346 ? 28.656 14.376 6.504 1.00 87.19 346 LEU A O 1
ATOM 2626 N N . PRO A 1 347 ? 30.676 14.721 7.422 1.00 88.25 347 PRO A N 1
ATOM 2627 C CA . PRO A 1 347 ? 31.250 13.494 6.862 1.00 88.25 347 PRO A CA 1
ATOM 2628 C C . PRO A 1 347 ? 30.561 12.227 7.383 1.00 88.25 347 PRO A C 1
ATOM 2630 O O . PRO A 1 347 ? 30.319 11.291 6.626 1.00 88.25 347 PRO A O 1
ATOM 2633 N N . TYR A 1 348 ? 30.176 12.210 8.663 1.00 85.31 348 TYR A N 1
ATOM 2634 C CA . TYR A 1 348 ? 29.447 11.085 9.254 1.00 85.31 348 TYR A CA 1
ATOM 2635 C C . TYR A 1 348 ? 28.009 11.021 8.745 1.00 85.31 348 TYR A C 1
ATOM 2637 O O . TYR A 1 348 ? 27.517 9.930 8.475 1.00 85.31 348 TYR A O 1
ATOM 2645 N N . LEU A 1 349 ? 27.360 12.178 8.565 1.00 84.56 349 LEU A N 1
ATOM 2646 C CA . LEU A 1 349 ? 26.034 12.256 7.951 1.00 84.56 349 LEU A CA 1
ATOM 2647 C C . LEU A 1 349 ? 26.066 11.820 6.476 1.00 84.56 349 LEU A C 1
ATOM 2649 O O . LEU A 1 349 ? 25.176 11.113 6.016 1.00 84.56 349 LEU A O 1
ATOM 2653 N N . ALA A 1 350 ? 27.107 12.208 5.736 1.00 83.00 350 ALA A N 1
ATOM 2654 C CA . ALA A 1 350 ? 27.341 11.783 4.360 1.00 83.00 350 ALA A CA 1
ATOM 2655 C C . ALA A 1 350 ? 27.562 10.272 4.269 1.00 83.00 350 ALA A C 1
ATOM 2657 O O . ALA A 1 350 ? 26.997 9.616 3.395 1.00 83.00 350 ALA A O 1
ATOM 2658 N N . TRP A 1 351 ? 28.328 9.709 5.205 1.00 81.75 351 TRP A N 1
ATOM 2659 C CA . TRP A 1 351 ? 28.525 8.269 5.312 1.00 81.75 351 TRP A CA 1
ATOM 2660 C C . TRP A 1 351 ? 27.222 7.531 5.646 1.00 81.75 351 TRP A C 1
ATOM 2662 O O . TRP A 1 351 ? 26.904 6.542 4.987 1.00 81.75 351 TRP A O 1
ATOM 2672 N N . THR A 1 352 ? 26.413 8.021 6.595 1.00 78.88 352 THR A N 1
ATOM 2673 C CA . THR A 1 352 ? 25.137 7.369 6.947 1.00 78.88 352 THR A CA 1
ATOM 2674 C C . THR A 1 352 ? 24.115 7.399 5.817 1.00 78.88 352 THR A C 1
ATOM 2676 O O . THR A 1 352 ? 23.338 6.452 5.699 1.00 78.88 352 THR A O 1
ATOM 2679 N N . VAL A 1 353 ? 24.120 8.424 4.958 1.00 82.31 353 VAL A N 1
ATOM 2680 C CA . VAL A 1 353 ? 23.286 8.444 3.739 1.00 82.31 353 VAL A CA 1
ATOM 2681 C C . VAL A 1 353 ? 23.982 7.845 2.509 1.00 82.31 353 VAL A C 1
ATOM 2683 O O . VAL A 1 353 ? 23.427 7.908 1.416 1.00 82.31 353 VAL A O 1
ATOM 2686 N N . SER A 1 354 ? 25.156 7.224 2.690 1.00 80.12 354 SER A N 1
ATOM 2687 C CA . SER A 1 354 ? 25.935 6.509 1.665 1.00 80.12 354 SER A CA 1
ATOM 2688 C C . SER A 1 354 ? 26.359 7.357 0.458 1.00 80.12 354 SER A C 1
ATOM 2690 O O . SER A 1 354 ? 26.295 6.885 -0.667 1.00 80.12 354 SER A O 1
ATOM 2692 N N . VAL A 1 355 ? 26.785 8.607 0.658 1.00 81.50 355 VAL A N 1
ATOM 2693 C CA . VAL A 1 355 ? 27.295 9.453 -0.439 1.00 81.50 355 VAL A CA 1
ATOM 2694 C C . VAL A 1 355 ? 28.430 8.744 -1.204 1.00 81.50 355 VAL A C 1
ATOM 2696 O O . VAL A 1 355 ? 29.486 8.484 -0.631 1.00 81.50 355 VAL A O 1
ATOM 2699 N N . ASP A 1 356 ? 28.234 8.502 -2.508 1.00 70.88 356 ASP A N 1
ATOM 2700 C CA . ASP A 1 356 ? 29.173 7.766 -3.379 1.00 70.88 356 ASP A CA 1
ATOM 2701 C C . ASP A 1 356 ? 30.568 8.432 -3.489 1.00 70.88 356 ASP A C 1
ATOM 2703 O O . ASP A 1 356 ? 31.592 7.749 -3.545 1.00 70.88 356 ASP A O 1
ATOM 2707 N N . ARG A 1 357 ? 30.639 9.773 -3.503 1.00 79.75 357 ARG A N 1
ATOM 2708 C CA . ARG A 1 357 ? 31.900 10.538 -3.522 1.00 79.75 357 ARG A CA 1
ATOM 2709 C C . ARG A 1 357 ? 31.871 11.654 -2.490 1.00 79.75 357 ARG A C 1
ATOM 2711 O O . ARG A 1 357 ? 31.028 12.543 -2.563 1.00 79.75 357 ARG A O 1
ATOM 2718 N N . TRP A 1 358 ? 32.853 11.652 -1.596 1.00 82.69 358 TRP A N 1
ATOM 2719 C CA . TRP A 1 358 ? 33.052 12.698 -0.600 1.00 82.69 358 TRP A CA 1
ATOM 2720 C C . TRP A 1 358 ? 34.459 13.278 -0.709 1.00 82.69 358 TRP A C 1
ATOM 2722 O O . TRP A 1 358 ? 35.430 12.534 -0.837 1.00 82.69 358 TRP A O 1
ATOM 2732 N N . ASP A 1 359 ? 34.567 14.602 -0.655 1.00 83.75 359 ASP A N 1
ATOM 2733 C CA . ASP A 1 359 ? 35.842 15.313 -0.663 1.00 83.75 359 ASP A CA 1
ATOM 2734 C C . ASP A 1 359 ? 35.851 16.346 0.465 1.00 83.75 359 ASP A C 1
ATOM 2736 O O . ASP A 1 359 ? 34.977 17.215 0.569 1.00 83.75 359 ASP A O 1
ATOM 2740 N N . GLU A 1 360 ? 36.859 16.253 1.328 1.00 83.38 360 GLU A N 1
ATOM 2741 C CA . GLU A 1 360 ? 36.989 17.151 2.468 1.00 83.38 360 GLU A CA 1
ATOM 2742 C C . GLU A 1 360 ? 37.328 18.589 2.068 1.00 83.38 360 GLU A C 1
ATOM 2744 O O . GLU A 1 360 ? 37.044 19.513 2.834 1.00 83.38 360 GLU A O 1
ATOM 2749 N N . SER A 1 361 ? 37.872 18.797 0.868 1.00 85.50 361 SER A N 1
ATOM 2750 C CA . SER A 1 361 ? 38.223 20.121 0.347 1.00 85.50 361 SER A CA 1
ATOM 2751 C C . SER A 1 361 ? 37.026 20.907 -0.203 1.00 85.50 361 SER A C 1
ATOM 2753 O O . SER A 1 361 ? 37.155 22.094 -0.506 1.00 85.50 361 SER A O 1
ATOM 2755 N N . TRP A 1 362 ? 35.848 20.281 -0.319 1.00 87.50 362 TRP A N 1
ATOM 2756 C CA . TRP A 1 362 ? 34.643 20.950 -0.805 1.00 87.50 362 TRP A CA 1
ATOM 2757 C C . TRP A 1 362 ? 34.163 22.058 0.130 1.00 87.50 362 TRP A C 1
ATOM 2759 O O . TRP A 1 362 ? 34.247 21.961 1.357 1.00 87.50 362 TRP A O 1
ATOM 2769 N N . SER A 1 363 ? 33.572 23.099 -0.462 1.00 91.06 363 SER A N 1
ATOM 2770 C CA . SER A 1 363 ? 32.886 24.132 0.309 1.00 91.06 363 SER A CA 1
ATOM 2771 C C . SER A 1 363 ? 31.707 23.536 1.084 1.00 91.06 363 SER A C 1
ATOM 2773 O O . SER A 1 363 ? 31.082 22.564 0.650 1.00 91.06 363 SER A O 1
ATOM 2775 N N . GLU A 1 364 ? 31.361 24.143 2.220 1.00 87.25 364 GLU A N 1
ATOM 2776 C CA . GLU A 1 364 ? 30.242 23.691 3.057 1.00 87.25 364 GLU A CA 1
ATOM 2777 C C . GLU A 1 364 ? 28.934 23.573 2.258 1.00 87.25 364 GLU A C 1
ATOM 2779 O O . GLU A 1 364 ? 28.204 22.590 2.389 1.00 87.25 364 GLU A O 1
ATOM 2784 N N . ALA A 1 365 ? 28.670 24.534 1.370 1.00 87.44 365 ALA A N 1
ATOM 2785 C CA . ALA A 1 365 ? 27.491 24.523 0.512 1.00 87.44 365 ALA A CA 1
ATOM 2786 C C . ALA A 1 365 ? 27.445 23.287 -0.405 1.00 87.44 365 ALA A C 1
ATOM 2788 O O . ALA A 1 365 ? 26.384 22.682 -0.562 1.00 87.44 365 ALA A O 1
ATOM 2789 N N . ILE A 1 366 ? 28.586 22.879 -0.973 1.00 85.44 366 ILE A N 1
ATOM 2790 C CA . ILE A 1 366 ? 28.685 21.679 -1.816 1.00 85.44 366 ILE A CA 1
ATOM 2791 C C . ILE A 1 366 ? 28.518 20.419 -0.962 1.00 85.44 366 ILE A C 1
ATOM 2793 O O . ILE A 1 366 ? 27.714 19.560 -1.318 1.00 85.44 366 ILE A O 1
ATOM 2797 N N . LYS A 1 367 ? 29.187 20.335 0.197 1.00 84.94 367 LYS A N 1
ATOM 2798 C CA . LYS A 1 367 ? 29.053 19.209 1.140 1.00 84.94 367 LYS A CA 1
ATOM 2799 C C . LYS A 1 367 ? 27.589 18.969 1.529 1.00 84.94 367 LYS A C 1
ATOM 2801 O O . LYS A 1 367 ? 27.093 17.849 1.422 1.00 84.94 367 LYS A O 1
ATOM 2806 N N . ARG A 1 368 ? 26.862 20.029 1.902 1.00 88.88 368 ARG A N 1
ATOM 2807 C CA . ARG A 1 368 ? 25.431 19.943 2.245 1.00 88.88 368 ARG A CA 1
ATOM 2808 C C . ARG A 1 368 ? 24.569 19.588 1.033 1.00 88.88 368 ARG A C 1
ATOM 2810 O O . ARG A 1 368 ? 23.661 18.772 1.164 1.00 88.88 368 ARG A O 1
ATOM 2817 N N . LYS A 1 369 ? 24.854 20.156 -0.146 1.00 86.00 369 LYS A N 1
ATOM 2818 C CA . LYS A 1 369 ? 24.131 19.844 -1.389 1.00 86.00 369 LYS A CA 1
ATOM 2819 C C . LYS A 1 369 ? 24.254 18.364 -1.759 1.00 86.00 369 LYS A C 1
ATOM 2821 O O . LYS A 1 369 ? 23.236 17.733 -2.007 1.00 86.00 369 LYS A O 1
ATOM 2826 N N . VAL A 1 370 ? 25.459 17.796 -1.728 1.00 82.69 370 VAL A N 1
ATOM 2827 C CA . VAL A 1 370 ? 25.683 16.381 -2.073 1.00 82.69 370 VAL A CA 1
ATOM 2828 C C . VAL A 1 370 ? 24.957 15.445 -1.098 1.00 82.69 370 VAL A C 1
ATOM 2830 O O . VAL A 1 370 ? 24.343 14.481 -1.541 1.00 82.69 370 VAL A O 1
ATOM 2833 N N . ILE A 1 371 ? 24.928 15.761 0.204 1.00 83.56 371 ILE A N 1
ATOM 2834 C CA . ILE A 1 371 ? 24.146 14.995 1.197 1.00 83.56 371 ILE A CA 1
ATOM 2835 C C . ILE A 1 371 ? 22.641 15.059 0.891 1.00 83.56 371 ILE A C 1
ATOM 2837 O O . ILE A 1 371 ? 21.952 14.044 0.988 1.00 83.56 371 ILE A O 1
ATOM 2841 N N . LYS A 1 372 ? 22.118 16.231 0.504 1.00 83.69 372 LYS A N 1
ATOM 2842 C CA . LYS A 1 372 ? 20.702 16.391 0.124 1.00 83.69 372 LYS A CA 1
ATOM 2843 C C . LYS A 1 372 ? 20.359 15.636 -1.161 1.00 83.69 372 LYS A C 1
ATOM 2845 O O . LYS A 1 372 ? 19.299 15.019 -1.242 1.00 83.69 372 LYS A O 1
ATOM 2850 N N . ASP A 1 373 ? 21.258 15.672 -2.140 1.00 81.62 373 ASP A N 1
ATOM 2851 C CA . ASP A 1 373 ? 21.054 15.075 -3.460 1.00 81.62 373 ASP A CA 1
ATOM 2852 C C . ASP A 1 373 ? 21.245 13.537 -3.433 1.00 81.62 373 ASP A C 1
ATOM 2854 O O . ASP A 1 373 ? 20.657 12.834 -4.255 1.00 81.62 373 ASP A O 1
ATOM 2858 N N . ALA A 1 374 ? 21.989 12.988 -2.459 1.00 80.44 374 ALA A N 1
ATOM 2859 C CA . ALA A 1 374 ? 22.315 11.558 -2.349 1.00 80.44 374 ALA A CA 1
ATOM 2860 C C . ALA A 1 374 ? 21.085 10.640 -2.372 1.00 80.44 374 ALA A C 1
ATOM 2862 O O . ALA A 1 374 ? 21.051 9.651 -3.106 1.00 80.44 374 ALA A O 1
ATOM 2863 N N . PHE A 1 375 ? 20.036 10.991 -1.622 1.00 76.94 375 PHE A N 1
ATOM 2864 C CA . PHE A 1 375 ? 18.807 10.197 -1.585 1.00 76.94 375 PHE A CA 1
ATOM 2865 C C . PHE A 1 375 ? 18.125 10.130 -2.958 1.00 76.94 375 PHE A C 1
ATOM 2867 O O . PHE A 1 375 ? 17.666 9.068 -3.384 1.00 76.94 375 PHE A O 1
ATOM 2874 N N . PHE A 1 376 ? 18.092 11.255 -3.679 1.00 78.06 376 PHE A N 1
ATOM 2875 C CA . PHE A 1 376 ? 17.550 11.304 -5.033 1.00 78.06 376 PHE A CA 1
ATOM 2876 C C . PHE A 1 376 ? 18.395 10.465 -5.999 1.00 78.06 376 PHE A C 1
ATOM 2878 O O . PHE A 1 376 ? 17.831 9.716 -6.793 1.00 78.06 376 PHE A O 1
ATOM 2885 N N . ILE A 1 377 ? 19.726 10.540 -5.919 1.00 74.44 377 ILE A N 1
ATOM 2886 C CA . ILE A 1 377 ? 20.633 9.776 -6.789 1.00 74.44 377 ILE A CA 1
ATOM 2887 C C . ILE A 1 377 ? 20.447 8.267 -6.580 1.00 74.44 377 ILE A C 1
ATOM 2889 O O . ILE A 1 377 ? 20.204 7.542 -7.548 1.00 74.44 377 ILE A O 1
ATOM 2893 N N . HIS A 1 378 ? 20.457 7.793 -5.330 1.00 76.50 378 HIS A N 1
ATOM 2894 C CA . HIS A 1 378 ? 20.263 6.370 -5.021 1.00 76.50 378 HIS A CA 1
ATOM 2895 C C . HIS A 1 378 ? 18.908 5.837 -5.490 1.00 76.50 378 HIS A C 1
ATOM 2897 O O . HIS A 1 378 ? 18.833 4.713 -5.981 1.00 76.50 378 HIS A O 1
ATOM 2903 N N . ARG A 1 379 ? 17.854 6.657 -5.404 1.00 76.06 379 ARG A N 1
ATOM 2904 C CA . ARG A 1 379 ? 16.500 6.304 -5.849 1.00 76.06 379 ARG A CA 1
ATOM 2905 C C . ARG A 1 379 ? 16.364 6.132 -7.369 1.00 76.06 379 ARG A C 1
ATOM 2907 O O . ARG A 1 379 ? 15.366 5.571 -7.806 1.00 76.06 379 ARG A O 1
ATOM 2914 N N . HIS A 1 380 ? 17.323 6.596 -8.173 1.00 78.19 380 HIS A N 1
ATOM 2915 C CA . HIS A 1 380 ? 17.240 6.516 -9.640 1.00 78.19 380 HIS A CA 1
ATOM 2916 C C . HIS A 1 380 ? 18.389 5.721 -10.285 1.00 78.19 380 HIS A C 1
ATOM 2918 O O . HIS A 1 380 ? 18.319 5.407 -11.473 1.00 78.19 380 HIS A O 1
ATOM 2924 N N . LYS A 1 381 ? 19.448 5.377 -9.542 1.00 80.38 381 LYS A N 1
ATOM 2925 C CA . LYS A 1 381 ? 20.628 4.639 -10.040 1.00 80.38 381 LYS A CA 1
ATOM 2926 C C . LYS A 1 381 ? 20.215 3.366 -10.793 1.00 80.38 381 LYS A C 1
ATOM 2928 O O . LYS A 1 381 ? 19.424 2.594 -10.292 1.00 80.38 381 LYS A O 1
ATOM 2933 N N . GLY A 1 382 ? 20.715 3.113 -11.997 1.00 79.75 382 GLY A N 1
ATOM 2934 C CA . GLY A 1 382 ? 20.345 1.923 -12.780 1.00 79.75 382 GLY A CA 1
ATOM 2935 C C . GLY A 1 382 ? 19.073 2.039 -13.632 1.00 79.75 382 GLY A C 1
ATOM 2936 O O . GLY A 1 382 ? 18.758 1.124 -14.398 1.00 79.75 382 GLY A O 1
ATOM 2937 N N . THR A 1 383 ? 18.359 3.160 -13.559 1.00 83.12 383 THR A N 1
ATOM 2938 C CA . THR A 1 383 ? 17.261 3.475 -14.488 1.00 83.12 383 THR A CA 1
ATOM 2939 C C . THR A 1 383 ? 17.790 4.120 -15.777 1.00 83.12 383 THR A C 1
ATOM 2941 O O . THR A 1 383 ? 18.945 4.554 -15.850 1.00 83.12 383 THR A O 1
ATOM 2944 N N . ILE A 1 384 ? 16.947 4.202 -16.811 1.00 82.88 384 ILE A N 1
ATOM 2945 C CA . ILE A 1 384 ? 17.281 4.917 -18.057 1.00 82.88 384 ILE A CA 1
ATOM 2946 C C . ILE A 1 384 ? 17.585 6.392 -17.756 1.00 82.88 384 ILE A C 1
ATOM 2948 O O . ILE A 1 384 ? 18.568 6.937 -18.265 1.00 82.88 384 ILE A O 1
ATOM 2952 N N . GLY A 1 385 ? 16.794 7.006 -16.870 1.00 81.81 385 GLY A N 1
ATOM 2953 C CA . GLY A 1 385 ? 16.980 8.388 -16.433 1.00 81.81 385 GLY A CA 1
ATOM 2954 C C . GLY A 1 385 ? 18.334 8.627 -15.759 1.00 81.81 385 GLY A C 1
ATOM 2955 O O . GLY A 1 385 ? 18.957 9.663 -15.989 1.00 81.81 385 GLY A O 1
ATOM 2956 N N . ALA A 1 386 ? 18.854 7.661 -14.991 1.00 81.94 386 ALA A N 1
ATOM 2957 C CA . ALA A 1 386 ? 20.194 7.770 -14.407 1.00 81.94 386 ALA A CA 1
ATOM 2958 C C . ALA A 1 386 ? 21.311 7.768 -15.457 1.00 81.94 386 ALA A C 1
ATOM 2960 O O . ALA A 1 386 ? 22.224 8.584 -15.351 1.00 81.94 386 ALA A O 1
ATOM 2961 N N . LEU A 1 387 ? 21.229 6.914 -16.485 1.00 82.50 387 LEU A N 1
ATOM 2962 C CA . LEU A 1 387 ? 22.210 6.919 -17.578 1.00 82.50 387 LEU A CA 1
ATOM 2963 C C . LEU A 1 387 ? 22.188 8.251 -18.342 1.00 82.50 387 LEU A C 1
ATOM 2965 O O . LEU A 1 387 ? 23.244 8.827 -18.597 1.00 82.50 387 LEU A O 1
ATOM 2969 N N . ARG A 1 388 ? 20.999 8.788 -18.644 1.00 84.81 388 ARG A N 1
ATOM 2970 C CA . ARG A 1 388 ? 20.854 10.114 -19.270 1.00 84.81 388 ARG A CA 1
ATOM 2971 C C . ARG A 1 388 ? 21.458 11.227 -18.424 1.00 84.81 388 ARG A C 1
ATOM 2973 O O . ARG A 1 388 ? 22.265 12.002 -18.923 1.00 84.81 388 ARG A O 1
ATOM 2980 N N . ARG A 1 389 ? 21.139 11.265 -17.128 1.00 82.25 389 ARG A N 1
ATOM 2981 C CA . ARG A 1 389 ? 21.589 12.306 -16.186 1.00 82.25 389 ARG A CA 1
ATOM 2982 C C . ARG A 1 389 ? 23.108 12.380 -16.038 1.00 82.25 389 ARG A C 1
ATOM 2984 O O . ARG A 1 389 ? 23.625 13.401 -15.600 1.00 82.25 389 ARG A O 1
ATOM 2991 N N . VAL A 1 390 ? 23.802 11.306 -16.391 1.00 82.06 390 VAL A N 1
ATOM 2992 C CA . VAL A 1 390 ? 25.256 11.209 -16.338 1.00 82.06 390 VAL A CA 1
ATOM 2993 C C . VAL A 1 390 ? 25.912 11.560 -17.681 1.00 82.06 390 VAL A C 1
ATOM 2995 O O . VAL A 1 390 ? 26.980 12.165 -17.691 1.00 82.06 390 VAL A O 1
ATOM 2998 N N . VAL A 1 391 ? 25.269 11.233 -18.807 1.00 81.62 391 VAL A N 1
ATOM 2999 C CA . VAL A 1 391 ? 25.834 11.419 -20.157 1.00 81.62 391 VAL A CA 1
ATOM 3000 C C . VAL A 1 391 ? 25.432 12.756 -20.795 1.00 81.62 391 VAL A C 1
ATOM 3002 O O . VAL A 1 391 ? 26.271 13.423 -21.396 1.00 81.62 391 VAL A O 1
ATOM 3005 N N . GLU A 1 392 ? 24.179 13.190 -20.644 1.00 82.31 392 GLU A N 1
ATOM 3006 C CA . GLU A 1 392 ? 23.648 14.404 -21.287 1.00 82.31 392 GLU A CA 1
ATOM 3007 C C . GLU A 1 392 ? 24.326 15.716 -20.830 1.00 82.31 392 GLU A C 1
ATOM 3009 O O . GLU A 1 392 ? 24.558 16.575 -21.684 1.00 82.31 392 GLU A O 1
ATOM 3014 N N . PRO A 1 393 ? 24.731 15.908 -19.551 1.00 80.25 393 PRO A N 1
ATOM 3015 C CA . PRO A 1 393 ? 25.447 17.122 -19.133 1.00 80.25 393 PRO A CA 1
ATOM 3016 C C . PRO A 1 393 ? 26.806 17.332 -19.810 1.00 80.25 393 PRO A C 1
ATOM 3018 O O . PRO A 1 393 ? 27.306 18.455 -19.822 1.00 80.25 393 PRO A O 1
ATOM 3021 N N . LEU A 1 394 ? 27.401 16.276 -20.376 1.00 76.56 394 LEU A N 1
ATOM 3022 C CA . LEU A 1 394 ? 28.643 16.354 -21.152 1.00 76.56 394 LEU A CA 1
ATOM 3023 C C . LEU A 1 394 ? 28.410 16.874 -22.583 1.00 76.56 394 LEU A C 1
ATOM 3025 O O . LEU A 1 394 ? 29.356 16.978 -23.358 1.00 76.56 394 LEU A O 1
ATOM 3029 N N . GLY A 1 395 ? 27.162 17.204 -22.940 1.00 71.56 395 GLY A N 1
ATOM 3030 C CA . GLY A 1 395 ? 26.776 17.651 -24.279 1.00 71.56 395 GLY A CA 1
ATOM 3031 C C . GLY A 1 395 ? 26.546 16.504 -25.265 1.00 71.56 395 GLY A C 1
ATOM 3032 O O . GLY A 1 395 ? 26.422 16.745 -26.464 1.00 71.56 395 GLY A O 1
ATOM 3033 N N . TYR A 1 396 ? 26.489 15.261 -24.781 1.00 81.94 396 TYR A N 1
ATOM 3034 C CA . TYR A 1 396 ? 26.302 14.079 -25.617 1.00 81.94 396 TYR A CA 1
ATOM 3035 C C . TYR A 1 396 ? 24.839 13.642 -25.678 1.00 81.94 396 TYR A C 1
ATOM 3037 O O . TYR A 1 396 ? 24.110 13.679 -24.687 1.00 81.94 396 TYR A O 1
ATOM 3045 N N . LEU A 1 397 ? 24.414 13.157 -26.844 1.00 81.31 397 LEU A N 1
ATOM 3046 C CA . LEU A 1 397 ? 23.090 12.568 -27.028 1.00 81.31 397 LEU A CA 1
ATOM 3047 C C . LEU A 1 397 ? 23.160 11.062 -26.800 1.00 81.31 397 LEU A C 1
ATOM 3049 O O . LEU A 1 397 ? 23.874 10.367 -27.512 1.00 81.31 397 LEU A O 1
ATOM 3053 N N . ILE A 1 398 ? 22.389 10.532 -25.854 1.00 85.62 398 ILE A N 1
ATOM 3054 C CA . ILE A 1 398 ? 22.344 9.091 -25.581 1.00 85.62 398 ILE A CA 1
ATOM 3055 C C . ILE A 1 398 ? 21.090 8.446 -26.180 1.00 85.62 398 ILE A C 1
ATOM 3057 O O . ILE A 1 398 ? 19.963 8.921 -26.012 1.00 85.62 398 ILE A O 1
ATOM 3061 N N . ARG A 1 399 ? 21.278 7.313 -26.858 1.00 87.88 399 ARG A N 1
ATOM 3062 C CA . ARG A 1 399 ? 20.208 6.416 -27.296 1.00 87.88 399 ARG A CA 1
ATOM 3063 C C . ARG A 1 399 ? 20.496 5.009 -26.788 1.00 87.88 399 ARG A C 1
ATOM 3065 O O . ARG A 1 399 ? 21.540 4.430 -27.064 1.00 87.88 399 ARG A O 1
ATOM 3072 N N . ILE A 1 400 ? 19.542 4.451 -26.055 1.00 89.38 400 ILE A N 1
ATOM 3073 C CA . ILE A 1 400 ? 19.643 3.118 -25.460 1.00 89.38 400 ILE A CA 1
ATOM 3074 C C . ILE A 1 400 ? 18.889 2.133 -26.355 1.00 89.38 400 ILE A C 1
ATOM 3076 O O . ILE A 1 400 ? 17.733 2.380 -26.703 1.00 89.38 400 ILE A O 1
ATOM 3080 N N . LYS A 1 401 ? 19.540 1.030 -26.730 1.00 89.44 401 LYS A N 1
ATOM 3081 C CA . LYS A 1 401 ? 18.941 -0.086 -27.474 1.00 89.44 401 LYS A CA 1
ATOM 3082 C C . LYS A 1 401 ? 18.886 -1.316 -26.575 1.00 89.44 401 LYS A C 1
ATOM 3084 O O . LYS A 1 401 ? 19.922 -1.827 -26.153 1.00 89.44 401 LYS A O 1
ATOM 3089 N N . GLU A 1 402 ? 17.684 -1.782 -26.273 1.00 90.94 402 GLU A N 1
ATOM 3090 C CA . GLU A 1 402 ? 17.453 -2.903 -25.355 1.00 90.94 402 GLU A CA 1
ATOM 3091 C C . GLU A 1 402 ? 17.314 -4.233 -26.116 1.00 90.94 402 GLU A C 1
ATOM 3093 O O . GLU A 1 402 ? 16.941 -4.252 -27.291 1.00 90.94 402 GLU A O 1
ATOM 3098 N N . TRP A 1 403 ? 17.590 -5.360 -25.451 1.00 91.50 403 TRP A N 1
ATOM 3099 C CA . TRP A 1 403 ? 17.714 -6.678 -26.093 1.00 91.50 403 TRP A CA 1
ATOM 3100 C C . TRP A 1 403 ? 16.524 -7.111 -26.962 1.00 91.50 403 TRP A C 1
ATOM 3102 O O . TRP A 1 403 ? 16.714 -7.767 -27.981 1.00 91.50 403 TRP A O 1
ATOM 3112 N N . TRP A 1 404 ? 15.288 -6.730 -26.626 1.00 87.75 404 TRP A N 1
ATOM 3113 C CA . TRP A 1 404 ? 14.115 -7.075 -27.448 1.00 87.75 404 TRP A CA 1
ATOM 3114 C C . TRP A 1 404 ? 13.972 -6.223 -28.715 1.00 87.75 404 TRP A C 1
ATOM 3116 O O . TRP A 1 404 ? 13.159 -6.566 -29.570 1.00 87.75 404 TRP A O 1
ATOM 3126 N N . GLN A 1 405 ? 14.713 -5.119 -28.838 1.00 89.44 405 GLN A N 1
ATOM 3127 C CA . GLN A 1 405 ? 14.761 -4.292 -30.049 1.00 89.44 405 GLN A CA 1
ATOM 3128 C C . GLN A 1 405 ? 15.829 -4.795 -31.027 1.00 89.44 405 GLN A C 1
ATOM 3130 O O . GLN A 1 405 ? 15.676 -4.640 -32.235 1.00 89.44 405 GLN A O 1
ATOM 3135 N N . THR A 1 406 ? 16.905 -5.388 -30.509 1.00 87.69 406 THR A N 1
ATOM 3136 C CA . THR A 1 406 ? 18.048 -5.881 -31.293 1.00 87.69 406 THR A CA 1
ATOM 3137 C C . THR A 1 406 ? 18.034 -7.394 -31.508 1.00 87.69 406 THR A C 1
ATOM 3139 O O . THR A 1 406 ? 18.734 -7.883 -32.389 1.00 87.69 406 THR A O 1
ATOM 3142 N N . GLY A 1 407 ? 17.236 -8.134 -30.733 1.00 86.38 407 GLY A N 1
ATOM 3143 C CA . GLY A 1 407 ? 17.238 -9.599 -30.720 1.00 86.38 407 GLY A CA 1
ATOM 3144 C C . GLY A 1 407 ? 18.393 -10.212 -29.915 1.00 86.38 407 GLY A C 1
ATOM 3145 O O . GLY A 1 407 ? 18.689 -11.390 -30.097 1.00 86.38 407 GLY A O 1
ATOM 3146 N N . ASP A 1 408 ? 19.050 -9.430 -29.051 1.00 89.62 408 ASP A N 1
ATOM 3147 C CA . ASP A 1 408 ? 20.141 -9.889 -28.182 1.00 89.62 408 ASP A CA 1
ATOM 3148 C C . ASP A 1 408 ? 19.614 -10.721 -26.979 1.00 89.62 408 ASP A C 1
ATOM 3150 O O . ASP A 1 408 ? 18.408 -10.885 -26.768 1.00 89.62 408 ASP A O 1
ATOM 3154 N N . ALA A 1 409 ? 20.525 -11.260 -26.159 1.00 88.75 409 ALA A N 1
ATOM 3155 C CA . ALA A 1 409 ? 20.176 -12.063 -24.983 1.00 88.75 409 ALA A CA 1
ATOM 3156 C C . ALA A 1 409 ? 19.407 -11.248 -23.911 1.00 88.75 409 ALA A C 1
ATOM 3158 O O . ALA A 1 409 ? 19.725 -10.073 -23.690 1.00 88.75 409 ALA A O 1
ATOM 3159 N N . PRO A 1 410 ? 18.433 -11.846 -23.191 1.00 89.62 410 PRO A N 1
ATOM 3160 C CA . PRO A 1 410 ? 17.666 -11.141 -22.167 1.00 89.62 410 PRO A CA 1
ATOM 3161 C C . PRO A 1 410 ? 18.520 -10.481 -21.081 1.00 89.62 410 PRO A C 1
ATOM 3163 O O . PRO A 1 410 ? 19.434 -11.091 -20.534 1.00 89.62 410 PRO A O 1
ATOM 3166 N N . GLY A 1 411 ? 18.188 -9.233 -20.740 1.00 85.62 411 GLY A N 1
ATOM 3167 C CA . GLY A 1 411 ? 18.901 -8.441 -19.732 1.00 85.62 411 GLY A CA 1
ATOM 3168 C C . GLY A 1 411 ? 20.160 -7.729 -20.240 1.00 85.62 411 GLY A C 1
ATOM 3169 O O . GLY A 1 411 ? 20.905 -7.177 -19.429 1.00 85.62 411 GLY A O 1
ATOM 3170 N N . THR A 1 412 ? 20.385 -7.718 -21.556 1.00 90.88 412 THR A N 1
ATOM 3171 C CA . THR A 1 412 ? 21.469 -6.962 -22.196 1.00 90.88 412 THR A CA 1
ATOM 3172 C C . THR A 1 412 ? 20.969 -5.678 -22.859 1.00 90.88 412 THR A C 1
ATOM 3174 O O . THR A 1 412 ? 19.781 -5.534 -23.172 1.00 90.88 412 THR A O 1
ATOM 3177 N N . PHE A 1 413 ? 21.875 -4.721 -23.048 1.00 91.88 413 PHE A N 1
ATOM 3178 C CA . PHE A 1 413 ? 21.598 -3.483 -23.773 1.00 91.88 413 PHE A CA 1
ATOM 3179 C C . PHE A 1 413 ? 22.856 -2.946 -24.462 1.00 91.88 413 PHE A C 1
ATOM 3181 O O . PHE A 1 413 ? 23.982 -3.349 -24.155 1.00 91.88 413 PHE A O 1
ATOM 3188 N N . ARG A 1 414 ? 22.655 -2.036 -25.414 1.00 91.56 414 ARG A N 1
ATOM 3189 C CA . ARG A 1 414 ? 23.696 -1.304 -26.140 1.00 91.56 414 ARG A CA 1
ATOM 3190 C C . ARG A 1 414 ? 23.439 0.194 -26.011 1.00 91.56 414 ARG A C 1
ATOM 3192 O O . ARG A 1 414 ? 22.283 0.616 -25.921 1.00 91.56 414 ARG A O 1
ATOM 3199 N N . LEU A 1 415 ? 24.506 0.982 -26.009 1.00 89.94 415 LEU A N 1
ATOM 3200 C CA . LEU A 1 415 ? 24.438 2.440 -25.952 1.00 89.94 415 LEU A CA 1
ATOM 3201 C C . LEU A 1 415 ? 24.978 3.029 -27.248 1.00 89.94 415 LEU A C 1
ATOM 3203 O O . LEU A 1 415 ? 26.075 2.677 -27.667 1.00 89.94 415 LEU A O 1
ATOM 3207 N N . ASP A 1 416 ? 24.219 3.941 -27.847 1.00 86.62 416 ASP A N 1
ATOM 3208 C CA . ASP A 1 416 ? 24.694 4.812 -28.914 1.00 86.62 416 ASP A CA 1
ATOM 3209 C C . ASP A 1 416 ? 24.834 6.231 -28.343 1.00 86.62 416 ASP A C 1
ATOM 3211 O O . ASP A 1 416 ? 23.865 6.787 -27.818 1.00 86.62 416 ASP A O 1
ATOM 3215 N N . ILE A 1 417 ? 26.027 6.811 -28.439 1.00 85.12 417 ILE A N 1
ATOM 3216 C CA . ILE A 1 417 ? 26.350 8.155 -27.962 1.00 85.12 417 ILE A CA 1
ATOM 3217 C C . ILE A 1 417 ? 26.690 9.035 -29.162 1.00 85.12 417 ILE A C 1
ATOM 3219 O O . ILE A 1 417 ? 27.658 8.785 -29.872 1.00 85.12 417 ILE A O 1
ATOM 3223 N N . GLY A 1 418 ? 25.868 10.052 -29.400 1.00 82.56 418 GLY A N 1
ATOM 3224 C CA . GLY A 1 418 ? 26.089 11.086 -30.402 1.00 82.56 418 GLY A CA 1
ATOM 3225 C C . GLY A 1 418 ? 26.936 12.224 -29.841 1.00 82.56 418 GLY A C 1
ATOM 3226 O O . GLY A 1 418 ? 26.611 12.763 -28.779 1.00 82.56 418 GLY A O 1
ATOM 3227 N N . ILE A 1 419 ? 27.990 12.597 -30.562 1.00 80.62 419 ILE A N 1
ATOM 3228 C CA . ILE A 1 419 ? 28.900 13.696 -30.222 1.00 80.62 419 ILE A CA 1
ATOM 3229 C C . ILE A 1 419 ? 28.822 14.766 -31.318 1.00 80.62 419 ILE A C 1
ATOM 3231 O O . ILE A 1 419 ? 28.736 14.434 -32.501 1.00 80.62 419 ILE A O 1
ATOM 3235 N N . GLN A 1 420 ? 28.829 16.043 -30.925 1.00 69.81 420 GLN A N 1
ATOM 3236 C CA . GLN A 1 420 ? 28.730 17.188 -31.837 1.00 69.81 420 GLN A CA 1
ATOM 3237 C C . GLN A 1 420 ? 30.093 17.866 -32.034 1.00 69.81 420 GLN A C 1
ATOM 3239 O O . GLN A 1 420 ? 30.731 18.247 -31.053 1.00 69.81 420 GLN A O 1
ATOM 3244 N N . GLU A 1 421 ? 30.489 18.039 -33.303 1.00 61.00 421 GLU A N 1
ATOM 3245 C CA . GLU A 1 421 ? 31.591 18.873 -33.844 1.00 61.00 421 GLU A CA 1
ATOM 3246 C C . GLU A 1 421 ? 33.031 18.610 -33.358 1.00 61.00 421 GLU A C 1
ATOM 3248 O O . GLU A 1 421 ? 33.978 18.808 -34.118 1.00 61.00 421 GLU A O 1
ATOM 3253 N N . SER A 1 422 ? 33.228 18.136 -32.132 1.00 63.25 422 SER A N 1
ATOM 3254 C CA . SER A 1 422 ? 34.527 17.806 -31.545 1.00 63.25 422 SER A CA 1
ATOM 3255 C C . SER A 1 422 ? 34.576 16.316 -31.219 1.00 63.25 422 SER A C 1
ATOM 3257 O O . SER A 1 422 ? 33.645 15.774 -30.632 1.00 63.25 422 SER A O 1
ATOM 3259 N N . GLY A 1 423 ? 35.640 15.624 -31.633 1.00 65.88 423 GLY A N 1
ATOM 3260 C CA . GLY A 1 423 ? 35.850 14.225 -31.255 1.00 65.88 423 GLY A CA 1
ATOM 3261 C C . GLY A 1 423 ? 35.998 14.051 -29.738 1.00 65.88 423 GLY A C 1
ATOM 3262 O O . GLY A 1 423 ? 36.184 15.016 -28.997 1.00 65.88 423 GLY A O 1
ATOM 3263 N N . ILE A 1 424 ? 35.945 12.809 -29.258 1.00 75.88 424 ILE A N 1
ATOM 3264 C CA . ILE A 1 424 ? 36.188 12.498 -27.844 1.00 75.88 424 ILE A CA 1
ATOM 3265 C C . ILE A 1 424 ? 37.678 12.238 -27.601 1.00 75.88 424 ILE A C 1
ATOM 3267 O O . ILE A 1 424 ? 38.327 11.542 -28.379 1.00 75.88 424 ILE A O 1
ATOM 3271 N N . THR A 1 425 ? 38.230 12.794 -26.523 1.00 80.31 425 THR A N 1
ATOM 3272 C CA . THR A 1 425 ? 39.587 12.438 -26.072 1.00 80.31 425 THR A CA 1
ATOM 3273 C C . THR A 1 425 ? 39.563 11.120 -25.299 1.00 80.31 425 THR A C 1
ATOM 3275 O O . THR A 1 425 ? 38.544 10.787 -24.696 1.00 80.31 425 THR A O 1
ATOM 3278 N N . GLU A 1 426 ? 40.686 10.402 -25.235 1.00 79.06 426 GLU A N 1
ATOM 3279 C CA . GLU A 1 426 ? 40.797 9.161 -24.447 1.00 79.06 426 GLU A CA 1
ATOM 3280 C C . GLU A 1 426 ? 40.432 9.380 -22.968 1.00 79.06 426 GLU A C 1
ATOM 3282 O O . GLU A 1 426 ? 39.684 8.604 -22.380 1.00 79.06 426 GLU A O 1
ATOM 3287 N N . ALA A 1 427 ? 40.875 10.493 -22.374 1.00 78.75 427 ALA A N 1
ATOM 3288 C CA . ALA A 1 427 ? 40.538 10.835 -20.993 1.00 78.75 427 ALA A CA 1
ATOM 3289 C C . ALA A 1 427 ? 39.027 11.063 -20.801 1.00 78.75 427 ALA A C 1
ATOM 3291 O O . ALA A 1 427 ? 38.447 10.611 -19.815 1.00 78.75 427 ALA A O 1
ATOM 3292 N N . SER A 1 428 ? 38.372 11.736 -21.754 1.00 78.88 428 SER A N 1
ATOM 3293 C CA . SER A 1 428 ? 36.916 11.930 -21.739 1.00 78.88 428 SER A CA 1
ATOM 3294 C C . SER A 1 428 ? 36.157 10.619 -21.963 1.00 78.88 428 SER A C 1
ATOM 3296 O O . SER A 1 428 ? 35.106 10.422 -21.360 1.00 78.88 428 SER A O 1
ATOM 3298 N N . PHE A 1 429 ? 36.688 9.717 -22.792 1.00 82.12 429 PHE A N 1
ATOM 3299 C CA . PHE A 1 429 ? 36.113 8.396 -23.036 1.00 82.12 429 PHE A CA 1
ATOM 3300 C C . PHE A 1 429 ? 36.178 7.506 -21.789 1.00 82.12 429 PHE A C 1
ATOM 3302 O O . PHE A 1 429 ? 35.160 6.944 -21.390 1.00 82.12 429 PHE A O 1
ATOM 3309 N N . GLN A 1 430 ? 37.331 7.444 -21.119 1.00 83.56 430 GLN A N 1
ATOM 3310 C CA . GLN A 1 430 ? 37.491 6.691 -19.869 1.00 83.56 430 GLN A CA 1
ATOM 3311 C C . GLN A 1 430 ? 36.598 7.240 -18.753 1.00 83.56 430 GLN A C 1
ATOM 3313 O O . GLN A 1 430 ? 35.996 6.474 -17.999 1.00 83.56 430 GLN A O 1
ATOM 3318 N N . GLU A 1 431 ? 36.469 8.567 -18.659 1.00 81.75 431 GLU A N 1
ATOM 3319 C CA . GLU A 1 431 ? 35.569 9.182 -17.686 1.00 81.75 431 GLU A CA 1
ATOM 3320 C C . GLU A 1 431 ? 34.103 8.861 -17.998 1.00 81.75 431 GLU A C 1
ATOM 3322 O O . GLU A 1 431 ? 33.347 8.518 -17.091 1.00 81.75 431 GLU A O 1
ATOM 3327 N N . LEU A 1 432 ? 33.707 8.884 -19.274 1.00 84.56 432 LEU A N 1
ATOM 3328 C CA . LEU A 1 432 ? 32.372 8.485 -19.721 1.00 84.56 432 LEU A CA 1
ATOM 3329 C C . LEU A 1 432 ? 32.079 7.009 -19.413 1.00 84.56 432 LEU A C 1
ATOM 3331 O O . LEU A 1 432 ? 31.003 6.691 -18.905 1.00 84.56 432 LEU A O 1
ATOM 3335 N N . GLU A 1 433 ? 33.030 6.110 -19.664 1.00 85.00 433 GLU A N 1
ATOM 3336 C CA . GLU A 1 433 ? 32.903 4.689 -19.335 1.00 85.00 433 GLU A CA 1
ATOM 3337 C C . GLU A 1 433 ? 32.754 4.478 -17.822 1.00 85.00 433 GLU A C 1
ATOM 3339 O O . GLU A 1 433 ? 31.851 3.761 -17.383 1.00 85.00 433 GLU A O 1
ATOM 3344 N N . ARG A 1 434 ? 33.576 5.158 -17.013 1.00 84.62 434 ARG A N 1
ATOM 3345 C CA . ARG A 1 434 ? 33.511 5.118 -15.544 1.00 84.62 434 ARG A CA 1
ATOM 3346 C C . ARG A 1 434 ? 32.149 5.581 -15.030 1.00 84.62 434 ARG A C 1
ATOM 3348 O O . ARG A 1 434 ? 31.554 4.943 -14.163 1.00 84.62 434 ARG A O 1
ATOM 3355 N N . LEU A 1 435 ? 31.657 6.682 -15.584 1.00 85.31 435 LEU A N 1
ATOM 3356 C CA . LEU A 1 435 ? 30.374 7.287 -15.262 1.00 85.31 435 LEU A CA 1
ATOM 3357 C C . LEU A 1 435 ? 29.188 6.376 -15.640 1.00 85.31 435 LEU A C 1
ATOM 3359 O O . LEU A 1 435 ? 28.271 6.183 -14.841 1.00 85.31 435 LEU A O 1
ATOM 3363 N N . ILE A 1 436 ? 29.230 5.742 -16.816 1.00 86.00 436 ILE A N 1
ATOM 3364 C CA . ILE A 1 436 ? 28.232 4.745 -17.239 1.00 86.00 436 ILE A CA 1
ATOM 3365 C C . ILE A 1 436 ? 28.293 3.495 -16.352 1.00 86.00 436 ILE A C 1
ATOM 3367 O O . ILE A 1 436 ? 27.250 2.937 -16.007 1.00 86.00 436 ILE A O 1
ATOM 3371 N N . ALA A 1 437 ? 29.491 3.043 -15.974 1.00 85.06 437 ALA A N 1
ATOM 3372 C CA . ALA A 1 437 ? 29.677 1.876 -15.119 1.00 85.06 437 ALA A CA 1
ATOM 3373 C C . ALA A 1 437 ? 29.104 2.083 -13.710 1.00 85.06 437 ALA A C 1
ATOM 3375 O O . ALA A 1 437 ? 28.513 1.151 -13.167 1.00 85.06 437 ALA A O 1
ATOM 3376 N N . ASP A 1 438 ? 29.229 3.290 -13.153 1.00 82.50 438 ASP A N 1
ATOM 3377 C CA . ASP A 1 438 ? 28.625 3.648 -11.866 1.00 82.50 438 ASP A CA 1
ATOM 3378 C C . ASP A 1 438 ? 27.095 3.779 -11.969 1.00 82.50 438 ASP A C 1
ATOM 3380 O O . ASP A 1 438 ? 26.362 3.344 -11.084 1.00 82.50 438 ASP A O 1
ATOM 3384 N N . ALA A 1 439 ? 26.582 4.314 -13.080 1.00 84.88 439 ALA A N 1
ATOM 3385 C CA . ALA A 1 439 ? 25.149 4.531 -13.259 1.00 84.88 439 ALA A CA 1
ATOM 3386 C C . ALA A 1 439 ? 24.357 3.278 -13.674 1.00 84.88 439 ALA A C 1
ATOM 3388 O O . ALA A 1 439 ? 23.165 3.199 -13.369 1.00 84.88 439 ALA A O 1
ATOM 3389 N N . LYS A 1 440 ? 24.958 2.313 -14.387 1.00 85.94 440 LYS A N 1
ATOM 3390 C CA . LYS A 1 440 ? 24.248 1.122 -14.892 1.00 85.94 440 LYS A CA 1
ATOM 3391 C C . LYS A 1 440 ? 23.960 0.110 -13.773 1.00 85.94 440 LYS A C 1
ATOM 3393 O O . LYS A 1 440 ? 24.761 -0.037 -12.851 1.00 85.94 440 LYS A O 1
ATOM 3398 N N . PRO A 1 441 ? 22.890 -0.701 -13.872 1.00 83.19 441 PRO A N 1
ATOM 3399 C CA . PRO A 1 441 ? 22.718 -1.802 -12.935 1.00 83.19 441 PRO A CA 1
ATOM 3400 C C . PRO A 1 441 ? 23.831 -2.843 -13.113 1.00 83.19 441 PRO A C 1
ATOM 3402 O O . PRO A 1 441 ? 24.121 -3.289 -14.227 1.00 83.19 441 PRO A O 1
ATOM 3405 N N . VAL A 1 442 ? 24.413 -3.289 -12.000 1.00 82.31 442 VAL A N 1
ATOM 3406 C CA . VAL A 1 442 ? 25.510 -4.275 -11.990 1.00 82.31 442 VAL A CA 1
ATOM 3407 C C . VAL A 1 442 ? 25.090 -5.605 -12.628 1.00 82.31 442 VAL A C 1
ATOM 3409 O O . VAL A 1 442 ? 25.889 -6.247 -13.303 1.00 82.31 442 VAL A O 1
ATOM 3412 N N . SER A 1 443 ? 23.819 -5.991 -12.483 1.00 80.94 443 SER A N 1
ATOM 3413 C CA . SER A 1 443 ? 23.257 -7.225 -13.046 1.00 80.94 443 SER A CA 1
ATOM 3414 C C . SER A 1 443 ? 23.034 -7.193 -14.564 1.00 80.94 443 SER A C 1
ATOM 3416 O O . SER A 1 443 ? 22.699 -8.229 -15.139 1.00 80.94 443 SER A O 1
ATOM 3418 N N . ARG A 1 444 ? 23.187 -6.035 -15.226 1.00 84.94 444 ARG A N 1
ATOM 3419 C CA . ARG A 1 444 ? 22.928 -5.869 -16.666 1.00 84.94 444 ARG A CA 1
ATOM 3420 C C . ARG A 1 444 ? 24.225 -5.702 -17.444 1.00 84.94 444 ARG A C 1
ATOM 3422 O O . ARG A 1 444 ? 25.098 -4.899 -17.092 1.00 84.94 444 ARG A O 1
ATOM 3429 N N . GLN A 1 445 ? 24.336 -6.446 -18.539 1.00 87.25 445 GLN A N 1
ATOM 3430 C CA . GLN A 1 445 ? 25.518 -6.423 -19.391 1.00 87.25 445 GLN A CA 1
ATOM 3431 C C . GLN A 1 445 ? 25.346 -5.403 -20.522 1.00 87.25 445 GLN A C 1
ATOM 3433 O O . GLN A 1 445 ? 24.392 -5.474 -21.299 1.00 87.25 445 GLN A O 1
ATOM 3438 N N . LEU A 1 446 ? 26.297 -4.470 -20.610 1.00 88.56 446 LEU A N 1
ATOM 3439 C CA . LEU A 1 446 ? 26.456 -3.572 -21.749 1.00 88.56 446 LEU A CA 1
ATOM 3440 C C . LEU A 1 446 ? 27.233 -4.332 -22.832 1.00 88.56 446 LEU A C 1
ATOM 3442 O O . LEU A 1 446 ? 28.377 -4.714 -22.598 1.00 88.56 446 LEU A O 1
ATOM 3446 N N . LEU A 1 447 ? 26.608 -4.600 -23.982 1.00 87.69 447 LEU A N 1
ATOM 3447 C CA . LEU A 1 447 ? 27.232 -5.369 -25.072 1.00 87.69 447 LEU A CA 1
ATOM 3448 C C . LEU A 1 447 ? 28.082 -4.513 -26.011 1.00 87.69 447 LEU A C 1
ATOM 3450 O O . LEU A 1 447 ? 28.944 -5.039 -26.707 1.00 87.69 447 LEU A O 1
ATOM 3454 N N . GLY A 1 448 ? 27.822 -3.210 -26.063 1.00 84.38 448 GLY A N 1
ATOM 3455 C CA . GLY A 1 448 ? 28.558 -2.307 -26.932 1.00 84.38 448 GLY A CA 1
ATOM 3456 C C . GLY A 1 448 ? 28.212 -0.850 -26.676 1.00 84.38 448 GLY A C 1
ATOM 3457 O O . GLY A 1 448 ? 27.072 -0.524 -26.330 1.00 84.38 448 GLY A O 1
ATOM 3458 N N . LEU A 1 449 ? 29.224 -0.009 -26.863 1.00 86.81 449 LEU A N 1
ATOM 3459 C CA . LEU A 1 449 ? 29.162 1.442 -26.808 1.00 86.81 449 LEU A CA 1
ATOM 3460 C C . LEU A 1 449 ? 29.546 1.978 -28.192 1.00 86.81 449 LEU A C 1
ATOM 3462 O O . LEU A 1 449 ? 30.714 1.928 -28.569 1.00 86.81 449 LEU A O 1
ATOM 3466 N N . ASN A 1 450 ? 28.564 2.442 -28.961 1.00 83.44 450 ASN A N 1
ATOM 3467 C CA . ASN A 1 450 ? 28.796 3.051 -30.266 1.00 83.44 450 ASN A CA 1
ATOM 3468 C C . ASN A 1 450 ? 28.894 4.564 -30.095 1.00 83.44 450 ASN A C 1
ATOM 3470 O O . ASN A 1 450 ? 27.988 5.173 -29.531 1.00 83.44 450 ASN A O 1
ATOM 3474 N N . ILE A 1 451 ? 29.958 5.170 -30.610 1.00 80.75 451 ILE A N 1
ATOM 3475 C CA . ILE A 1 451 ? 30.118 6.622 -30.631 1.00 80.75 451 ILE A CA 1
ATOM 3476 C C . ILE A 1 451 ? 29.916 7.099 -32.066 1.00 80.75 451 ILE A C 1
ATOM 3478 O O . ILE A 1 451 ? 30.657 6.697 -32.960 1.00 80.75 451 ILE A O 1
ATOM 3482 N N . ASN A 1 452 ? 28.909 7.944 -32.275 1.00 80.19 452 ASN A N 1
ATOM 3483 C CA . ASN A 1 452 ? 28.579 8.518 -33.574 1.00 80.19 452 ASN A CA 1
ATOM 3484 C C . ASN A 1 452 ? 28.957 10.002 -33.567 1.00 80.19 452 ASN A C 1
ATOM 3486 O O . ASN A 1 452 ? 28.477 10.756 -32.721 1.00 80.19 452 ASN A O 1
ATOM 3490 N N . LEU A 1 453 ? 29.808 10.417 -34.504 1.00 76.69 453 LEU A N 1
ATOM 3491 C CA . LEU A 1 453 ? 30.137 11.822 -34.725 1.00 76.69 453 LEU A CA 1
ATOM 3492 C C . LEU A 1 453 ? 29.285 12.346 -35.881 1.00 76.69 453 LEU A C 1
ATOM 3494 O O . LEU A 1 453 ? 29.448 11.895 -37.015 1.00 76.69 453 LEU A O 1
ATOM 3498 N N . ASP A 1 454 ? 28.406 13.300 -35.590 1.00 67.81 454 ASP A N 1
ATOM 3499 C CA . ASP A 1 454 ? 27.669 14.030 -36.620 1.00 67.81 454 ASP A CA 1
ATOM 3500 C C . ASP A 1 454 ? 28.394 15.356 -36.892 1.00 67.81 454 ASP A C 1
ATOM 3502 O O . ASP A 1 454 ? 28.390 16.269 -36.061 1.00 67.81 454 ASP A O 1
ATOM 3506 N N . THR A 1 455 ? 29.023 15.464 -38.065 1.00 65.00 455 THR A N 1
ATOM 3507 C CA . THR A 1 455 ? 29.723 16.679 -38.510 1.00 65.00 455 THR A CA 1
ATOM 3508 C C . THR A 1 455 ? 28.932 17.354 -39.621 1.00 65.00 455 THR A C 1
ATOM 3510 O O . THR A 1 455 ? 28.591 16.729 -40.626 1.00 65.00 455 THR A O 1
ATOM 3513 N N . THR A 1 456 ? 28.671 18.651 -39.472 1.00 64.69 456 THR A N 1
ATOM 3514 C CA . THR A 1 456 ? 28.132 19.477 -40.559 1.00 64.69 456 THR A CA 1
ATOM 3515 C C . THR A 1 456 ? 29.273 20.245 -41.224 1.00 64.69 456 THR A C 1
ATOM 3517 O O . THR A 1 456 ? 30.166 20.751 -40.552 1.00 64.69 456 THR A O 1
ATOM 3520 N N . GLY A 1 457 ? 29.285 20.299 -42.556 1.00 67.69 457 GLY A N 1
ATOM 3521 C CA . GLY A 1 457 ? 30.335 20.970 -43.322 1.00 67.69 457 GLY A CA 1
ATOM 3522 C C . GLY A 1 457 ? 29.784 21.593 -44.599 1.00 67.69 457 GLY A C 1
ATOM 3523 O O . GLY A 1 457 ? 28.786 21.126 -45.150 1.00 67.69 457 GLY A O 1
ATOM 3524 N N . SER A 1 458 ? 30.419 22.665 -45.070 1.00 68.25 458 SER A N 1
ATOM 3525 C CA . SER A 1 458 ? 30.097 23.281 -46.356 1.00 68.25 458 SER A CA 1
ATOM 3526 C C . SER A 1 458 ? 30.963 22.678 -47.462 1.00 68.25 458 SER A C 1
ATOM 3528 O O . SER A 1 458 ? 32.190 22.699 -47.401 1.00 68.25 458 SER A O 1
ATOM 3530 N N . VAL A 1 459 ? 30.322 22.146 -48.505 1.00 67.50 459 VAL A N 1
ATOM 3531 C CA . VAL A 1 459 ? 31.013 21.715 -49.727 1.00 67.50 459 VAL A CA 1
ATOM 3532 C C . VAL A 1 459 ? 30.919 22.843 -50.746 1.00 67.50 459 VAL A C 1
ATOM 3534 O O . VAL A 1 459 ? 29.855 23.100 -51.310 1.00 67.50 459 VAL A O 1
ATOM 3537 N N . SER A 1 460 ? 32.034 23.531 -50.982 1.00 69.50 460 SER A N 1
ATOM 3538 C CA . SER A 1 460 ? 32.126 24.549 -52.030 1.00 69.50 460 SER A CA 1
ATOM 3539 C C . SER A 1 460 ? 32.357 23.875 -53.380 1.00 69.50 460 SER A C 1
ATOM 3541 O O . SER A 1 460 ? 33.430 23.334 -53.638 1.00 69.50 460 SER A O 1
ATOM 3543 N N . LEU A 1 461 ? 31.349 23.907 -54.250 1.00 64.31 461 LEU A N 1
ATOM 3544 C CA . LEU A 1 461 ? 31.451 23.406 -55.620 1.00 64.31 461 LEU A CA 1
ATOM 3545 C C . LEU A 1 461 ? 31.955 24.526 -56.538 1.00 64.31 461 LEU A C 1
ATOM 3547 O O . LEU A 1 461 ? 31.273 25.529 -56.736 1.00 64.31 461 LEU A O 1
ATOM 3551 N N . GLY A 1 462 ? 33.150 24.348 -57.103 1.00 67.31 462 GLY A N 1
ATOM 3552 C CA . GLY A 1 462 ? 33.698 25.210 -58.149 1.00 67.31 462 GLY A CA 1
ATOM 3553 C C . GLY A 1 462 ? 33.656 24.501 -59.499 1.00 67.31 462 GLY A C 1
ATOM 3554 O O . GLY A 1 462 ? 34.188 23.403 -59.632 1.00 67.31 462 GLY A O 1
ATOM 3555 N N . ALA A 1 463 ? 33.043 25.124 -60.505 1.00 66.31 463 ALA A N 1
ATOM 3556 C CA . ALA A 1 463 ? 33.095 24.655 -61.886 1.00 66.31 463 ALA A CA 1
ATOM 3557 C C . ALA A 1 463 ? 34.040 25.559 -62.689 1.00 66.31 463 ALA A C 1
ATOM 3559 O O . ALA A 1 463 ? 33.816 26.764 -62.786 1.00 66.31 463 ALA A O 1
ATOM 3560 N N . GLY A 1 464 ? 35.100 24.979 -63.252 1.00 62.09 464 GLY A N 1
ATOM 3561 C CA . GLY A 1 464 ? 35.983 25.644 -64.208 1.00 62.09 464 GLY A CA 1
ATOM 3562 C C . GLY A 1 464 ? 35.736 25.083 -65.603 1.00 62.09 464 GLY A C 1
ATOM 3563 O O . GLY A 1 464 ? 35.866 23.880 -65.805 1.00 62.09 464 GLY A O 1
ATOM 3564 N N . SER A 1 465 ? 35.379 25.941 -66.557 1.00 57.28 465 SER A N 1
ATOM 3565 C CA . SER A 1 465 ? 35.304 25.574 -67.973 1.00 57.28 465 SER A CA 1
ATOM 3566 C C . SER A 1 465 ? 36.512 26.159 -68.689 1.00 57.28 465 SER A C 1
ATOM 3568 O O . SER A 1 465 ? 36.714 27.372 -68.658 1.00 57.28 465 SER A O 1
ATOM 3570 N N . TYR A 1 466 ? 37.307 25.308 -69.335 1.00 52.75 466 TYR A N 1
ATOM 3571 C CA . TYR A 1 466 ? 38.377 25.738 -70.228 1.00 52.75 466 TYR A CA 1
ATOM 3572 C C . TYR A 1 466 ? 37.920 25.498 -71.666 1.00 52.75 466 TYR A C 1
ATOM 3574 O O . TYR A 1 466 ? 37.691 24.358 -72.058 1.00 52.75 466 TYR A O 1
ATOM 3582 N N . SER A 1 467 ? 37.736 26.579 -72.422 1.00 54.78 467 SER A N 1
ATOM 3583 C CA . SER A 1 467 ? 37.391 26.534 -73.845 1.00 54.78 467 SER A CA 1
ATOM 3584 C C . SER A 1 467 ? 38.598 27.028 -74.629 1.00 54.78 467 SER A C 1
ATOM 3586 O O . SER A 1 467 ? 39.090 28.123 -74.360 1.00 54.78 467 SER A O 1
ATOM 3588 N N . GLY A 1 468 ? 39.080 26.225 -75.570 1.00 56.12 468 GLY A N 1
ATOM 3589 C CA . GLY A 1 468 ? 40.163 26.586 -76.476 1.00 56.12 468 GLY A CA 1
ATOM 3590 C C . GLY A 1 468 ? 39.789 26.183 -77.894 1.00 56.12 468 GLY A C 1
ATOM 3591 O O . GLY A 1 468 ? 39.290 25.080 -78.094 1.00 56.12 468 GLY A O 1
ATOM 3592 N N . ASP A 1 469 ? 40.042 27.073 -78.849 1.00 56.50 469 ASP A N 1
ATOM 3593 C CA . ASP A 1 469 ? 39.840 26.822 -80.274 1.00 56.50 469 ASP A CA 1
ATOM 3594 C C . ASP A 1 469 ? 41.208 26.709 -80.962 1.00 56.50 469 ASP A C 1
ATOM 3596 O O . ASP A 1 469 ? 42.093 27.540 -80.741 1.00 56.50 469 ASP A O 1
ATOM 3600 N N . GLU A 1 470 ? 41.381 25.708 -81.825 1.00 51.91 470 GLU A N 1
ATOM 3601 C CA . GLU A 1 470 ? 42.541 25.582 -82.712 1.00 51.91 470 GLU A CA 1
ATOM 3602 C C . GLU A 1 470 ? 42.112 25.931 -84.147 1.00 51.91 470 GLU A C 1
ATOM 3604 O O . GLU A 1 470 ? 41.363 25.193 -84.786 1.00 51.91 470 GLU A O 1
ATOM 3609 N N . LEU A 1 471 ? 42.562 27.083 -84.660 1.00 54.62 471 LEU A N 1
ATOM 3610 C CA . LEU A 1 471 ? 42.246 27.561 -86.010 1.00 54.62 471 LEU A CA 1
ATOM 3611 C C . LEU A 1 471 ? 43.489 27.478 -86.906 1.00 54.62 471 LEU A C 1
ATOM 3613 O O . LEU A 1 471 ? 44.439 28.241 -86.734 1.00 54.62 471 LEU A O 1
ATOM 3617 N N . THR A 1 472 ? 43.459 26.607 -87.914 1.00 57.19 472 THR A N 1
ATOM 3618 C CA . THR A 1 472 ? 44.485 26.571 -88.969 1.00 57.19 472 THR A CA 1
ATOM 3619 C C . THR A 1 472 ? 43.993 27.342 -90.199 1.00 57.19 472 THR A C 1
ATOM 3621 O O . THR A 1 472 ? 43.003 26.954 -90.816 1.00 57.19 472 THR A O 1
ATOM 3624 N N . ILE A 1 473 ? 44.669 28.437 -90.571 1.00 48.34 473 ILE A N 1
ATOM 3625 C CA . ILE A 1 473 ? 44.321 29.271 -91.739 1.00 48.34 473 ILE A CA 1
ATOM 3626 C C . ILE A 1 473 ? 45.149 28.835 -92.958 1.00 48.34 473 ILE A C 1
ATOM 3628 O O . ILE A 1 473 ? 46.368 29.004 -92.975 1.00 48.34 473 ILE A O 1
ATOM 3632 N N . TYR A 1 474 ? 44.487 28.326 -94.000 1.00 50.12 474 TYR A N 1
ATOM 3633 C CA . TYR A 1 474 ? 45.078 28.081 -95.326 1.00 50.12 474 TYR A CA 1
ATOM 3634 C C . TYR A 1 474 ? 44.781 29.243 -96.303 1.00 50.12 474 TYR A C 1
ATOM 3636 O O . TYR A 1 474 ? 43.881 30.044 -96.038 1.00 50.12 474 TYR A O 1
ATOM 3644 N N . PRO A 1 475 ? 45.514 29.380 -97.432 1.00 49.31 475 PRO A N 1
ATOM 3645 C CA . PRO A 1 475 ? 45.314 30.477 -98.382 1.00 49.31 475 PRO A CA 1
ATOM 3646 C C . PRO A 1 475 ? 43.915 30.467 -99.026 1.00 49.31 475 PRO A C 1
ATOM 3648 O O . PRO A 1 475 ? 43.367 29.415 -99.339 1.00 49.31 475 PRO A O 1
ATOM 3651 N N . TYR A 1 476 ? 43.379 31.672 -99.229 1.00 45.28 476 TYR A N 1
ATOM 3652 C CA . TYR A 1 476 ? 41.980 32.034 -99.496 1.00 45.28 476 TYR A CA 1
ATOM 3653 C C . TYR A 1 476 ? 41.250 31.267 -100.622 1.00 45.28 476 TYR A C 1
ATOM 3655 O O . TYR A 1 476 ? 41.642 31.349 -101.784 1.00 45.28 476 TYR A O 1
ATOM 3663 N N . PHE A 1 477 ? 40.104 30.662 -100.283 1.00 45.84 477 PHE A N 1
ATOM 3664 C CA . PHE A 1 477 ? 38.987 30.350 -101.190 1.00 45.84 477 PHE A CA 1
ATOM 3665 C C . PHE A 1 477 ? 37.649 30.620 -100.465 1.00 45.84 477 PHE A C 1
ATOM 3667 O O . PHE A 1 477 ? 37.576 30.396 -99.255 1.00 45.84 477 PHE A O 1
ATOM 3674 N N . PRO A 1 478 ? 36.601 31.125 -101.147 1.00 49.88 478 PRO A N 1
ATOM 3675 C CA . PRO A 1 478 ? 35.358 31.516 -100.497 1.00 49.88 478 PRO A CA 1
ATOM 3676 C C . PRO A 1 478 ? 34.401 30.325 -100.404 1.00 49.88 478 PRO A C 1
ATOM 3678 O O . PRO A 1 478 ? 33.908 29.872 -101.428 1.00 49.88 478 PRO A O 1
ATOM 3681 N N . GLU A 1 479 ? 34.130 29.847 -99.188 1.00 47.81 479 GLU A N 1
ATOM 3682 C CA . GLU A 1 479 ? 32.817 29.356 -98.739 1.00 47.81 479 GLU A CA 1
ATOM 3683 C C . GLU A 1 479 ? 32.844 29.033 -97.231 1.00 47.81 479 GLU A C 1
ATOM 3685 O O . GLU A 1 479 ? 33.899 28.945 -96.608 1.00 47.81 479 GLU A O 1
ATOM 3690 N N . THR A 1 480 ? 31.648 28.982 -96.645 1.00 52.84 480 THR A N 1
ATOM 3691 C CA . THR A 1 480 ? 31.277 29.070 -95.222 1.00 52.84 480 THR A CA 1
ATOM 3692 C C . THR A 1 480 ? 32.201 28.345 -94.228 1.00 52.84 480 THR A C 1
ATOM 3694 O O . THR A 1 480 ? 32.369 27.130 -94.285 1.00 52.84 480 THR A O 1
ATOM 3697 N N . ILE A 1 481 ? 32.726 29.090 -93.246 1.00 50.97 481 ILE A N 1
ATOM 3698 C CA . ILE A 1 481 ? 33.492 28.554 -92.110 1.00 50.97 481 ILE A CA 1
ATOM 3699 C C . ILE A 1 481 ? 32.517 27.896 -91.123 1.00 50.97 481 ILE A C 1
ATOM 3701 O O . ILE A 1 481 ? 31.701 28.589 -90.520 1.00 50.97 481 ILE A O 1
ATOM 3705 N N . ASN A 1 482 ? 32.627 26.580 -90.929 1.00 49.50 482 ASN A N 1
ATOM 3706 C CA . ASN A 1 482 ? 32.012 25.870 -89.806 1.00 49.50 482 ASN A CA 1
ATOM 3707 C C . ASN A 1 482 ? 33.107 25.445 -88.823 1.00 49.50 482 ASN A C 1
ATOM 3709 O O . ASN A 1 482 ? 34.045 24.747 -89.202 1.00 49.50 482 ASN A O 1
ATOM 3713 N N . VAL A 1 483 ? 32.963 25.864 -87.565 1.00 44.50 483 VAL A N 1
ATOM 3714 C CA . VAL A 1 483 ? 33.800 25.436 -86.439 1.00 44.50 483 VAL A CA 1
ATOM 3715 C C . VAL A 1 483 ? 33.026 24.372 -85.666 1.00 44.50 483 VAL A C 1
ATOM 3717 O O . VAL A 1 483 ? 31.899 24.614 -85.239 1.00 44.50 483 VAL A O 1
ATOM 3720 N N . SER A 1 484 ? 33.620 23.196 -85.489 1.00 54.66 484 SER A N 1
ATOM 3721 C CA . SER A 1 484 ? 33.112 22.141 -84.610 1.00 54.66 484 SER A CA 1
ATOM 3722 C C . SER A 1 484 ? 34.257 21.618 -83.753 1.00 54.66 484 SER A C 1
ATOM 3724 O O . SER A 1 484 ? 35.320 21.313 -84.292 1.00 54.66 484 SER A O 1
ATOM 3726 N N . GLY A 1 485 ? 34.027 21.490 -82.449 1.00 45.34 485 GLY A N 1
ATOM 3727 C CA . GLY A 1 485 ? 34.957 20.880 -81.503 1.00 45.34 485 GLY A CA 1
ATOM 3728 C C . GLY A 1 485 ? 34.218 19.918 -80.577 1.00 45.34 485 GLY A C 1
ATOM 3729 O O . GLY A 1 485 ? 33.081 20.186 -80.181 1.00 45.34 485 GLY A O 1
ATOM 3730 N N . ASP A 1 486 ? 34.859 18.800 -80.242 1.00 48.59 486 ASP A N 1
ATOM 3731 C CA . ASP A 1 486 ? 34.326 17.830 -79.289 1.00 48.59 486 ASP A CA 1
ATOM 3732 C C . ASP A 1 486 ? 34.537 18.324 -77.852 1.00 48.59 486 ASP A C 1
ATOM 3734 O O . ASP A 1 486 ? 35.639 18.706 -77.453 1.00 48.59 486 ASP A O 1
ATOM 3738 N N . THR A 1 487 ? 33.470 18.310 -77.051 1.00 40.72 487 THR A N 1
ATOM 3739 C CA . THR A 1 487 ? 33.518 18.652 -75.624 1.00 40.72 487 THR A CA 1
ATOM 3740 C C . THR A 1 487 ? 33.739 17.385 -74.804 1.00 40.72 487 THR A C 1
ATOM 3742 O O . THR A 1 487 ? 32.889 16.498 -74.781 1.00 40.72 487 THR A O 1
ATOM 3745 N N . PHE A 1 488 ? 34.856 17.306 -74.081 1.00 49.94 488 PHE A N 1
ATOM 3746 C CA . PHE A 1 488 ? 35.101 16.231 -73.118 1.00 49.94 488 PHE A CA 1
ATOM 3747 C C . PHE A 1 488 ? 34.782 16.720 -71.703 1.00 49.94 488 PHE A C 1
ATOM 3749 O O . PHE A 1 488 ? 35.445 17.613 -71.177 1.00 49.94 488 PHE A O 1
ATOM 3756 N N . THR A 1 489 ? 33.761 16.138 -71.070 1.00 49.84 489 THR A N 1
ATOM 3757 C CA . THR A 1 489 ? 33.412 16.411 -69.668 1.00 49.84 489 THR A CA 1
ATOM 3758 C C . THR A 1 489 ? 34.048 15.349 -68.774 1.00 49.84 489 THR A C 1
ATOM 3760 O O . THR A 1 489 ? 33.638 14.191 -68.791 1.00 49.84 489 THR A O 1
ATOM 3763 N N . GLY A 1 490 ? 35.059 15.733 -67.995 1.00 57.69 490 GLY A N 1
ATOM 3764 C CA . GLY A 1 490 ? 35.661 14.885 -66.967 1.00 57.69 490 GLY A CA 1
ATOM 3765 C C . GLY A 1 490 ? 35.307 15.404 -65.577 1.00 57.69 490 GLY A C 1
ATOM 3766 O O . GLY A 1 490 ? 35.659 16.528 -65.236 1.00 57.69 490 GLY A O 1
ATOM 3767 N N . GLY A 1 491 ? 34.614 14.597 -64.775 1.00 54.41 491 GLY A N 1
ATOM 3768 C CA . GLY A 1 491 ? 34.427 14.858 -63.349 1.00 54.41 491 GLY A CA 1
ATOM 3769 C C . GLY A 1 491 ? 35.492 14.120 -62.544 1.00 54.41 491 GLY A C 1
ATOM 3770 O O . GLY A 1 491 ? 35.563 12.895 -62.615 1.00 54.41 491 GLY A O 1
ATOM 3771 N N . ALA A 1 492 ? 36.304 14.844 -61.775 1.00 52.31 492 ALA A N 1
ATOM 3772 C CA . ALA A 1 492 ? 37.194 14.256 -60.780 1.00 52.31 492 ALA A CA 1
ATOM 3773 C C . ALA A 1 492 ? 36.648 14.578 -59.385 1.00 52.31 492 ALA A C 1
ATOM 3775 O O . ALA A 1 492 ? 36.587 15.740 -58.988 1.00 52.31 492 ALA A O 1
ATOM 3776 N N . VAL A 1 493 ? 36.234 13.547 -58.648 1.00 46.16 493 VAL A N 1
ATOM 3777 C CA . VAL A 1 493 ? 35.916 13.663 -57.222 1.00 46.16 493 VAL A CA 1
ATOM 3778 C C . VAL A 1 493 ? 37.198 13.369 -56.455 1.00 46.16 493 VAL A C 1
ATOM 3780 O O . VAL A 1 493 ? 37.691 12.244 -56.489 1.00 46.16 493 VAL A O 1
ATOM 3783 N N . HIS A 1 494 ? 37.745 14.383 -55.787 1.00 40.47 494 HIS A N 1
ATOM 3784 C CA . HIS A 1 494 ? 38.856 14.220 -54.856 1.00 40.47 494 HIS A CA 1
ATOM 3785 C C . HIS A 1 494 ? 38.305 14.339 -53.434 1.00 40.47 494 HIS A C 1
ATOM 3787 O O . HIS A 1 494 ? 37.941 15.425 -52.992 1.00 40.47 494 HIS A O 1
ATOM 3793 N N . LEU A 1 495 ? 38.194 13.200 -52.754 1.00 43.38 495 LEU A N 1
ATOM 3794 C CA . LEU A 1 495 ? 37.885 13.114 -51.329 1.00 43.38 495 LEU A CA 1
ATOM 3795 C C . LEU A 1 495 ? 39.209 12.936 -50.583 1.00 43.38 495 LEU A C 1
ATOM 3797 O O . LEU A 1 495 ? 39.928 11.975 -50.851 1.00 43.38 495 LEU A O 1
ATOM 3801 N N . ILE A 1 496 ? 39.525 13.864 -49.682 1.00 45.34 496 ILE A N 1
ATOM 3802 C CA . ILE A 1 496 ? 40.618 13.728 -48.715 1.00 45.34 496 ILE A CA 1
ATOM 3803 C C . ILE A 1 496 ? 39.954 13.580 -47.349 1.00 45.34 496 ILE A C 1
ATOM 3805 O O . ILE A 1 496 ? 39.168 14.441 -46.958 1.00 45.34 496 ILE A O 1
ATOM 3809 N N . ASP A 1 497 ? 40.244 12.473 -46.672 1.00 40.41 497 ASP A N 1
ATOM 3810 C CA . ASP A 1 497 ? 39.798 12.190 -45.311 1.00 40.41 497 ASP A CA 1
ATOM 3811 C C . ASP A 1 497 ? 41.043 12.189 -44.416 1.00 40.41 497 ASP A C 1
ATOM 3813 O O . ASP A 1 497 ? 41.879 11.286 -44.503 1.00 40.41 497 ASP A O 1
ATOM 3817 N N . ASP A 1 498 ? 41.215 13.251 -43.630 1.00 43.09 498 ASP A N 1
ATOM 3818 C CA . ASP A 1 498 ? 42.360 13.415 -42.735 1.00 43.09 498 ASP A CA 1
ATOM 3819 C C . ASP A 1 498 ? 41.975 12.948 -41.326 1.00 43.09 498 ASP A C 1
ATOM 3821 O O . ASP A 1 498 ? 41.436 13.700 -40.510 1.00 43.09 498 ASP A O 1
ATOM 3825 N N . LEU A 1 499 ? 42.273 11.682 -41.030 1.00 40.78 499 LEU A N 1
ATOM 3826 C CA . LEU A 1 499 ? 42.081 11.088 -39.711 1.00 40.78 499 LEU A CA 1
ATOM 3827 C C . LEU A 1 499 ? 43.364 11.211 -38.877 1.00 40.78 499 LEU A C 1
ATOM 3829 O O . LEU A 1 499 ? 44.354 10.519 -39.116 1.00 40.78 499 LEU A O 1
ATOM 3833 N N . TYR A 1 500 ? 43.338 12.073 -37.860 1.00 40.94 500 TYR A N 1
ATOM 3834 C CA . TYR A 1 500 ? 44.423 12.196 -36.887 1.00 40.94 500 TYR A CA 1
ATOM 3835 C C . TYR A 1 500 ? 44.139 11.332 -35.654 1.00 40.94 500 TYR A C 1
ATOM 3837 O O . TYR A 1 500 ? 43.296 11.670 -34.827 1.00 40.94 500 TYR A O 1
ATOM 3845 N N . VAL A 1 501 ? 44.890 10.237 -35.501 1.00 44.81 501 VAL A N 1
ATOM 3846 C CA . VAL A 1 501 ? 44.994 9.507 -34.227 1.00 44.81 501 VAL A CA 1
ATOM 3847 C C . VAL A 1 501 ? 46.206 10.049 -33.482 1.00 44.81 501 VAL A C 1
ATOM 3849 O O . VAL A 1 501 ? 47.340 9.647 -33.740 1.00 44.81 501 VAL A O 1
ATOM 3852 N N . SER A 1 502 ? 45.989 10.987 -32.564 1.00 42.47 502 SER A N 1
ATOM 3853 C CA . SER A 1 502 ? 47.027 11.365 -31.607 1.00 42.47 502 SER A CA 1
ATOM 3854 C C . SER A 1 502 ? 47.076 10.310 -30.502 1.00 42.47 502 SER A C 1
ATOM 3856 O O . SER A 1 502 ? 46.214 10.293 -29.625 1.00 42.47 502 SER A O 1
ATOM 3858 N N . GLY A 1 503 ? 48.064 9.415 -30.563 1.00 39.34 503 GLY A N 1
ATOM 3859 C CA . GLY A 1 503 ? 48.405 8.552 -29.435 1.00 39.34 503 GLY A CA 1
ATOM 3860 C C . GLY A 1 503 ? 48.967 9.403 -28.298 1.00 39.34 503 GLY A C 1
ATOM 3861 O O . GLY A 1 503 ? 49.996 10.056 -28.482 1.00 39.34 503 GLY A O 1
ATOM 3862 N N . GLY A 1 504 ? 48.254 9.432 -27.173 1.00 39.66 504 GLY A N 1
ATOM 3863 C CA . GLY A 1 504 ? 48.788 9.878 -25.886 1.00 39.66 504 GLY A CA 1
ATOM 3864 C C . GLY A 1 504 ? 49.576 8.764 -25.222 1.00 39.66 504 GLY A C 1
ATOM 3865 O O . GLY A 1 504 ? 49.098 7.608 -25.297 1.00 39.66 504 GLY A O 1
#

InterPro domains:
  IPR006521 Tail protein I [PF09684] (307-443)
  IPR006521 Tail protein I [TIGR01634] (307-443)
  IPR052726 Bacteriophage Baseplate Hub [PTHR35862] (5-297)
  IPR058530 Baseplate J-like, C-terminal domain [PF26079] (215-286)
  IPR058531 Baseplate J-like, central domain [PF26078] (137-209)
  IPR060184 Baseplate J-like, N-terminal domain [PF26776] (50-107)

Sequence (504 aa):
MPIIDLSQLPAPSVVETLDYETLLATRKETLLSLYSADEREAIARALTLESEPLVKLLQENAYRELLLRQRINEAAKAGMLAFALGNDLDQLGANVNVTRLVITPADTSTLPPTAAVLESDTDFRLRIQQAYEGFSVAGSIGAYQFHGRSASGQVADISVISPGPAQVLVSVLSREKDGTASDALIATVNTALNAEDVRPVADRVTVKSAVIVPYDISATLYLYPGPEAEPIRAAAEKKLQTYVSSQHRLGRDIRRSAIYAALHVEGVQRVELTRPAADIVLDNTQASYCTGYALTLGERMSKSPLLPPGSSSLEHNVAVTGASLEQLPLPLRQLWNPDNCPVELLPYLAWTVSVDRWDESWSEAIKRKVIKDAFFIHRHKGTIGALRRVVEPLGYLIRIKEWWQTGDAPGTFRLDIGIQESGITEASFQELERLIADAKPVSRQLLGLNINLDTTGSVSLGAGSYSGDELTIYPYFPETINVSGDTFTGGAVHLIDDLYVSGG

pLDDT: mean 80.48, std 16.36, range [28.95, 96.5]

Secondary structure (DSSP, 8-state):
--SS-GGGSPPPTTSPPP-HHHHHHHHHHHHHHTS-HHHHHHHHHHTT-TT-HHHHHHHHHHHHHHHHHHHHHHHHHHTSTTT--HHHHHHHHHTTT--PPEEE--BTTSSSPBPPEEPPHHHHHHHHHHTTGGG--S--HHHHHHHHHHS-TTEEEEEEEEEETTEEEEEEEESSTTSPPPHHHHHHHHHHHT-TTTSBTT-EEEEEEPEEEEEEEEEEEEE-SSTTHHHHHHHHHHHHHHHHHHH-SBT--B-HHHHHHHH--TTEEEEEEEESSS-B---TTEEEEEEEEEEEEPPP------------TTSSSSTTS----------HHHHT-TTTS-GGGHHHHHHHTT-S---TTS-HHHHHHHHHHHHHHHHHTTBHHHHHHHHGGGTPEEEEEEHHHHT--TTEEEEEEEEESSPPPHHHHHHHHHHHHHHS-TTSEEEEEEEEEE-------------------PSP--S-------------------------

Foldseek 3Di:
DPPDLLLPDDQDPLQDDDDLVVQLVVLLVVVLVPDDPVCSVVSVVLCVDCPRVVVVVSSVVSVVVRVVSVVSNVVVLLCDLNRNADVSVQVLCVVLPHHWFFQAPWAVVDVVTRHTDIAHSSVSSVLSVLSVVCLDLPPDQSVLFNQLCRLHSQFPGKGWDAPDFLEIEIETFGPPDQRWDDPVSQVSSVCSCQDQQRDFAQRHYDYHYFAEAEWEWEKEFEFADDPCPVVLLVQLVVLLVVVQSVQQYFQRKAQPVVNQVSNPDPGTPGMDIPPPPGIGGGHRRHGYGHPYYHYHYDDDDDDYDDDDDDDDDPVVPPVPPDDDDDDDDDVVVQCQQLVRHDLVSLVVNCVVLPQVDDDPPDDSVVSSVSSVCSSVLSSRFRGSVLLCVQQVVVVKDKDKAHCVNVVHDRQEIEIEIEDEDDDDDPVNVVVSVVSNCRRHPPSHYHPYYHYDYDYDDDDDDDDDDDDDADDDDDDDDDDDDDDDDDDDDDDDDDDDDDDDDDDD